Protein AF-A0A0X8X1R9-F1 (afdb_monomer_lite)

Radius of gyration: 25.52 Å; chains: 1; bounding box: 88×66×70 Å

Structure (mmCIF, N/CA/C/O backbone):
data_AF-A0A0X8X1R9-F1
#
_entry.id   AF-A0A0X8X1R9-F1
#
loop_
_atom_site.group_PDB
_atom_site.id
_atom_site.type_symbol
_atom_site.label_atom_id
_atom_site.label_alt_id
_atom_site.label_comp_id
_atom_site.label_asym_id
_atom_site.label_entity_id
_atom_site.label_seq_id
_atom_site.pdbx_PDB_ins_code
_atom_site.Cartn_x
_atom_site.Cartn_y
_atom_site.Cartn_z
_atom_site.occupancy
_atom_site.B_iso_or_equiv
_atom_site.auth_seq_id
_atom_site.auth_comp_id
_atom_site.auth_asym_id
_atom_site.auth_atom_id
_atom_site.pdbx_PDB_model_num
ATOM 1 N N . MET A 1 1 ? 54.554 -10.383 -39.641 1.00 42.88 1 MET A N 1
ATOM 2 C CA . MET A 1 1 ? 55.181 -9.567 -38.576 1.00 42.88 1 MET A CA 1
ATOM 3 C C . MET A 1 1 ? 55.063 -8.086 -38.914 1.00 42.88 1 MET A C 1
ATOM 5 O O . MET A 1 1 ? 55.874 -7.585 -39.676 1.00 42.88 1 MET A O 1
ATOM 9 N N . LYS A 1 2 ? 54.051 -7.399 -38.373 1.00 35.28 2 LYS A N 1
ATOM 10 C CA . LYS A 1 2 ? 54.023 -5.941 -38.163 1.00 35.28 2 LYS A CA 1
ATOM 11 C C . LYS A 1 2 ? 53.169 -5.716 -36.911 1.00 35.28 2 LYS A C 1
ATOM 13 O O . LYS A 1 2 ? 51.984 -6.026 -36.926 1.00 35.28 2 LYS A O 1
ATOM 18 N N . LEU A 1 3 ? 53.823 -5.328 -35.815 1.00 33.59 3 LEU A N 1
ATOM 19 C CA . LEU A 1 3 ? 53.205 -5.033 -34.521 1.00 33.59 3 LEU A CA 1
ATOM 20 C C . LEU A 1 3 ? 52.497 -3.676 -34.604 1.00 33.59 3 LEU A C 1
ATOM 22 O O . LEU A 1 3 ? 53.139 -2.671 -34.906 1.00 33.59 3 LEU A O 1
ATOM 26 N N . THR A 1 4 ? 51.206 -3.647 -34.286 1.00 45.59 4 THR A N 1
ATOM 27 C CA . THR A 1 4 ? 50.458 -2.410 -34.045 1.00 45.59 4 THR A CA 1
ATOM 28 C C . THR A 1 4 ? 50.442 -2.153 -32.542 1.00 45.59 4 THR A C 1
ATOM 30 O O . THR A 1 4 ? 49.945 -2.966 -31.767 1.00 45.59 4 THR A O 1
ATOM 33 N N . VAL A 1 5 ? 51.040 -1.034 -32.140 1.00 44.22 5 VAL A N 1
ATOM 34 C CA . VAL A 1 5 ? 51.178 -0.582 -30.752 1.00 44.22 5 VAL A CA 1
ATOM 35 C C . VAL A 1 5 ? 49.835 -0.054 -30.240 1.00 44.22 5 VAL A C 1
ATOM 37 O O . VAL A 1 5 ? 49.282 0.896 -30.792 1.00 44.22 5 VAL A O 1
ATOM 40 N N . ILE A 1 6 ? 49.329 -0.661 -29.166 1.00 41.91 6 ILE A N 1
ATOM 41 C CA . ILE A 1 6 ? 48.167 -0.202 -28.396 1.00 41.91 6 ILE A CA 1
ATOM 42 C C . ILE A 1 6 ? 48.638 0.891 -27.426 1.00 41.91 6 ILE A C 1
ATOM 44 O O . ILE A 1 6 ? 49.511 0.653 -26.593 1.00 41.91 6 ILE A O 1
ATOM 48 N N . ARG A 1 7 ? 48.062 2.096 -27.524 1.00 38.50 7 ARG A N 1
ATOM 49 C CA . ARG A 1 7 ? 48.226 3.162 -26.522 1.00 38.50 7 ARG A CA 1
ATOM 50 C C . ARG A 1 7 ? 47.279 2.899 -25.352 1.00 38.50 7 ARG A C 1
ATOM 52 O O . ARG A 1 7 ? 46.069 3.030 -25.495 1.00 38.50 7 ARG A O 1
ATOM 59 N N . VAL A 1 8 ? 47.848 2.550 -24.203 1.00 34.72 8 VAL A N 1
ATOM 60 C CA . VAL A 1 8 ? 47.162 2.499 -22.907 1.00 34.72 8 VAL A CA 1
ATOM 61 C C . VAL A 1 8 ? 47.156 3.915 -22.324 1.00 34.72 8 VAL A C 1
ATOM 63 O O . VAL A 1 8 ? 48.219 4.489 -22.098 1.00 34.72 8 VAL A O 1
ATOM 66 N N . LEU A 1 9 ? 45.968 4.492 -22.114 1.00 34.97 9 LEU A N 1
ATOM 67 C CA . LEU A 1 9 ? 45.794 5.704 -21.311 1.00 34.97 9 LEU A CA 1
ATOM 68 C C . LEU A 1 9 ? 45.716 5.302 -19.833 1.00 34.97 9 LEU A C 1
ATOM 70 O O . LEU A 1 9 ? 44.743 4.689 -19.399 1.00 34.97 9 LEU A O 1
ATOM 74 N N . THR A 1 10 ? 46.737 5.655 -19.064 1.00 33.62 10 THR A N 1
ATOM 75 C CA . THR A 1 10 ? 46.758 5.580 -17.602 1.00 33.62 10 THR A CA 1
ATOM 76 C C . THR A 1 10 ? 46.076 6.817 -17.014 1.00 33.62 10 THR A C 1
ATOM 78 O O . THR A 1 10 ? 46.552 7.937 -17.180 1.00 33.62 10 THR A O 1
ATOM 81 N N . PHE A 1 11 ? 44.953 6.619 -16.320 1.00 32.97 11 PHE A N 1
ATOM 82 C CA . PHE A 1 11 ? 44.326 7.632 -15.468 1.00 32.97 11 PHE A CA 1
ATOM 83 C C . PHE A 1 11 ? 44.857 7.475 -14.039 1.00 32.97 11 PHE A C 1
ATOM 85 O O . PHE A 1 11 ? 44.620 6.457 -13.390 1.00 32.97 11 PHE A O 1
ATOM 92 N N . SER A 1 12 ? 45.584 8.479 -13.552 1.00 31.89 12 SER A N 1
ATOM 93 C CA . SER A 1 12 ? 46.054 8.552 -12.167 1.00 31.89 12 SER A CA 1
ATOM 94 C C . SER A 1 12 ? 44.920 9.034 -11.255 1.00 31.89 12 SER A C 1
ATOM 96 O O . SER A 1 12 ? 44.470 10.172 -11.383 1.00 31.89 12 SER A O 1
ATOM 98 N N . LEU A 1 13 ? 44.464 8.182 -10.329 1.00 31.23 13 LEU A N 1
ATOM 99 C CA . LEU A 1 13 ? 43.568 8.571 -9.235 1.00 31.23 13 LEU A CA 1
ATOM 100 C C . LEU A 1 13 ? 44.371 9.238 -8.108 1.00 31.23 13 LEU A C 1
ATOM 102 O O . LEU A 1 13 ? 45.285 8.637 -7.545 1.00 31.23 13 LEU A O 1
ATOM 106 N N . PHE A 1 14 ? 43.986 10.461 -7.749 1.00 29.89 14 PHE A N 1
ATOM 107 C CA . PHE A 1 14 ? 44.401 11.118 -6.511 1.00 29.89 14 PHE A CA 1
ATOM 108 C C . PHE A 1 14 ? 43.576 10.567 -5.340 1.00 29.89 14 PHE A C 1
ATOM 110 O O . PHE A 1 14 ? 42.362 10.756 -5.286 1.00 29.89 14 PHE A O 1
ATOM 117 N N . PHE A 1 15 ? 44.240 9.908 -4.391 1.00 27.44 15 PHE A N 1
ATOM 118 C CA . PHE A 1 15 ? 43.675 9.587 -3.081 1.00 27.44 15 PHE A CA 1
ATOM 119 C C . PHE A 1 15 ? 43.750 10.828 -2.185 1.00 27.44 15 PHE A C 1
ATOM 121 O O . PHE A 1 15 ? 44.841 11.297 -1.865 1.00 27.44 15 PHE A O 1
ATOM 128 N N . ILE A 1 16 ? 42.597 11.346 -1.757 1.00 31.33 16 ILE A N 1
ATOM 129 C CA . ILE A 1 16 ? 42.510 12.290 -0.638 1.00 31.33 16 ILE A CA 1
ATOM 130 C C . ILE A 1 16 ? 42.101 11.487 0.597 1.00 31.33 16 ILE A C 1
ATOM 132 O O . ILE A 1 16 ? 40.961 11.053 0.736 1.00 31.33 16 ILE A O 1
ATOM 136 N N . THR A 1 17 ? 43.063 11.276 1.490 1.00 30.47 17 THR A N 1
ATOM 137 C CA . THR A 1 17 ? 42.860 10.794 2.858 1.00 30.47 17 THR A CA 1
ATOM 138 C C . THR A 1 17 ? 42.216 11.891 3.703 1.00 30.47 17 THR A C 1
ATOM 140 O O . THR A 1 17 ? 42.830 12.935 3.915 1.00 30.47 17 THR A O 1
ATOM 143 N N . ILE A 1 18 ? 41.013 11.647 4.229 1.00 34.78 18 ILE A N 1
ATOM 144 C CA . ILE A 1 18 ? 40.438 12.444 5.320 1.00 34.78 18 ILE A CA 1
ATOM 145 C C . ILE A 1 18 ? 40.498 11.599 6.589 1.00 34.78 18 ILE A C 1
ATOM 147 O O . ILE A 1 18 ? 39.930 10.510 6.662 1.00 34.78 18 ILE A O 1
ATOM 151 N N . GLY A 1 19 ? 41.264 12.104 7.554 1.00 28.14 19 GLY A N 1
ATOM 152 C CA . GLY A 1 19 ? 41.506 11.483 8.845 1.00 28.14 19 GLY A CA 1
ATOM 153 C C . GLY A 1 19 ? 40.259 11.435 9.721 1.00 28.14 19 GLY A C 1
ATOM 154 O O . GLY A 1 19 ? 39.434 12.348 9.734 1.00 28.14 19 GLY A O 1
ATOM 155 N N . GLN A 1 20 ? 40.163 10.345 10.474 1.00 32.06 20 GLN A N 1
ATOM 156 C CA . GLN A 1 20 ? 39.241 10.182 11.585 1.00 32.06 20 GLN A CA 1
ATOM 157 C C . GLN A 1 20 ? 39.615 11.129 12.727 1.00 32.06 20 GLN A C 1
ATOM 159 O O . GLN A 1 20 ? 40.783 11.224 13.103 1.00 32.06 20 GLN A O 1
ATOM 164 N N . GLN A 1 21 ? 38.607 11.734 13.353 1.00 29.55 21 GLN A N 1
ATOM 165 C CA . GLN A 1 21 ? 38.742 12.269 14.700 1.00 29.55 21 GLN A CA 1
ATOM 166 C C . GLN A 1 21 ? 37.521 11.848 15.521 1.00 29.55 21 GLN A C 1
ATOM 168 O O . GLN A 1 21 ? 36.406 12.327 15.332 1.00 29.55 21 GLN A O 1
ATOM 173 N N . LEU A 1 22 ? 37.763 10.878 16.401 1.00 29.81 22 LEU A N 1
ATOM 174 C CA . LEU A 1 22 ? 36.895 10.500 17.507 1.00 29.81 22 LEU A CA 1
ATOM 175 C C .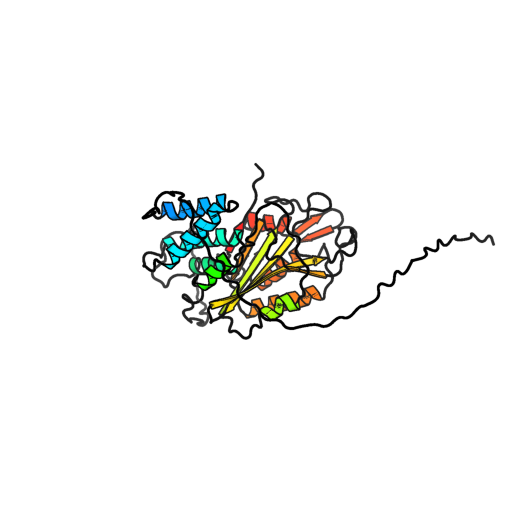 LEU A 1 22 ? 36.846 11.651 18.518 1.00 29.81 22 LEU A C 1
ATOM 177 O O . LEU A 1 22 ? 37.888 12.164 18.923 1.00 29.81 22 LEU A O 1
ATOM 181 N N . SER A 1 23 ? 35.649 11.995 18.984 1.00 31.25 23 SER A N 1
ATOM 182 C CA . SER A 1 23 ? 35.467 12.671 20.266 1.00 31.25 23 SER A CA 1
ATOM 183 C C . SER A 1 23 ? 34.164 12.213 20.910 1.00 31.25 23 SER A C 1
ATOM 185 O O . SER A 1 23 ? 33.087 12.287 20.320 1.00 31.25 23 SER A O 1
ATOM 187 N N . ALA A 1 24 ? 34.310 11.691 22.122 1.00 29.94 24 ALA A N 1
ATOM 188 C CA . ALA A 1 24 ? 33.253 11.329 23.043 1.00 29.94 24 ALA A CA 1
ATOM 189 C C . ALA A 1 24 ? 32.857 12.545 23.890 1.00 29.94 24 ALA A C 1
ATOM 191 O O . ALA A 1 24 ? 33.738 13.290 24.302 1.00 29.94 24 ALA A O 1
ATOM 192 N N . GLN A 1 25 ? 31.561 12.680 24.191 1.00 29.50 25 GLN A N 1
ATOM 193 C CA . GLN A 1 25 ? 30.912 13.375 25.328 1.00 29.50 25 GLN A CA 1
ATOM 194 C C . GLN A 1 25 ? 29.474 13.704 24.881 1.00 29.50 25 GLN A C 1
ATOM 196 O O . GLN A 1 25 ? 29.256 14.047 23.730 1.00 29.50 25 GLN A O 1
ATOM 201 N N . GLY A 1 26 ? 28.409 13.623 25.667 1.00 27.20 26 GLY A N 1
ATOM 202 C CA . GLY A 1 26 ? 28.201 13.358 27.080 1.00 27.20 26 GLY A CA 1
ATOM 203 C C . GLY A 1 26 ? 26.691 13.500 27.334 1.00 27.20 26 GLY A C 1
ATOM 204 O O . GLY A 1 26 ? 25.986 14.193 26.601 1.00 27.20 26 GLY A O 1
ATOM 205 N N . LYS A 1 27 ? 26.175 12.802 28.347 1.00 33.34 27 LYS A N 1
ATOM 206 C CA . LYS A 1 27 ? 24.792 12.941 28.827 1.00 33.34 27 LYS A CA 1
ATOM 207 C C . LYS A 1 27 ? 24.539 14.378 29.299 1.00 33.34 27 LYS A C 1
ATOM 209 O O . LYS A 1 27 ? 25.288 14.850 30.148 1.00 33.34 27 LYS A O 1
ATOM 214 N N . GLN A 1 28 ? 23.435 15.004 28.888 1.00 28.08 28 GLN A N 1
ATOM 215 C CA . GLN A 1 28 ? 22.825 16.088 29.666 1.00 28.08 28 GLN A CA 1
ATOM 216 C C . GLN A 1 28 ? 21.314 16.177 29.425 1.00 28.08 28 GLN A C 1
ATOM 218 O O . GLN A 1 28 ? 20.837 16.111 28.296 1.00 28.08 28 GLN A O 1
ATOM 223 N N . GLY A 1 29 ? 20.579 16.231 30.538 1.00 24.34 29 GLY A N 1
ATOM 224 C CA . GLY A 1 29 ? 19.124 16.189 30.608 1.00 24.34 29 GLY A CA 1
ATOM 225 C C . GLY A 1 29 ? 18.449 17.477 30.144 1.00 24.34 29 GLY A C 1
ATOM 226 O O . GLY A 1 29 ? 19.017 18.565 30.196 1.00 24.34 29 GLY A O 1
ATOM 227 N N . TYR A 1 30 ? 17.203 17.326 29.708 1.00 25.81 30 TYR A N 1
ATOM 228 C CA . TYR A 1 30 ? 16.354 18.420 29.257 1.00 25.81 30 TYR A CA 1
ATOM 229 C C . TYR A 1 30 ? 15.783 19.199 30.447 1.00 25.81 30 TYR A C 1
ATOM 231 O O . TYR A 1 30 ? 15.086 18.638 31.293 1.00 25.81 30 TYR A O 1
ATOM 239 N N . LEU A 1 31 ? 16.047 20.506 30.475 1.00 24.00 31 LEU A N 1
ATOM 240 C CA . LEU A 1 31 ? 15.413 21.482 31.359 1.00 24.00 31 LEU A CA 1
ATOM 241 C C . LEU A 1 31 ? 14.295 22.183 30.570 1.00 24.00 31 LEU A C 1
ATOM 243 O O . LEU A 1 31 ? 14.545 22.834 29.557 1.00 24.00 31 LEU A O 1
ATOM 247 N N . LEU A 1 32 ? 13.049 22.008 31.018 1.00 27.00 32 LEU A N 1
ATOM 248 C CA . LEU A 1 32 ? 11.864 22.682 30.483 1.00 27.00 32 LEU A CA 1
ATOM 249 C C . LEU A 1 32 ? 11.933 24.182 30.801 1.00 27.00 32 LEU A C 1
ATOM 251 O O . LEU A 1 32 ? 11.761 24.585 31.950 1.00 27.00 32 LEU A O 1
ATOM 255 N N . ALA A 1 33 ? 12.146 25.012 29.781 1.00 26.02 33 ALA A N 1
ATOM 256 C CA . ALA A 1 33 ? 11.980 26.456 29.893 1.00 26.02 33 ALA A CA 1
ATOM 257 C C . ALA A 1 33 ? 10.493 26.821 29.744 1.00 26.02 33 ALA A C 1
ATOM 259 O O . ALA A 1 33 ? 9.893 26.681 28.678 1.00 26.02 33 ALA A O 1
ATOM 260 N N . SER A 1 34 ? 9.894 27.290 30.835 1.00 27.34 34 SER A N 1
ATOM 261 C CA . SER A 1 34 ? 8.548 27.860 30.881 1.00 27.34 34 SER A CA 1
ATOM 262 C C . SER A 1 34 ? 8.501 29.202 30.142 1.00 27.34 34 SER A C 1
ATOM 264 O O . SER A 1 34 ? 9.071 30.191 30.609 1.00 27.34 34 SER A O 1
ATOM 266 N N . VAL A 1 35 ? 7.795 29.260 29.011 1.00 26.30 35 VAL A N 1
ATOM 267 C CA . VAL A 1 35 ? 7.507 30.514 28.300 1.00 26.30 35 VAL A CA 1
ATOM 268 C C . VAL A 1 35 ? 6.289 31.185 28.938 1.00 26.30 35 VAL A C 1
ATOM 270 O O . VAL A 1 35 ? 5.176 30.663 28.884 1.00 26.30 35 VAL A O 1
ATOM 273 N N . LYS A 1 36 ? 6.504 32.360 29.542 1.00 23.77 36 LYS A N 1
ATOM 274 C CA . LYS A 1 36 ? 5.442 33.296 29.938 1.00 23.77 36 LYS A CA 1
ATOM 275 C C . LYS A 1 36 ? 4.812 33.896 28.680 1.00 23.77 36 LYS A C 1
ATOM 277 O O . LYS A 1 36 ? 5.507 34.528 27.891 1.00 23.77 36 LYS A O 1
ATOM 282 N N . ILE A 1 37 ? 3.501 33.731 28.522 1.00 28.55 37 ILE A N 1
ATOM 283 C CA . ILE A 1 37 ? 2.709 34.414 27.495 1.00 28.55 37 ILE A CA 1
ATOM 284 C C . ILE A 1 37 ? 2.001 35.595 28.165 1.00 28.55 37 ILE A C 1
ATOM 286 O O . ILE A 1 37 ? 1.162 35.396 29.042 1.00 28.55 37 ILE A O 1
ATOM 290 N N . SER A 1 38 ? 2.347 36.814 27.751 1.00 25.27 38 SER A N 1
ATOM 291 C CA . SER A 1 38 ? 1.579 38.028 28.051 1.00 25.27 38 SER A CA 1
ATOM 292 C C . SER A 1 38 ? 0.426 38.177 27.046 1.00 25.27 38 SER A C 1
ATOM 294 O O . SER A 1 38 ? 0.609 37.845 25.872 1.00 25.27 38 SER A O 1
ATOM 296 N N . PRO A 1 39 ? -0.755 38.671 27.460 1.00 30.64 39 PRO A N 1
ATOM 297 C CA . PRO A 1 39 ? -1.928 38.745 26.600 1.00 30.64 39 PRO A CA 1
ATOM 298 C C . PRO A 1 39 ? -1.914 40.034 25.770 1.00 30.64 39 PRO A C 1
ATOM 300 O O . PRO A 1 39 ? -1.670 41.114 26.303 1.00 30.64 39 PRO A O 1
ATOM 303 N N . SER A 1 40 ? -2.222 39.946 24.475 1.00 26.16 40 SER A N 1
ATOM 304 C CA . SER A 1 40 ? -2.568 41.132 23.689 1.00 26.16 40 SER A CA 1
ATOM 305 C C . SER A 1 40 ? -3.549 40.824 22.556 1.00 26.16 40 SER A C 1
ATOM 307 O O . SER A 1 40 ? -3.303 39.962 21.715 1.00 26.16 40 SER A O 1
ATOM 309 N N . ALA A 1 41 ? -4.631 41.606 22.594 1.00 27.58 41 ALA A N 1
ATOM 310 C CA . ALA A 1 41 ? -5.497 42.089 21.520 1.00 27.58 41 ALA A CA 1
ATOM 311 C C . ALA A 1 41 ? -6.353 41.095 20.707 1.00 27.58 41 ALA A C 1
ATOM 313 O O . ALA A 1 41 ? -5.960 40.567 19.672 1.00 27.58 41 ALA A O 1
ATOM 314 N N . ASN A 1 42 ? -7.602 40.967 21.172 1.00 33.28 42 ASN A N 1
ATOM 315 C CA . ASN A 1 42 ? -8.862 41.029 20.418 1.00 33.28 42 ASN A CA 1
ATOM 316 C C . ASN A 1 42 ? -8.793 40.847 18.891 1.00 33.28 42 ASN A C 1
ATOM 318 O O . ASN A 1 42 ? -8.612 41.804 18.142 1.00 33.28 42 ASN A O 1
ATOM 322 N N . ALA A 1 43 ? -9.145 39.643 18.442 1.00 26.64 43 ALA A N 1
ATOM 323 C CA . ALA A 1 43 ? -9.816 39.441 17.165 1.00 26.64 43 ALA A CA 1
ATOM 324 C C . ALA A 1 43 ? -11.176 38.791 17.457 1.00 26.64 43 ALA A C 1
ATOM 326 O O . ALA A 1 43 ? -11.245 37.650 17.918 1.00 26.64 43 ALA A O 1
ATOM 327 N N . SER A 1 44 ? -12.259 39.541 17.244 1.00 26.47 44 SER A N 1
ATOM 328 C CA . SER A 1 44 ? -13.620 39.014 17.298 1.00 26.47 44 SER A CA 1
ATOM 329 C C . SER A 1 44 ? -13.822 38.049 16.129 1.00 26.47 44 SER A C 1
ATOM 331 O O . SER A 1 44 ? -13.781 38.463 14.970 1.00 26.47 44 SER A O 1
ATOM 333 N N . TYR A 1 45 ? -14.049 36.775 16.429 1.00 32.50 45 TYR A N 1
ATOM 334 C CA . TYR A 1 45 ? -14.470 35.775 15.452 1.00 32.50 45 TYR A CA 1
ATOM 335 C C . TYR A 1 45 ? -15.948 35.441 15.668 1.00 32.50 45 TYR A C 1
ATOM 337 O O . TYR A 1 45 ? -16.417 35.498 16.808 1.00 32.50 45 TYR A O 1
ATOM 345 N N . PRO A 1 46 ? -16.690 35.111 14.596 1.00 31.80 46 PRO A N 1
ATOM 346 C CA . PRO A 1 46 ? -18.105 34.803 14.700 1.00 31.80 46 PRO A CA 1
ATOM 347 C C . PRO A 1 46 ? -18.323 33.579 15.591 1.00 31.80 46 PRO A C 1
ATOM 349 O O . PRO A 1 46 ? -17.501 32.660 15.635 1.00 31.80 46 PRO A O 1
ATOM 352 N N . ALA A 1 47 ? -19.435 33.621 16.321 1.00 32.75 47 ALA A N 1
ATOM 353 C CA . ALA A 1 47 ? -19.864 32.602 17.258 1.00 32.75 47 ALA A CA 1
ATOM 354 C C . ALA A 1 47 ? -19.835 31.194 16.643 1.00 32.75 47 ALA A C 1
ATOM 356 O O . ALA A 1 47 ? -20.158 30.993 15.472 1.00 32.75 47 ALA A O 1
ATOM 357 N N . SER A 1 48 ? -19.459 30.228 17.484 1.00 32.75 48 SER A N 1
ATOM 358 C CA . SER A 1 48 ? -19.542 28.792 17.221 1.00 32.75 48 SER A CA 1
ATOM 359 C C . SER A 1 48 ? -20.922 28.444 16.646 1.00 32.75 48 SER A C 1
ATOM 361 O O . SER A 1 48 ? -21.917 28.763 17.303 1.00 32.75 48 SER A O 1
ATOM 363 N N . PRO A 1 49 ? -21.033 27.812 15.463 1.00 36.66 49 PRO A N 1
ATOM 364 C CA . PRO A 1 49 ? -22.339 27.435 14.955 1.00 36.66 49 PRO A CA 1
ATOM 365 C C . PRO A 1 49 ? -22.869 26.281 15.805 1.00 36.66 49 PRO A C 1
ATOM 367 O O . PRO A 1 49 ? -22.325 25.179 15.818 1.00 36.66 49 PRO A O 1
ATOM 370 N N . ALA A 1 50 ? -23.924 26.572 16.558 1.00 39.75 50 ALA A N 1
ATOM 371 C CA . ALA A 1 50 ? -24.760 25.567 17.177 1.00 39.75 50 ALA A CA 1
ATOM 372 C C . ALA A 1 50 ? -25.577 24.851 16.087 1.00 39.75 50 ALA A C 1
ATOM 374 O O . ALA A 1 50 ? -26.212 25.498 15.259 1.00 39.75 50 ALA A O 1
ATOM 375 N N . ILE A 1 51 ? -25.574 23.517 16.162 1.00 40.47 51 ILE A N 1
ATOM 376 C CA . ILE A 1 51 ? -26.512 22.570 15.537 1.00 40.47 51 ILE A CA 1
ATOM 377 C C . ILE A 1 51 ? -26.537 22.613 13.998 1.00 40.47 51 ILE A C 1
ATOM 379 O O . ILE A 1 51 ? -27.425 23.182 13.368 1.00 40.47 51 ILE A O 1
ATOM 383 N N . ALA A 1 52 ? -25.573 21.914 13.404 1.00 38.59 52 ALA A N 1
ATOM 384 C CA . ALA A 1 52 ? -25.596 21.477 12.013 1.00 38.59 52 ALA A CA 1
ATOM 385 C C . ALA A 1 52 ? -26.564 20.285 11.853 1.00 38.59 52 ALA A C 1
ATOM 387 O O . ALA A 1 52 ? -26.488 19.319 12.612 1.00 38.59 52 ALA A O 1
ATOM 388 N N . LYS A 1 53 ? -27.485 20.342 10.881 1.00 54.47 53 LYS A N 1
ATOM 389 C CA . LYS A 1 53 ? -28.285 19.171 10.461 1.00 54.47 53 LYS A CA 1
ATOM 390 C C . LYS A 1 53 ? -27.373 18.183 9.710 1.00 54.47 53 LYS A C 1
ATOM 392 O O . LYS A 1 53 ? -26.320 18.587 9.236 1.00 54.47 53 LYS A O 1
ATOM 397 N N . ASP A 1 54 ? -27.779 16.924 9.515 1.00 55.31 54 ASP A N 1
ATOM 398 C CA . ASP A 1 54 ? -26.982 15.875 8.828 1.00 55.31 54 ASP A CA 1
ATOM 399 C C . ASP A 1 54 ? -26.298 16.325 7.515 1.00 55.31 54 ASP A C 1
ATOM 401 O O . ASP A 1 54 ? -25.182 15.910 7.201 1.00 55.31 54 ASP A O 1
ATOM 405 N N . ASN A 1 55 ? -26.953 17.197 6.740 1.00 62.12 55 ASN A N 1
ATOM 406 C CA . ASN A 1 55 ? -26.397 17.746 5.499 1.00 62.12 55 ASN A CA 1
ATOM 407 C C . ASN A 1 55 ? -25.246 18.733 5.731 1.00 62.12 55 ASN A C 1
ATOM 409 O O . ASN A 1 55 ? -24.367 18.848 4.882 1.00 62.12 55 ASN A O 1
ATOM 413 N N . ASP A 1 56 ? -25.237 19.432 6.860 1.00 68.75 56 ASP A N 1
ATOM 414 C CA . ASP A 1 56 ? -24.240 20.443 7.189 1.00 68.75 56 ASP A CA 1
ATOM 415 C C . ASP A 1 56 ? -22.919 19.789 7.629 1.00 68.75 56 ASP A C 1
ATOM 417 O O . ASP A 1 56 ? -21.862 20.237 7.197 1.00 68.75 56 ASP A O 1
ATOM 421 N N . GLU A 1 57 ? -22.940 18.685 8.390 1.00 69.62 57 GLU A N 1
ATOM 422 C CA . GLU A 1 57 ? -21.714 17.949 8.767 1.00 69.62 57 GLU A CA 1
ATOM 423 C C . GLU A 1 57 ? -21.023 17.313 7.552 1.00 69.62 57 GLU A C 1
ATOM 425 O O . GLU A 1 57 ? -19.808 17.436 7.373 1.00 69.62 57 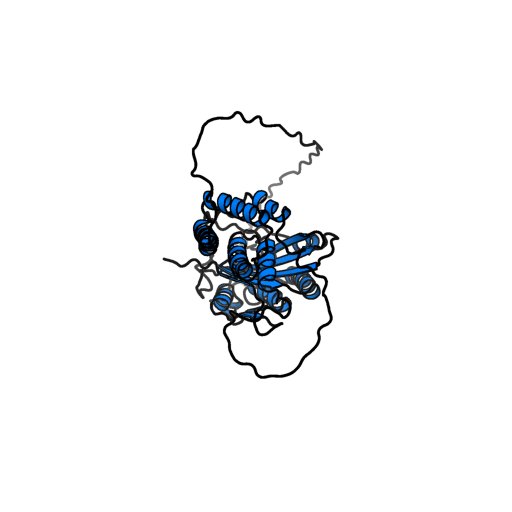GLU A O 1
ATOM 430 N N . LEU A 1 58 ? -21.801 16.666 6.677 1.00 70.31 58 LEU A N 1
ATOM 431 C CA . LEU A 1 58 ? -21.287 16.083 5.435 1.00 70.31 58 LEU A CA 1
ATOM 432 C C . LEU A 1 58 ? -20.757 17.160 4.487 1.00 70.31 58 LEU A C 1
ATOM 434 O O . LEU A 1 58 ? -19.726 16.959 3.845 1.00 70.31 58 LEU A O 1
ATOM 438 N N . LYS A 1 59 ? -21.420 18.321 4.434 1.00 76.81 59 LYS A N 1
ATOM 439 C CA . LYS A 1 59 ? -20.951 19.475 3.668 1.00 76.81 59 LYS A CA 1
ATOM 440 C C . LYS A 1 59 ? -19.647 20.031 4.232 1.00 76.81 59 LYS A C 1
ATOM 442 O O . LYS A 1 59 ? -18.724 20.252 3.461 1.00 76.81 59 LYS A O 1
ATOM 447 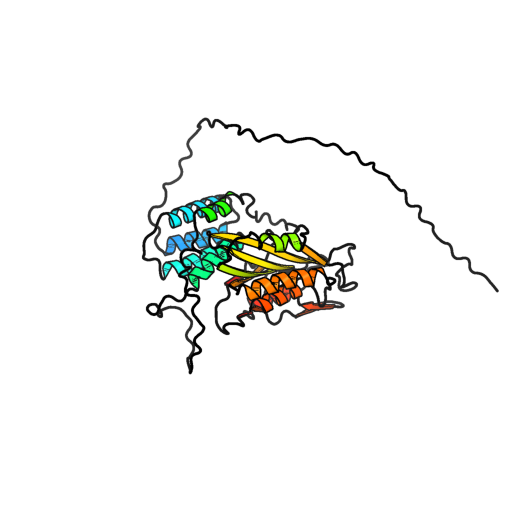N N . VAL A 1 60 ? -19.523 20.169 5.554 1.00 76.25 60 VAL A N 1
ATOM 448 C CA . VAL A 1 60 ? -18.270 20.587 6.205 1.00 76.25 60 VAL A CA 1
ATOM 449 C C . VAL A 1 60 ? -17.134 19.621 5.868 1.00 76.25 60 VAL A C 1
ATOM 451 O O . VAL A 1 60 ? -16.033 20.068 5.564 1.00 76.25 60 VAL A O 1
ATOM 454 N N . LEU A 1 61 ? -17.381 18.308 5.871 1.00 73.62 61 LEU A N 1
ATOM 455 C CA . LEU A 1 61 ? -16.364 17.317 5.506 1.00 73.62 61 LEU A CA 1
ATOM 456 C C . LEU A 1 61 ? -15.990 17.352 4.024 1.00 73.62 61 LEU A C 1
ATOM 458 O O . LEU A 1 61 ? -14.804 17.277 3.713 1.00 73.62 61 LEU A O 1
ATOM 462 N N . ALA A 1 62 ? -16.961 17.513 3.126 1.00 73.00 62 ALA A N 1
ATOM 463 C CA . ALA A 1 62 ? -16.695 17.687 1.700 1.00 73.00 62 ALA A CA 1
ATOM 464 C C . ALA A 1 62 ? -15.914 18.987 1.427 1.00 73.00 62 ALA A C 1
ATOM 466 O O . ALA A 1 62 ? -14.941 18.998 0.674 1.00 73.00 62 ALA A O 1
ATOM 467 N N . ASP A 1 63 ? -16.284 20.083 2.092 1.00 75.12 63 ASP A N 1
ATOM 468 C CA . ASP A 1 63 ? -15.580 21.363 2.009 1.00 75.12 63 ASP A CA 1
ATOM 469 C C . ASP A 1 63 ? -14.158 21.244 2.575 1.00 75.12 63 ASP A C 1
ATOM 471 O O . ASP A 1 63 ? -13.213 21.804 2.013 1.00 75.12 63 ASP A O 1
ATOM 475 N N . LEU A 1 64 ? -13.967 20.483 3.657 1.00 75.25 64 LEU A N 1
ATOM 476 C CA . LEU A 1 64 ? -12.651 20.162 4.210 1.00 75.25 64 LEU A CA 1
ATOM 477 C C . LEU A 1 64 ? -11.811 19.337 3.236 1.00 75.25 64 LEU A C 1
ATOM 479 O O . LEU A 1 64 ? -10.662 19.697 3.006 1.00 75.25 64 LEU A O 1
ATOM 483 N N . GLU A 1 65 ? -12.367 18.286 2.637 1.00 70.69 65 GLU A N 1
ATOM 484 C CA . GLU A 1 65 ? -11.701 17.427 1.646 1.00 70.69 65 GLU A CA 1
ATOM 485 C C . GLU A 1 65 ? -11.206 18.240 0.434 1.00 70.69 65 GLU A C 1
ATOM 487 O O . GLU A 1 65 ? -10.063 18.077 -0.013 1.00 70.69 65 GLU A O 1
ATOM 492 N N . ASN A 1 66 ? -12.021 19.199 -0.019 1.00 72.12 66 ASN A N 1
ATOM 493 C CA . ASN A 1 66 ? -11.717 20.099 -1.134 1.00 72.12 66 ASN A CA 1
ATOM 494 C C . ASN A 1 66 ? -10.771 21.258 -0.768 1.00 72.12 66 ASN A C 1
ATOM 496 O O . ASN A 1 66 ? -10.076 21.793 -1.631 1.00 72.12 66 ASN A O 1
ATOM 500 N N . SER A 1 67 ? -10.732 21.678 0.501 1.00 67.44 67 SER A N 1
ATOM 501 C CA . SER A 1 67 ? -9.968 22.854 0.953 1.00 67.44 67 SER A CA 1
ATOM 502 C C . SER A 1 67 ? -8.765 22.528 1.839 1.00 67.44 67 SER A C 1
ATOM 504 O O . SER A 1 67 ? -8.089 23.456 2.294 1.00 67.44 67 SER A O 1
ATOM 506 N N . PHE A 1 68 ? -8.466 21.244 2.076 1.00 65.56 68 PHE A N 1
ATOM 507 C CA . PHE A 1 68 ? -7.540 20.810 3.129 1.00 65.56 68 PHE A CA 1
ATOM 508 C C . PHE A 1 68 ? -6.125 21.394 3.017 1.00 65.56 68 PHE A C 1
ATOM 510 O O . PHE A 1 68 ? -5.437 21.593 4.020 1.00 65.56 68 PHE A O 1
ATOM 517 N N . ASN A 1 69 ? -5.704 21.755 1.806 1.00 59.47 69 ASN A N 1
ATOM 518 C CA . ASN A 1 69 ? -4.406 22.378 1.552 1.00 59.47 69 ASN A CA 1
ATOM 519 C C . ASN A 1 69 ? -4.240 23.741 2.267 1.00 59.47 69 ASN A C 1
ATOM 521 O O . ASN A 1 69 ? -3.137 24.283 2.322 1.00 59.47 69 ASN A O 1
ATOM 525 N N . LYS A 1 70 ? -5.308 24.301 2.854 1.00 61.25 70 LYS A N 1
ATOM 526 C CA . LYS A 1 70 ? -5.301 25.564 3.601 1.00 61.25 70 LYS A CA 1
ATOM 527 C C . LYS A 1 70 ? -5.198 25.320 5.118 1.00 61.25 70 LYS A C 1
ATOM 529 O O . LYS A 1 70 ? -5.964 24.557 5.700 1.00 61.25 70 LYS A O 1
ATOM 534 N N . LYS A 1 71 ? -4.308 26.052 5.810 1.00 59.12 71 LYS A N 1
ATOM 535 C CA . LYS A 1 71 ? -4.153 26.009 7.288 1.00 59.12 71 LYS A CA 1
ATOM 536 C C . LYS A 1 71 ? -5.474 26.124 8.092 1.00 59.12 71 LYS A C 1
ATOM 538 O O . LYS A 1 71 ? -5.597 25.402 9.081 1.00 59.12 71 LYS A O 1
ATOM 543 N N . PRO A 1 72 ? -6.460 26.970 7.717 1.00 56.44 72 PRO A N 1
ATOM 544 C CA . PRO A 1 72 ? -7.745 27.068 8.421 1.00 56.44 72 PRO A CA 1
ATOM 545 C C . PRO A 1 72 ? -8.537 25.752 8.453 1.00 56.44 72 PRO A C 1
ATOM 547 O O . PRO A 1 72 ? -9.110 25.412 9.488 1.00 56.44 72 PRO A O 1
ATOM 550 N N . SER A 1 73 ? -8.490 24.970 7.371 1.00 65.19 73 SER A N 1
ATOM 551 C CA . SER A 1 73 ? -9.180 23.680 7.246 1.00 65.19 73 SER A CA 1
ATOM 552 C C . SER A 1 73 ? -8.645 22.645 8.248 1.00 65.19 73 SER A C 1
ATOM 554 O O . SER A 1 73 ? -9.393 21.826 8.774 1.00 65.19 73 SER A O 1
ATOM 556 N N . ARG A 1 74 ? -7.365 22.744 8.635 1.00 64.75 74 ARG A N 1
ATOM 557 C CA . ARG A 1 74 ? -6.740 21.854 9.632 1.00 64.75 74 ARG A CA 1
ATOM 558 C C . ARG A 1 74 ? -7.289 22.069 11.043 1.00 64.75 74 ARG A C 1
ATOM 560 O O . ARG A 1 74 ? -7.591 21.112 11.753 1.00 64.75 74 ARG A O 1
ATOM 567 N N . LYS A 1 75 ? -7.437 23.333 11.457 1.00 67.69 75 LYS A N 1
ATOM 568 C CA . LYS A 1 75 ? -8.009 23.681 12.768 1.00 67.69 75 LYS A CA 1
ATOM 569 C C . LYS A 1 75 ? -9.479 23.262 12.844 1.00 67.69 75 LYS A C 1
ATOM 571 O O . LYS A 1 75 ? -9.897 22.767 13.886 1.00 67.69 75 LYS A O 1
ATOM 576 N N . LEU A 1 76 ? -10.206 23.413 11.735 1.00 72.06 76 LEU A N 1
ATOM 577 C CA . LEU A 1 76 ? -11.608 23.022 11.610 1.00 72.06 76 LEU A CA 1
ATOM 578 C C . LEU A 1 76 ? -11.802 21.498 11.718 1.00 72.06 76 LEU A C 1
ATOM 580 O O . LEU A 1 76 ? -12.689 21.053 12.443 1.00 72.06 76 LEU A O 1
ATOM 584 N N . LEU A 1 77 ? -10.930 20.690 11.098 1.00 73.31 77 LEU A N 1
ATOM 585 C CA . LEU A 1 77 ? -10.951 19.232 11.276 1.00 73.31 77 LEU A CA 1
ATOM 586 C C . LEU A 1 77 ? -10.710 18.836 12.739 1.00 73.31 77 LEU A C 1
ATOM 588 O O . LEU A 1 77 ? -11.428 18.008 13.294 1.00 73.31 77 LEU A O 1
ATOM 592 N N . LEU A 1 78 ? -9.715 19.443 13.390 1.00 69.38 78 LEU A N 1
ATOM 593 C CA . LEU A 1 78 ? -9.422 19.168 14.797 1.00 69.38 78 LEU A CA 1
ATOM 594 C C . LEU A 1 78 ? -10.580 19.546 15.726 1.00 69.38 78 LEU A C 1
ATOM 596 O O . LEU A 1 78 ? -10.833 18.822 16.688 1.00 69.38 78 LEU A O 1
ATOM 600 N N . SER A 1 79 ? -11.265 20.667 15.480 1.00 69.94 79 SER A N 1
ATOM 601 C CA . SER A 1 79 ? -12.460 21.026 16.251 1.00 69.94 79 SER A CA 1
ATOM 602 C C . SER A 1 79 ? -13.605 20.055 15.992 1.00 69.94 79 SER A C 1
ATOM 604 O O . SER A 1 79 ? -14.218 19.603 16.953 1.00 69.94 79 SER A O 1
ATOM 606 N N . PHE A 1 80 ? -13.824 19.668 14.733 1.00 74.12 80 PHE A N 1
ATOM 607 C CA . PHE A 1 80 ? -14.867 18.718 14.352 1.00 74.12 80 PHE A CA 1
ATOM 608 C C . PHE A 1 80 ? -14.666 17.351 15.023 1.00 74.12 80 PHE A C 1
ATOM 610 O O . PHE A 1 80 ? -15.573 16.820 15.653 1.00 74.12 80 PHE A O 1
ATOM 617 N N . LEU A 1 81 ? -13.444 16.812 14.996 1.00 71.00 81 LEU A N 1
ATOM 618 C CA . LEU A 1 81 ? -13.132 15.536 15.648 1.00 71.00 81 LEU A CA 1
ATOM 619 C C . LEU A 1 81 ? -13.257 15.598 17.177 1.00 71.00 81 LEU A C 1
ATOM 621 O O . LEU A 1 81 ? -13.656 14.615 17.797 1.00 71.00 81 LEU A O 1
ATOM 625 N N . ARG A 1 82 ? -12.937 16.742 17.800 1.00 68.94 82 ARG A N 1
ATOM 626 C CA . ARG A 1 82 ? -13.174 16.944 19.241 1.00 68.94 82 ARG A CA 1
ATOM 627 C C . ARG A 1 82 ? -14.661 16.965 19.565 1.00 68.94 82 ARG A C 1
ATOM 629 O O . ARG A 1 82 ? -15.055 16.385 20.568 1.00 68.94 82 ARG A O 1
ATOM 636 N N . GLU A 1 83 ? -15.464 17.622 18.735 1.00 68.38 83 GLU A N 1
ATOM 637 C CA . GLU A 1 83 ? -16.912 17.675 18.914 1.00 68.38 83 GLU A CA 1
ATOM 638 C C . GLU A 1 83 ? -17.543 16.285 18.779 1.00 68.38 83 GLU A C 1
ATOM 640 O O . GLU A 1 83 ? -18.314 15.886 19.652 1.00 68.38 83 GLU A O 1
ATOM 645 N N . LEU A 1 84 ? -17.138 15.512 17.765 1.00 65.69 84 LEU A N 1
ATOM 646 C CA . LEU A 1 84 ? -17.573 14.123 17.593 1.00 65.69 84 LEU A CA 1
ATOM 647 C C . LEU A 1 84 ? -17.227 13.249 18.803 1.00 65.69 84 LEU A C 1
ATOM 649 O O . LEU A 1 84 ? -18.037 12.431 19.224 1.00 65.69 84 LEU A O 1
ATOM 653 N N . ASN A 1 85 ? -16.046 13.431 19.397 1.00 62.12 85 ASN A N 1
ATOM 654 C CA . ASN A 1 85 ? -15.626 12.647 20.560 1.00 62.12 85 ASN A CA 1
ATOM 655 C C . ASN A 1 85 ? -16.376 13.022 21.856 1.00 62.12 85 ASN A C 1
ATOM 657 O O . ASN A 1 85 ? -16.350 12.257 22.816 1.00 62.12 85 ASN A O 1
ATOM 661 N N . ASN A 1 86 ? -17.035 14.185 21.894 1.00 60.78 86 ASN A N 1
ATOM 662 C CA . ASN A 1 86 ? -17.758 14.695 23.063 1.00 60.78 86 ASN A CA 1
ATOM 663 C C . ASN A 1 86 ? -19.275 14.424 23.015 1.00 60.78 86 ASN A C 1
ATOM 665 O O . ASN A 1 86 ? -19.969 14.743 23.979 1.00 60.78 86 ASN A O 1
ATOM 669 N N . LYS A 1 87 ? -19.802 13.849 21.923 1.00 57.41 87 LYS A N 1
ATOM 670 C CA . LYS A 1 87 ? -21.224 13.503 21.755 1.00 57.41 87 LYS A CA 1
ATOM 671 C C . LYS A 1 87 ? -21.403 11.974 21.737 1.00 57.41 87 LYS A C 1
ATOM 673 O O . LYS A 1 87 ? -21.276 11.368 20.677 1.00 57.41 87 LYS A O 1
ATOM 678 N N . PRO A 1 88 ? -21.690 11.332 22.885 1.00 50.88 88 PRO A N 1
ATOM 679 C CA . PRO A 1 88 ? -21.795 9.874 22.970 1.00 50.88 88 PRO A CA 1
ATOM 680 C C . PRO A 1 88 ? -23.132 9.271 22.478 1.00 50.88 88 PRO A C 1
ATOM 682 O O . PRO A 1 88 ? -23.285 8.054 22.563 1.00 50.88 88 PRO A O 1
ATOM 685 N N . ASP A 1 89 ? -24.095 10.051 21.959 1.00 50.16 89 ASP A N 1
ATOM 686 C CA . ASP A 1 89 ? -25.500 9.600 21.890 1.00 50.16 89 ASP A CA 1
ATOM 687 C C . ASP A 1 89 ? -26.028 9.106 20.509 1.00 50.16 89 ASP A C 1
ATOM 689 O O . ASP A 1 89 ? -26.342 9.863 19.587 1.00 50.16 89 ASP A O 1
ATOM 693 N N . ILE A 1 90 ? -26.051 7.772 20.394 1.00 45.75 90 ILE A N 1
ATOM 694 C CA . ILE A 1 90 ? -27.137 6.809 20.061 1.00 45.75 90 ILE A CA 1
ATOM 695 C C . ILE A 1 90 ? -27.950 6.836 18.749 1.00 45.75 90 ILE A C 1
ATOM 697 O O . ILE A 1 90 ? -28.403 5.762 18.362 1.00 45.75 90 ILE A O 1
ATOM 701 N N . ASP A 1 91 ? -28.032 7.881 17.931 1.00 44.22 91 ASP A N 1
ATOM 702 C CA . ASP A 1 91 ? -28.799 7.767 16.654 1.00 44.22 91 ASP A CA 1
ATOM 703 C C . ASP A 1 91 ? -27.900 7.478 15.420 1.00 44.22 91 ASP A C 1
ATOM 705 O O . ASP A 1 91 ? -28.199 7.762 14.259 1.00 44.22 91 ASP A O 1
ATOM 709 N N . ALA A 1 92 ? -26.741 6.873 15.686 1.00 50.00 92 ALA A N 1
ATOM 710 C CA . ALA A 1 92 ? -25.547 6.840 14.840 1.00 50.00 92 ALA A CA 1
ATOM 711 C C . ALA A 1 92 ? -25.503 5.755 13.738 1.00 50.00 92 ALA A C 1
ATOM 713 O O . ALA A 1 92 ? -24.443 5.526 13.154 1.00 50.00 92 ALA A O 1
ATOM 714 N N . ARG A 1 93 ? -26.606 5.056 13.433 1.00 48.16 93 ARG A N 1
ATOM 715 C CA . ARG A 1 93 ? -26.529 3.791 12.662 1.00 48.16 93 ARG A CA 1
ATOM 716 C C . ARG A 1 93 ? -26.441 3.973 11.140 1.00 48.16 93 ARG A C 1
ATOM 718 O O . ARG A 1 93 ? -25.549 3.408 10.520 1.00 48.16 93 ARG A O 1
ATOM 725 N N . GLN A 1 94 ? -27.279 4.815 10.526 1.00 45.56 94 GLN A N 1
ATOM 726 C CA . GLN A 1 94 ? -27.126 5.178 9.100 1.00 45.56 94 GLN A CA 1
ATOM 727 C C . GLN A 1 94 ? -26.189 6.379 8.902 1.00 45.56 94 GLN A C 1
ATOM 729 O O . GLN A 1 94 ? -25.420 6.405 7.939 1.00 45.56 94 GLN A O 1
ATOM 734 N N . ARG A 1 95 ? -26.192 7.324 9.853 1.00 54.47 95 ARG A N 1
ATOM 735 C CA . ARG A 1 95 ? -25.325 8.515 9.870 1.00 54.47 95 ARG A CA 1
ATOM 736 C C . ARG A 1 95 ? -23.841 8.164 9.996 1.00 54.47 95 ARG A C 1
ATOM 738 O O . ARG A 1 95 ? -23.008 8.777 9.335 1.00 54.47 95 ARG A O 1
ATOM 745 N N . GLY A 1 96 ? -23.518 7.117 10.762 1.00 62.34 96 GLY A N 1
ATOM 746 C CA . GLY A 1 96 ? -22.148 6.655 10.971 1.00 62.34 96 GLY A CA 1
ATOM 747 C C . GLY A 1 96 ? -21.478 6.113 9.709 1.00 62.34 96 GLY A C 1
ATOM 748 O O . GLY A 1 96 ? -20.298 6.368 9.511 1.00 62.34 96 GLY A O 1
ATOM 749 N N . SER A 1 97 ? -22.200 5.415 8.827 1.00 68.88 97 SER A N 1
ATOM 750 C CA . SER A 1 97 ? -21.614 4.794 7.622 1.00 68.88 97 SER A CA 1
ATOM 751 C C . SER A 1 97 ? -21.020 5.830 6.651 1.00 68.88 97 SER A C 1
ATOM 753 O O . SER A 1 97 ? -19.823 5.812 6.358 1.00 68.88 97 SER A O 1
ATOM 755 N N . LYS A 1 98 ? -21.831 6.816 6.236 1.00 74.31 98 LYS A N 1
ATOM 756 C CA . LYS A 1 98 ? -21.409 7.918 5.356 1.00 74.31 98 LYS A CA 1
ATOM 757 C C . LYS A 1 98 ? -20.338 8.784 6.011 1.00 74.31 98 LYS A C 1
ATOM 759 O O . LYS A 1 98 ? -19.331 9.079 5.375 1.00 74.31 98 LYS A O 1
ATOM 764 N N . LEU A 1 99 ? -20.524 9.146 7.282 1.00 76.75 99 LEU A N 1
ATOM 765 C CA . LEU A 1 99 ? -19.540 9.916 8.040 1.00 76.75 99 LEU A CA 1
ATOM 766 C C . LEU A 1 99 ? -18.185 9.196 8.094 1.00 76.75 99 LEU A C 1
ATOM 768 O O . LEU A 1 99 ? -17.160 9.791 7.772 1.00 76.75 99 LEU A O 1
ATOM 772 N N . ASN A 1 100 ? -18.176 7.906 8.440 1.00 79.06 100 ASN A N 1
ATOM 773 C CA . ASN A 1 100 ? -16.959 7.099 8.469 1.00 79.06 100 ASN A CA 1
ATOM 774 C C . ASN A 1 100 ? -16.318 7.001 7.082 1.00 79.06 100 ASN A C 1
ATOM 776 O O . ASN A 1 100 ? -15.098 7.064 6.987 1.00 79.06 100 ASN A O 1
ATOM 780 N N . LEU A 1 101 ? -17.099 6.904 6.003 1.00 81.50 101 LEU A N 1
ATOM 781 C CA . LEU A 1 101 ? -16.553 6.913 4.647 1.00 81.50 101 LEU A CA 1
ATOM 782 C C . LEU A 1 101 ? -15.865 8.247 4.315 1.00 81.50 101 LEU A C 1
ATOM 784 O O . LEU A 1 101 ? -14.729 8.235 3.850 1.00 81.50 101 LEU A O 1
ATOM 788 N N . HIS A 1 102 ? -16.502 9.389 4.592 1.00 81.12 102 HIS A N 1
ATOM 789 C CA . HIS A 1 102 ? -15.888 10.707 4.378 1.00 81.12 102 HIS A CA 1
ATOM 790 C C . HIS A 1 102 ? -14.638 10.907 5.241 1.00 81.12 102 HIS A C 1
ATOM 792 O O . HIS A 1 102 ? -13.615 11.381 4.752 1.00 81.12 102 HIS A O 1
ATOM 798 N N . LEU A 1 103 ? -14.680 10.481 6.505 1.00 83.56 103 LEU A N 1
ATOM 799 C CA . LEU A 1 103 ? -13.509 10.496 7.378 1.00 83.56 103 LEU A CA 1
ATOM 800 C C . LEU A 1 103 ? -12.399 9.580 6.854 1.00 83.56 103 LEU A C 1
ATOM 802 O O . LEU A 1 103 ? -11.238 9.965 6.905 1.00 83.56 103 LEU A O 1
ATOM 806 N N . ALA A 1 104 ? -12.726 8.399 6.324 1.00 86.56 104 ALA A N 1
ATOM 807 C CA . ALA A 1 104 ? -11.742 7.500 5.729 1.00 86.56 104 ALA A CA 1
ATOM 808 C C . ALA A 1 104 ? -11.058 8.138 4.512 1.00 86.56 104 ALA A C 1
ATOM 810 O O . ALA A 1 104 ? -9.837 8.071 4.410 1.00 86.56 104 ALA A O 1
ATOM 811 N N . ARG A 1 105 ? -11.815 8.805 3.632 1.00 85.75 105 ARG A N 1
ATOM 812 C CA . ARG A 1 105 ? -11.265 9.544 2.480 1.00 85.75 105 ARG A CA 1
ATOM 813 C C . ARG A 1 105 ? -10.350 10.676 2.923 1.00 85.75 105 ARG A C 1
ATOM 815 O O . ARG A 1 105 ? -9.202 10.753 2.493 1.00 85.75 105 ARG A O 1
ATOM 822 N N . LEU A 1 106 ? -10.821 11.489 3.867 1.00 83.62 106 LEU A N 1
ATOM 823 C CA . LEU A 1 106 ? -10.031 12.574 4.427 1.00 83.62 106 LEU A CA 1
ATOM 824 C C . LEU A 1 106 ? -8.743 12.041 5.060 1.00 83.62 106 LEU A C 1
ATOM 826 O O . LEU A 1 106 ? -7.661 12.508 4.729 1.00 83.62 106 LEU A O 1
ATOM 830 N N . PHE A 1 107 ? -8.822 11.021 5.913 1.00 86.56 107 PHE A N 1
ATOM 831 C CA . PHE A 1 107 ? -7.641 10.418 6.527 1.00 86.56 107 PHE A CA 1
ATOM 832 C C . PHE A 1 107 ? -6.700 9.768 5.509 1.00 86.56 107 PHE A C 1
ATOM 834 O O . PHE A 1 107 ? -5.494 9.799 5.740 1.00 86.56 107 PHE A O 1
ATOM 841 N N . ALA A 1 108 ? -7.198 9.243 4.386 1.00 87.75 108 ALA A N 1
ATOM 842 C CA . ALA A 1 108 ? -6.355 8.710 3.317 1.00 87.75 108 ALA A CA 1
ATOM 843 C C . ALA A 1 108 ? -5.558 9.833 2.646 1.00 87.75 108 ALA A C 1
ATOM 845 O O . ALA A 1 108 ? -4.340 9.723 2.528 1.00 87.75 108 ALA A O 1
ATOM 846 N N . LYS A 1 109 ? -6.207 10.963 2.345 1.00 83.75 109 LYS A N 1
ATOM 847 C CA . LYS A 1 109 ? -5.545 12.182 1.852 1.00 83.75 109 LYS A CA 1
ATOM 848 C C . LYS A 1 109 ? -4.488 12.718 2.827 1.00 83.75 109 LYS A C 1
ATOM 850 O O . LYS A 1 109 ? -3.446 13.230 2.422 1.00 83.75 109 LYS A O 1
ATOM 855 N N . LEU A 1 110 ? -4.729 12.552 4.129 1.00 81.69 110 LEU A N 1
ATOM 856 C CA . LEU A 1 110 ? -3.777 12.891 5.197 1.00 81.69 110 LEU A CA 1
ATOM 857 C C . LEU A 1 110 ? -2.732 11.816 5.479 1.00 81.69 110 LEU A C 1
ATOM 859 O O . LEU A 1 110 ? -1.891 12.031 6.346 1.00 81.69 110 LEU A O 1
ATOM 863 N N . ARG A 1 111 ? -2.787 10.672 4.788 1.00 86.12 111 ARG A N 1
ATOM 864 C CA . ARG A 1 111 ? -1.913 9.510 5.011 1.00 86.12 111 ARG A CA 1
ATOM 865 C C . ARG A 1 111 ? -1.994 8.946 6.437 1.00 86.12 111 ARG A C 1
ATOM 867 O O . ARG A 1 111 ? -1.113 8.233 6.904 1.00 86.12 111 ARG A O 1
ATOM 874 N N . LEU A 1 112 ? -3.111 9.191 7.124 1.00 87.94 112 LEU A N 1
ATOM 875 C CA . LEU A 1 112 ? -3.430 8.667 8.454 1.00 87.94 112 LEU A CA 1
ATOM 876 C C . LEU A 1 112 ? -4.075 7.279 8.347 1.00 87.94 112 LEU A C 1
ATOM 878 O O . LEU A 1 112 ? -5.186 7.043 8.827 1.00 87.94 112 LEU A O 1
ATOM 882 N N . TYR A 1 113 ? -3.379 6.342 7.703 1.00 92.00 113 TYR A N 1
ATOM 883 C CA . TYR A 1 113 ? -3.916 5.026 7.336 1.00 92.00 113 TYR A CA 1
ATOM 884 C C . TYR A 1 113 ? -4.483 4.195 8.503 1.00 92.00 113 TYR A C 1
ATOM 886 O O . TYR A 1 113 ? -5.505 3.530 8.311 1.00 92.00 113 TYR A O 1
ATOM 894 N N . PRO A 1 114 ? -3.935 4.255 9.735 1.00 91.88 114 PRO A N 1
ATOM 895 C CA . PRO A 1 114 ? -4.572 3.611 10.881 1.00 91.88 114 PRO A CA 1
ATOM 896 C C . PRO A 1 114 ? -5.993 4.113 11.150 1.00 91.88 114 PRO A C 1
ATOM 898 O O . PRO A 1 114 ? -6.853 3.325 11.545 1.00 91.88 114 PRO A O 1
ATOM 901 N N . LEU A 1 115 ? -6.263 5.399 10.916 1.00 88.88 115 LEU A N 1
ATOM 902 C CA . LEU A 1 115 ? -7.598 5.977 11.065 1.00 88.88 115 LEU A CA 1
ATOM 903 C C . LEU A 1 115 ? -8.491 5.641 9.872 1.00 88.88 115 LEU A C 1
ATOM 905 O O . LEU A 1 115 ? -9.662 5.331 10.078 1.00 88.88 115 LEU A O 1
ATOM 909 N N . VAL A 1 116 ? -7.932 5.608 8.655 1.00 91.00 116 VAL A N 1
ATOM 910 C CA . VAL A 1 116 ? -8.635 5.134 7.448 1.00 91.00 116 VAL A CA 1
ATOM 911 C C . VAL A 1 116 ? -9.251 3.766 7.701 1.00 91.00 116 VAL A C 1
ATOM 913 O O . VAL A 1 116 ? -10.458 3.588 7.550 1.00 91.00 116 VAL A O 1
ATOM 916 N N . MET A 1 117 ? -8.440 2.811 8.157 1.00 91.00 117 MET A N 1
ATOM 917 C CA . MET A 1 117 ? -8.898 1.439 8.343 1.00 91.00 117 MET A CA 1
ATOM 918 C C . MET A 1 117 ? -9.821 1.283 9.561 1.00 91.00 117 MET A C 1
ATOM 920 O O . MET A 1 117 ? -10.735 0.464 9.512 1.00 91.00 117 MET A O 1
ATOM 924 N N . LYS A 1 118 ? -9.683 2.104 10.616 1.00 87.88 118 LYS A N 1
ATOM 925 C CA . LYS A 1 118 ? -10.675 2.172 11.712 1.00 87.88 118 LYS A CA 1
ATOM 926 C C . LYS A 1 118 ? -12.045 2.642 11.207 1.00 87.88 118 LYS A C 1
ATOM 928 O O . LYS A 1 118 ? -13.058 2.012 11.506 1.00 87.88 118 LYS A O 1
ATOM 933 N N . CYS A 1 119 ? -12.082 3.715 10.417 1.00 85.56 119 CYS A N 1
ATOM 934 C CA . CYS A 1 119 ? -13.310 4.212 9.793 1.00 85.56 119 CYS A CA 1
ATOM 935 C C . CYS A 1 119 ? -13.912 3.178 8.833 1.00 85.56 119 CYS A C 1
ATOM 937 O O . CYS A 1 119 ? -15.109 2.897 8.882 1.00 85.56 119 CYS A O 1
ATOM 939 N N . TYR A 1 120 ? -13.070 2.559 8.004 1.00 84.81 120 TYR A N 1
ATOM 940 C CA . TYR A 1 120 ? -13.474 1.506 7.083 1.00 84.81 120 TYR A CA 1
ATOM 941 C C . TYR A 1 120 ? -14.069 0.295 7.810 1.00 84.81 120 TYR A C 1
ATOM 943 O O . TYR A 1 120 ? -15.111 -0.210 7.398 1.00 84.81 120 TYR A O 1
ATOM 951 N N . PHE A 1 121 ? -13.4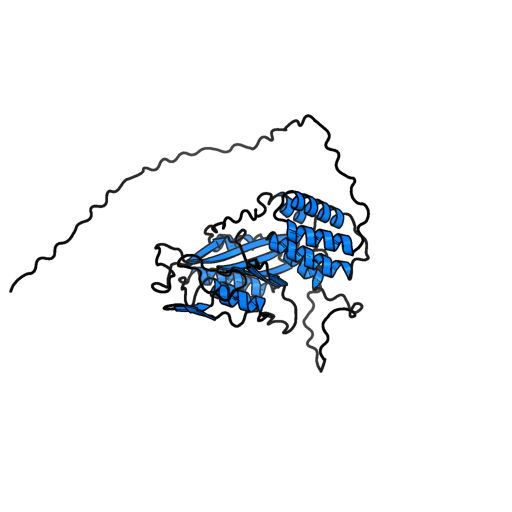53 -0.144 8.914 1.00 81.62 121 PHE A N 1
ATOM 952 C CA . PHE A 1 121 ? -13.973 -1.235 9.736 1.00 81.62 121 PHE A CA 1
ATOM 953 C C . PHE A 1 121 ? -15.397 -0.932 10.189 1.00 81.62 121 PHE A C 1
ATOM 955 O O . PHE A 1 121 ? -16.300 -1.714 9.920 1.00 81.62 121 PHE A O 1
ATOM 962 N N . LYS A 1 122 ? -15.613 0.247 10.786 1.00 75.38 122 LYS A N 1
ATOM 963 C CA . LYS A 1 122 ? -16.928 0.679 11.278 1.00 75.38 122 LYS A CA 1
ATOM 964 C C . LYS A 1 122 ? -17.998 0.751 10.186 1.00 75.38 122 LYS A C 1
ATOM 966 O O . LYS A 1 122 ? -19.171 0.589 10.495 1.00 75.38 122 LYS A O 1
ATOM 971 N N . ASN A 1 123 ? -17.609 0.993 8.935 1.00 67.62 123 ASN A N 1
ATOM 972 C CA . ASN A 1 123 ? -18.536 1.005 7.806 1.00 67.62 123 ASN A CA 1
ATOM 973 C C . ASN A 1 123 ? -18.919 -0.403 7.307 1.00 67.62 123 ASN A C 1
ATOM 975 O O . ASN A 1 123 ? -19.981 -0.557 6.716 1.00 67.62 123 ASN A O 1
ATOM 979 N N . ASN A 1 124 ? -18.068 -1.414 7.519 1.00 60.16 124 ASN A N 1
ATOM 980 C CA . ASN A 1 124 ? -18.256 -2.767 6.976 1.00 60.16 124 ASN A CA 1
ATOM 981 C C . ASN A 1 124 ? -18.605 -3.827 8.027 1.00 60.16 124 ASN A C 1
ATOM 983 O O . ASN A 1 124 ? -18.712 -4.995 7.665 1.00 60.16 124 ASN A O 1
ATOM 987 N N . VAL A 1 125 ? -18.779 -3.470 9.306 1.00 51.78 125 VAL A N 1
ATOM 988 C CA . VAL A 1 125 ? -19.345 -4.407 10.290 1.00 51.78 125 VAL A CA 1
ATOM 989 C C . VAL A 1 125 ? -20.798 -4.690 9.883 1.00 51.78 125 VAL A C 1
ATOM 991 O O . VAL A 1 125 ? -21.610 -3.760 9.911 1.00 51.78 125 VAL A O 1
ATOM 994 N N . PRO A 1 126 ? -21.155 -5.933 9.502 1.00 42.97 126 PRO A N 1
ATOM 995 C CA . PRO A 1 126 ? -22.550 -6.315 9.365 1.00 42.97 126 PRO A CA 1
ATOM 996 C C . PRO A 1 126 ? -23.163 -6.180 10.755 1.00 42.97 126 PRO A C 1
ATOM 998 O O . PRO A 1 126 ? -22.703 -6.824 11.696 1.00 42.97 126 PRO A O 1
ATOM 1001 N N . GLY A 1 127 ? -24.140 -5.290 10.907 1.00 39.81 127 GLY A N 1
ATOM 1002 C CA . GLY A 1 127 ? -24.920 -5.254 12.134 1.00 39.81 127 GLY A CA 1
ATOM 1003 C C . GLY A 1 127 ? -25.562 -6.620 12.347 1.00 39.81 127 GLY A C 1
ATOM 1004 O O . GLY A 1 127 ? -26.064 -7.203 11.382 1.00 39.81 127 GLY A O 1
ATOM 1005 N N . ASP A 1 128 ? -25.549 -7.098 13.591 1.00 36.47 128 ASP A N 1
ATOM 1006 C CA . ASP A 1 128 ? -26.417 -8.180 14.056 1.00 36.47 128 ASP A CA 1
ATOM 1007 C C . ASP A 1 128 ? -27.807 -8.070 13.405 1.00 36.47 128 ASP A C 1
ATOM 1009 O O . ASP A 1 128 ? -28.305 -6.955 13.211 1.00 36.47 128 ASP A O 1
ATOM 1013 N N . ASP A 1 129 ? -28.385 -9.230 13.076 1.00 37.47 129 ASP A N 1
ATOM 1014 C CA . ASP A 1 129 ? -29.512 -9.596 12.185 1.00 37.47 129 ASP A CA 1
ATOM 1015 C C . ASP A 1 129 ? -30.794 -8.715 12.097 1.00 37.47 129 ASP A C 1
ATOM 1017 O O . ASP A 1 129 ? -31.794 -9.110 11.502 1.00 37.47 129 ASP A O 1
ATOM 1021 N N . ILE A 1 130 ? -30.809 -7.486 12.605 1.00 36.22 130 ILE A N 1
ATOM 1022 C CA . ILE A 1 130 ? -31.949 -6.557 12.603 1.00 36.22 130 ILE A CA 1
ATOM 1023 C C . ILE A 1 130 ? -31.820 -5.460 11.513 1.00 36.22 130 ILE A C 1
ATOM 1025 O O . ILE A 1 130 ? -32.787 -4.759 11.222 1.00 36.22 130 ILE A O 1
ATOM 1029 N N . TYR A 1 131 ? -30.672 -5.313 10.834 1.00 42.75 131 TYR A N 1
ATOM 1030 C CA . TYR A 1 131 ? -30.357 -4.105 10.037 1.00 42.75 131 TYR A CA 1
ATOM 1031 C C . TYR A 1 131 ? -30.145 -4.298 8.527 1.00 42.75 131 TYR A C 1
ATOM 1033 O O . TYR A 1 131 ? -29.461 -3.507 7.877 1.00 42.75 131 TYR A O 1
ATOM 1041 N N . ARG A 1 132 ? -30.797 -5.289 7.910 1.00 37.16 132 ARG A N 1
ATOM 1042 C CA . ARG A 1 132 ? -30.807 -5.444 6.445 1.00 37.16 132 ARG A CA 1
ATOM 1043 C C . ARG A 1 132 ? -32.013 -4.744 5.812 1.00 37.16 132 ARG A C 1
ATOM 1045 O O . ARG A 1 132 ? -32.966 -5.398 5.404 1.00 37.16 132 ARG A O 1
ATOM 1052 N N . LYS A 1 133 ? -31.976 -3.413 5.680 1.00 31.69 133 LYS A N 1
ATOM 1053 C CA . LYS A 1 133 ? -32.784 -2.693 4.671 1.00 31.69 133 LYS A CA 1
ATOM 1054 C C . LYS A 1 133 ? -32.229 -1.293 4.397 1.00 31.69 133 LYS A C 1
ATOM 1056 O O . LYS A 1 133 ? -32.418 -0.370 5.180 1.00 31.69 133 LYS A O 1
ATOM 1061 N N . GLY A 1 134 ? -31.601 -1.142 3.233 1.00 30.59 134 GLY A N 1
ATOM 1062 C CA . GLY A 1 134 ? -31.333 0.156 2.613 1.00 30.59 134 GLY A CA 1
ATOM 1063 C C . GLY A 1 134 ? -29.889 0.331 2.158 1.00 30.59 134 GLY A C 1
ATOM 1064 O O . GLY A 1 134 ? -29.022 0.589 2.980 1.00 30.59 134 GLY A O 1
ATOM 1065 N N . TYR A 1 135 ? -29.703 0.283 0.835 1.00 33.03 135 TYR A N 1
ATOM 1066 C CA . TYR A 1 135 ? -28.500 0.625 0.062 1.00 33.03 135 TYR A CA 1
ATOM 1067 C C . TYR A 1 135 ? -27.381 -0.418 -0.037 1.00 33.03 135 TYR A C 1
ATOM 1069 O O . TYR A 1 135 ? -26.241 -0.183 0.338 1.00 33.03 135 TYR A O 1
ATOM 1077 N N . PHE A 1 136 ? -27.712 -1.514 -0.719 1.00 29.81 136 PHE A N 1
ATOM 1078 C CA . PHE A 1 136 ? -26.825 -2.108 -1.720 1.00 29.81 136 PHE A CA 1
ATOM 1079 C C . PHE A 1 136 ? -27.611 -2.212 -3.031 1.00 29.81 136 PHE A C 1
ATOM 1081 O O . PHE A 1 136 ? -28.828 -2.433 -3.001 1.00 29.81 136 PHE A O 1
ATOM 1088 N N . ILE A 1 137 ? -26.944 -2.006 -4.168 1.00 28.08 137 ILE A N 1
ATOM 1089 C CA . ILE A 1 137 ? -27.513 -2.291 -5.489 1.00 28.08 137 ILE A CA 1
ATOM 1090 C C . ILE A 1 137 ? -27.952 -3.759 -5.468 1.00 28.08 137 ILE A C 1
ATOM 1092 O O . ILE A 1 137 ? -27.138 -4.654 -5.256 1.00 28.08 137 ILE A O 1
ATOM 1096 N N . LYS A 1 138 ? -29.259 -4.002 -5.613 1.00 29.03 138 LYS A N 1
ATOM 1097 C CA . LYS A 1 138 ? -29.796 -5.348 -5.826 1.00 29.03 138 LYS A CA 1
ATOM 1098 C C . LYS A 1 138 ? -29.244 -5.874 -7.146 1.00 29.03 138 LYS A C 1
ATOM 1100 O O . LYS A 1 138 ? -29.467 -5.223 -8.161 1.00 29.03 138 LYS A O 1
ATOM 1105 N N . GLN A 1 139 ? -28.707 -7.088 -7.147 1.00 27.69 139 GLN A N 1
ATOM 1106 C CA . GLN A 1 139 ? -29.044 -8.076 -8.171 1.00 27.69 139 GLN A CA 1
ATOM 1107 C C . GLN A 1 139 ? -28.935 -9.502 -7.609 1.00 27.69 139 GLN A C 1
ATOM 1109 O O . GLN A 1 139 ? -28.503 -9.705 -6.481 1.00 27.69 139 GLN A O 1
ATOM 1114 N N . HIS A 1 140 ? -29.568 -10.426 -8.324 1.00 27.17 140 HIS A N 1
ATOM 1115 C CA . HIS A 1 140 ? -30.418 -11.499 -7.807 1.00 27.17 140 HIS A CA 1
ATOM 1116 C C . HIS A 1 140 ? -29.717 -12.681 -7.118 1.00 27.17 140 HIS A C 1
ATOM 1118 O O . HIS A 1 140 ? -28.648 -13.122 -7.515 1.00 27.17 140 HIS A O 1
ATOM 1124 N N . VAL A 1 141 ? -30.423 -13.240 -6.129 1.00 34.09 141 VAL A N 1
ATOM 1125 C CA . VAL A 1 141 ? -30.114 -14.493 -5.427 1.00 34.09 141 VAL A CA 1
ATOM 1126 C C . VAL A 1 141 ? -30.620 -15.699 -6.221 1.00 34.09 141 VAL A C 1
ATOM 1128 O O . VAL A 1 141 ? -31.799 -15.751 -6.567 1.00 34.09 141 VAL A O 1
ATOM 1131 N N . ALA A 1 142 ? -29.754 -16.697 -6.369 1.00 28.58 142 ALA A N 1
ATOM 1132 C CA . ALA A 1 142 ? -30.030 -18.133 -6.257 1.00 28.58 142 ALA A CA 1
ATOM 1133 C C . ALA A 1 142 ? -28.661 -18.784 -5.986 1.00 28.58 142 ALA A C 1
ATOM 1135 O O . ALA A 1 142 ? -27.718 -18.463 -6.690 1.00 28.58 142 ALA A O 1
ATOM 1136 N N . GLY A 1 143 ? -28.378 -19.635 -5.010 1.00 29.64 143 GLY A N 1
ATOM 1137 C CA . GLY A 1 143 ? -29.064 -20.304 -3.916 1.00 29.64 143 GLY A CA 1
ATOM 1138 C C . GLY A 1 143 ? -28.014 -21.253 -3.289 1.00 29.64 143 GLY A C 1
ATOM 1139 O O . GLY A 1 143 ? -26.993 -21.526 -3.912 1.00 29.64 143 GLY A O 1
ATOM 1140 N N . SER A 1 144 ? -28.301 -21.740 -2.081 1.00 30.09 144 SER A N 1
ATOM 1141 C CA . SER A 1 144 ? -27.663 -22.851 -1.342 1.00 30.09 144 SER A CA 1
ATOM 1142 C C . SER A 1 144 ? -26.282 -22.678 -0.665 1.00 30.09 144 SER A C 1
ATOM 1144 O O . SER A 1 144 ? -25.243 -22.552 -1.303 1.00 30.09 144 SER A O 1
ATOM 1146 N N . ASP A 1 145 ? -26.363 -22.814 0.665 1.00 30.88 145 ASP A N 1
ATOM 1147 C CA . ASP A 1 145 ? -25.600 -23.725 1.536 1.00 30.88 145 ASP A CA 1
ATOM 1148 C C . ASP A 1 145 ? -24.254 -23.304 2.156 1.00 30.88 145 ASP A C 1
ATOM 1150 O O . ASP A 1 145 ? -23.154 -23.633 1.729 1.00 30.88 145 ASP A O 1
ATOM 1154 N N . SER A 1 146 ? -24.424 -22.631 3.299 1.00 38.50 146 SER A N 1
ATOM 1155 C CA . SER A 1 146 ? -23.753 -22.817 4.596 1.00 38.50 146 SER A CA 1
ATOM 1156 C C . SER A 1 146 ? -22.439 -23.612 4.670 1.00 38.50 146 SER A C 1
ATOM 1158 O O . SER A 1 146 ? -22.439 -24.843 4.684 1.00 38.50 146 SER A O 1
ATOM 1160 N N . VAL A 1 147 ? -21.363 -22.899 5.020 1.00 32.50 147 VAL A N 1
ATOM 1161 C CA . VAL A 1 147 ? -20.249 -23.432 5.821 1.00 32.50 147 VAL A CA 1
ATOM 1162 C C . VAL A 1 147 ? -20.015 -22.502 7.014 1.00 32.50 147 VAL A C 1
ATOM 1164 O O . VAL A 1 147 ? -19.635 -21.343 6.864 1.00 32.50 147 VAL A O 1
ATOM 1167 N N . LYS A 1 148 ? -20.269 -23.021 8.222 1.00 33.81 148 LYS A N 1
ATOM 1168 C CA . LYS A 1 148 ? -19.958 -22.375 9.505 1.00 33.81 148 LYS A CA 1
ATOM 1169 C C . LYS A 1 148 ? -18.438 -22.228 9.647 1.00 33.81 148 LYS A C 1
ATOM 1171 O O . LYS A 1 148 ? -17.755 -23.224 9.878 1.00 33.81 148 LYS A O 1
ATOM 1176 N N . MET A 1 149 ? -17.912 -21.005 9.573 1.00 30.89 149 MET A N 1
ATOM 1177 C CA . MET A 1 149 ? -16.576 -20.701 10.095 1.00 30.89 149 MET A CA 1
ATOM 1178 C C . MET A 1 149 ? -16.661 -20.388 11.591 1.00 30.89 149 MET A C 1
ATOM 1180 O O . MET A 1 149 ? -17.513 -19.623 12.038 1.00 30.89 149 MET A O 1
ATOM 1184 N N . MET A 1 150 ? -15.785 -21.041 12.353 1.00 31.08 150 MET A N 1
ATOM 1185 C CA . MET A 1 150 ? -15.647 -20.950 13.804 1.00 31.08 150 MET A CA 1
ATOM 1186 C C . MET A 1 150 ? -15.472 -19.512 14.310 1.00 31.08 150 MET A C 1
ATOM 1188 O O . MET A 1 150 ? -14.704 -18.726 13.759 1.00 31.08 150 MET A O 1
ATOM 1192 N N . ASN A 1 151 ? -16.170 -19.248 15.416 1.00 35.62 151 ASN A N 1
ATOM 1193 C CA . ASN A 1 151 ? -16.157 -18.054 16.253 1.00 35.62 151 ASN A CA 1
ATOM 1194 C C . ASN A 1 151 ? -14.753 -17.504 16.554 1.00 35.62 151 ASN A C 1
ATOM 1196 O O . ASN A 1 151 ? -13.978 -18.140 17.262 1.00 35.62 151 ASN A O 1
ATOM 1200 N N . ASP A 1 152 ? -14.525 -16.253 16.152 1.00 31.52 152 ASP A N 1
ATOM 1201 C CA . ASP A 1 152 ? -13.550 -15.329 16.755 1.00 31.52 152 ASP A CA 1
ATOM 1202 C C . ASP A 1 152 ? -14.298 -14.079 17.278 1.00 31.52 152 ASP A C 1
ATOM 1204 O O . ASP A 1 152 ? -13.933 -12.924 17.049 1.00 31.52 152 ASP A O 1
ATOM 1208 N N . SER A 1 153 ? -15.442 -14.338 17.925 1.00 34.81 153 SER A N 1
ATOM 1209 C CA . SER A 1 153 ? -16.343 -13.347 18.520 1.00 34.81 153 SER A CA 1
ATOM 1210 C C . SER A 1 153 ? -15.821 -12.904 19.889 1.00 34.81 153 SER A C 1
ATOM 1212 O O . SER A 1 153 ? -16.435 -13.170 20.921 1.00 34.81 153 SER A O 1
ATOM 1214 N N . LEU A 1 154 ? -14.678 -12.218 19.901 1.00 35.41 154 LEU A N 1
ATOM 1215 C CA . LEU A 1 154 ? -14.430 -11.218 20.933 1.00 35.41 154 LEU A CA 1
ATOM 1216 C C . LEU A 1 154 ? -14.943 -9.887 20.378 1.00 35.41 154 LEU A C 1
ATOM 1218 O O . LEU A 1 154 ? -14.480 -9.432 19.327 1.00 35.41 154 LEU A O 1
ATOM 1222 N N . ASP A 1 155 ? -15.923 -9.305 21.062 1.00 41.22 155 ASP A N 1
ATOM 1223 C CA . ASP A 1 155 ? -16.553 -8.026 20.739 1.00 41.22 155 ASP A CA 1
ATOM 1224 C C . ASP A 1 155 ? -15.503 -6.893 20.749 1.00 41.22 155 ASP A C 1
ATOM 1226 O O . ASP A 1 155 ? -15.199 -6.264 21.759 1.00 41.22 155 ASP A O 1
ATOM 1230 N N . ASN A 1 156 ? -14.854 -6.705 19.596 1.00 44.25 156 ASN A N 1
ATOM 1231 C CA . ASN A 1 156 ? -13.728 -5.793 19.367 1.00 44.25 156 ASN A CA 1
ATOM 1232 C C . ASN A 1 156 ? -14.187 -4.401 18.894 1.00 44.25 156 ASN A C 1
ATOM 1234 O O . ASN A 1 156 ? -13.374 -3.597 18.425 1.00 44.25 156 ASN A O 1
ATOM 1238 N N . THR A 1 157 ? -15.485 -4.101 18.980 1.00 47.91 157 THR A N 1
ATOM 1239 C CA . THR A 1 157 ? -16.083 -2.855 18.476 1.00 47.91 157 THR A CA 1
ATOM 1240 C C . THR A 1 157 ? -15.500 -1.608 19.155 1.00 47.91 157 THR A C 1
ATOM 1242 O O . THR A 1 157 ? -15.263 -0.597 18.487 1.00 47.91 157 THR A O 1
ATOM 1245 N N . GLY A 1 158 ? -15.153 -1.696 20.444 1.00 53.59 158 GLY A N 1
ATOM 1246 C CA . GLY A 1 158 ? -14.466 -0.626 21.179 1.00 53.59 158 GLY A CA 1
ATOM 1247 C C . GLY A 1 158 ? -12.977 -0.472 20.837 1.00 53.59 158 GLY A C 1
ATOM 1248 O O . GLY A 1 158 ? -12.431 0.627 20.913 1.00 53.59 158 GLY A O 1
ATOM 1249 N N . LEU A 1 159 ? -12.309 -1.544 20.405 1.00 61.50 159 LEU A N 1
ATOM 1250 C CA . LEU A 1 159 ? -10.853 -1.570 20.233 1.00 61.50 159 LEU A CA 1
ATOM 1251 C C . LEU A 1 159 ? -10.373 -0.819 18.981 1.00 61.50 159 LEU A C 1
ATOM 1253 O O . LEU A 1 159 ? -9.292 -0.228 18.972 1.00 61.50 159 LEU A O 1
ATOM 1257 N N . LEU A 1 160 ? -11.202 -0.802 17.934 1.00 68.56 160 LEU A N 1
ATOM 1258 C CA . LEU A 1 160 ? -10.987 -0.007 16.721 1.00 68.56 160 LEU A CA 1
ATOM 1259 C C . LEU A 1 160 ? -11.732 1.337 16.752 1.00 68.56 160 LEU A C 1
ATOM 1261 O O . LEU A 1 160 ? -11.823 2.025 15.731 1.00 68.56 160 LEU A O 1
ATOM 1265 N N . ALA A 1 161 ? -12.253 1.751 17.909 1.00 67.38 161 ALA A N 1
ATOM 1266 C CA . ALA A 1 161 ? -12.794 3.091 18.053 1.00 67.38 161 ALA A CA 1
ATOM 1267 C C . ALA A 1 161 ? -11.683 4.144 17.906 1.00 67.38 161 ALA A C 1
ATOM 1269 O O . ALA A 1 161 ? -10.553 3.969 18.376 1.00 67.38 161 ALA A O 1
ATOM 1270 N N . ILE A 1 162 ? -12.021 5.254 17.244 1.00 67.50 162 ILE A N 1
ATOM 1271 C CA . ILE A 1 162 ? -11.198 6.462 17.297 1.00 67.50 162 ILE A CA 1
ATOM 1272 C C . ILE A 1 162 ? -11.221 6.940 18.748 1.00 67.50 162 ILE A C 1
ATOM 1274 O O . ILE A 1 162 ? -12.299 7.094 19.318 1.00 67.50 162 ILE A O 1
ATOM 1278 N N . ASN A 1 163 ? -10.052 7.127 19.348 1.00 65.06 163 ASN A N 1
ATOM 1279 C CA . ASN A 1 163 ? -9.917 7.486 20.755 1.00 65.06 163 ASN A CA 1
ATOM 1280 C C . ASN A 1 163 ? -8.998 8.700 20.950 1.00 65.06 163 ASN A C 1
ATOM 1282 O O . ASN A 1 163 ? -8.412 9.243 20.012 1.00 65.06 163 ASN A O 1
ATOM 1286 N N . SER A 1 164 ? -8.849 9.143 22.198 1.00 63.91 164 SER A N 1
ATOM 1287 C CA . SER A 1 164 ? -8.054 10.326 22.541 1.00 63.91 164 SER A CA 1
ATOM 1288 C C . SER A 1 164 ? -6.582 10.233 22.110 1.00 63.91 164 SER A C 1
ATOM 1290 O O . SER A 1 164 ? -5.975 11.272 21.848 1.00 63.91 164 SER A O 1
ATOM 1292 N N . ARG A 1 165 ? -6.007 9.032 21.952 1.00 67.06 165 ARG A N 1
ATOM 1293 C CA . ARG A 1 165 ? -4.640 8.847 21.429 1.00 67.06 165 ARG A CA 1
ATOM 1294 C C . ARG A 1 165 ? -4.552 9.099 19.928 1.00 67.06 165 ARG A C 1
ATOM 1296 O O . ARG A 1 165 ? -3.539 9.605 19.463 1.00 67.06 165 ARG A O 1
ATOM 1303 N N . ASP A 1 166 ? -5.616 8.851 19.173 1.00 70.44 166 ASP A N 1
ATOM 1304 C CA . ASP A 1 166 ? -5.665 9.189 17.745 1.00 70.44 166 ASP A CA 1
ATOM 1305 C C . ASP A 1 166 ? -5.644 10.712 17.526 1.00 70.44 166 ASP A C 1
ATOM 1307 O O . ASP A 1 166 ? -5.107 11.204 16.535 1.00 70.44 166 ASP A O 1
ATOM 1311 N N . SER A 1 167 ? -6.124 11.488 18.508 1.00 62.81 167 SER A N 1
ATOM 1312 C CA . SER A 1 167 ? -5.982 12.951 18.503 1.00 62.81 167 SER A CA 1
ATOM 1313 C C . SER A 1 167 ? -4.528 13.423 18.617 1.00 62.81 167 SER A C 1
ATOM 1315 O O . SER A 1 167 ? -4.232 14.564 18.264 1.00 62.81 167 SER A O 1
ATOM 1317 N N . ILE A 1 168 ? -3.622 12.561 19.099 1.00 63.31 168 ILE A N 1
ATOM 1318 C CA . ILE A 1 168 ? -2.186 12.837 19.179 1.00 63.31 168 ILE A CA 1
ATOM 1319 C C . ILE A 1 168 ? -1.550 12.709 17.796 1.00 63.31 168 ILE A C 1
ATOM 1321 O O . ILE A 1 168 ? -0.756 13.577 17.463 1.00 63.31 168 ILE A O 1
ATOM 1325 N N . LEU A 1 169 ? -1.943 11.747 16.946 1.00 64.00 169 LEU A N 1
ATOM 1326 C CA . LEU A 1 169 ? -1.499 11.738 15.538 1.00 64.00 169 LEU A CA 1
ATOM 1327 C C . LEU A 1 169 ? -1.798 13.077 14.868 1.00 64.00 169 LEU A C 1
ATOM 1329 O O . LEU A 1 169 ? -0.926 13.701 14.280 1.00 64.00 169 LEU A O 1
ATOM 1333 N N . LEU A 1 170 ? -3.023 13.560 15.067 1.00 61.94 170 LEU A N 1
ATOM 1334 C CA . LEU A 1 170 ? -3.516 14.822 14.523 1.00 61.94 170 LEU A CA 1
ATOM 1335 C C . LEU A 1 170 ? -2.814 16.071 15.091 1.00 61.94 170 LEU A C 1
ATOM 1337 O O . LEU A 1 170 ? -3.009 17.167 14.567 1.00 61.94 170 LEU A O 1
ATOM 1341 N N . LYS A 1 171 ? -2.011 15.934 16.155 1.00 54.47 171 LYS A N 1
ATOM 1342 C CA . LYS A 1 171 ? -1.266 17.027 16.804 1.00 54.47 171 LYS A CA 1
ATOM 1343 C C . LYS A 1 171 ? 0.247 16.928 16.599 1.00 54.47 171 LYS A C 1
ATOM 1345 O O . LYS A 1 171 ? 0.876 17.945 16.331 1.00 54.47 171 LYS A O 1
ATOM 1350 N N . THR A 1 172 ? 0.817 15.738 16.771 1.00 49.94 172 THR A N 1
ATOM 1351 C CA . THR A 1 172 ? 2.263 15.468 16.763 1.00 49.94 172 THR A CA 1
ATOM 1352 C C . THR A 1 172 ? 2.813 15.405 15.351 1.00 49.94 172 THR A C 1
ATOM 1354 O O . THR A 1 172 ? 3.935 15.843 15.116 1.00 49.94 172 THR A O 1
ATOM 1357 N N . ASP A 1 173 ? 2.006 14.971 14.385 1.00 49.81 173 ASP A N 1
ATOM 1358 C CA . ASP A 1 173 ? 2.383 15.020 12.980 1.00 49.81 173 ASP A CA 1
ATOM 1359 C C . ASP A 1 173 ? 2.193 16.435 12.415 1.00 49.81 173 ASP A C 1
ATOM 1361 O O . ASP A 1 173 ? 1.796 16.617 11.284 1.00 49.81 173 ASP A O 1
ATOM 1365 N N . SER A 1 174 ? 2.471 17.497 13.186 1.00 39.72 174 SER A N 1
ATOM 1366 C CA . SER A 1 174 ? 2.374 18.903 12.752 1.00 39.72 174 SER A CA 1
ATOM 1367 C C . SER A 1 174 ? 3.255 19.258 11.537 1.00 39.72 174 SER A C 1
ATOM 1369 O O . SER A 1 174 ? 3.166 20.373 11.023 1.00 39.72 174 SER A O 1
ATOM 1371 N N . GLY A 1 175 ? 4.052 18.300 11.048 1.00 42.09 175 GLY A N 1
ATOM 1372 C CA . GLY A 1 175 ? 4.590 18.250 9.688 1.00 42.09 175 GLY A CA 1
ATOM 1373 C C . GLY A 1 175 ? 3.616 17.679 8.643 1.00 42.09 175 GLY A C 1
ATOM 1374 O O . GLY A 1 175 ? 4.079 17.239 7.594 1.00 42.09 175 GLY A O 1
ATOM 1375 N N . PHE A 1 176 ? 2.305 17.677 8.928 1.00 48.94 176 PHE A N 1
ATOM 1376 C CA . PHE A 1 176 ? 1.218 17.168 8.093 1.00 48.94 176 PHE A CA 1
ATOM 1377 C C . PHE A 1 176 ? 1.431 17.637 6.669 1.00 48.94 176 PHE A C 1
ATOM 1379 O O . PHE A 1 176 ? 1.460 18.852 6.439 1.00 48.94 176 PHE A O 1
ATOM 1386 N N . TYR A 1 177 ? 1.585 16.659 5.771 1.00 47.81 177 TYR A N 1
ATOM 1387 C CA . TYR A 1 177 ? 1.823 16.803 4.340 1.00 47.81 177 TYR A CA 1
ATOM 1388 C C . TYR A 1 177 ? 1.319 18.159 3.822 1.00 47.81 177 TYR A C 1
ATOM 1390 O O . TYR A 1 177 ? 0.117 18.416 3.695 1.00 47.81 177 TYR A O 1
ATOM 1398 N N . ASN A 1 178 ? 2.259 19.082 3.607 1.00 44.78 178 ASN A N 1
ATOM 1399 C CA . ASN A 1 178 ? 1.971 20.261 2.819 1.00 44.78 178 ASN A CA 1
ATOM 1400 C C . ASN A 1 178 ? 1.883 19.765 1.385 1.00 44.78 178 ASN A C 1
ATOM 1402 O O . ASN A 1 178 ? 2.858 19.274 0.836 1.00 44.78 178 ASN A O 1
ATOM 1406 N N . HIS A 1 179 ? 0.721 19.941 0.772 1.00 47.59 179 HIS A N 1
ATOM 1407 C CA . HIS A 1 179 ? 0.549 19.819 -0.668 1.00 47.59 179 HIS A CA 1
ATOM 1408 C C . HIS A 1 179 ? 1.222 21.014 -1.373 1.00 47.59 179 HIS A C 1
ATOM 1410 O O . HIS A 1 179 ? 0.633 21.647 -2.244 1.00 47.59 179 HIS A O 1
ATOM 1416 N N . ASP A 1 180 ? 2.442 21.389 -0.972 1.00 47.69 180 ASP A N 1
ATOM 1417 C CA . ASP A 1 180 ? 3.229 22.439 -1.625 1.00 47.69 180 ASP A CA 1
ATOM 1418 C C . ASP A 1 180 ? 3.762 21.980 -2.995 1.00 47.69 180 ASP A C 1
ATOM 1420 O O . ASP A 1 180 ? 4.480 22.718 -3.667 1.00 47.69 180 ASP A O 1
ATOM 1424 N N . GLY A 1 181 ? 3.358 20.780 -3.435 1.00 51.19 181 GLY A N 1
ATOM 1425 C CA . GLY A 1 181 ? 3.616 20.235 -4.763 1.00 51.19 181 GLY A CA 1
ATOM 1426 C C . GLY A 1 181 ? 5.059 19.780 -4.950 1.00 51.19 181 GLY A C 1
ATOM 1427 O O . GLY A 1 181 ? 5.451 19.432 -6.064 1.00 51.19 181 GLY A O 1
ATOM 1428 N N . LYS A 1 182 ? 5.867 19.788 -3.882 1.00 52.88 182 LYS A N 1
ATOM 1429 C CA . LYS A 1 182 ? 7.233 19.279 -3.910 1.00 52.88 182 LYS A CA 1
ATOM 1430 C C . LYS A 1 182 ? 7.201 17.785 -3.623 1.00 52.88 182 LYS A C 1
ATOM 1432 O O . LYS A 1 182 ? 6.902 17.373 -2.510 1.00 52.88 182 LYS A O 1
ATOM 1437 N N . ASN A 1 183 ? 7.531 16.987 -4.637 1.00 60.84 183 ASN A N 1
ATOM 1438 C CA . ASN A 1 183 ? 7.696 15.544 -4.493 1.00 60.84 183 ASN A CA 1
ATOM 1439 C C . ASN A 1 183 ? 8.752 15.265 -3.406 1.00 60.84 183 ASN A C 1
ATOM 1441 O O . ASN A 1 183 ? 9.909 15.677 -3.539 1.00 60.84 183 ASN A O 1
ATOM 1445 N N . ILE A 1 184 ? 8.333 14.630 -2.311 1.00 69.81 184 ILE A N 1
ATOM 1446 C CA . ILE A 1 184 ? 9.221 14.259 -1.211 1.00 69.81 184 ILE A CA 1
ATOM 1447 C C . ILE A 1 184 ? 9.905 12.956 -1.606 1.00 69.81 184 ILE A C 1
ATOM 1449 O O . ILE A 1 184 ? 9.278 11.900 -1.673 1.00 69.81 184 ILE A O 1
ATOM 1453 N N . GLN A 1 185 ? 11.211 13.030 -1.850 1.00 77.06 185 GLN A N 1
ATOM 1454 C CA . GLN A 1 185 ? 12.001 11.843 -2.135 1.00 77.06 185 GLN A CA 1
ATOM 1455 C C . GLN A 1 185 ? 12.049 10.938 -0.898 1.00 77.06 185 GLN A C 1
ATOM 1457 O O . GLN A 1 185 ? 12.543 11.335 0.158 1.00 77.06 185 GLN A O 1
ATOM 1462 N N . SER A 1 186 ? 11.553 9.714 -1.052 1.00 87.75 186 SER A N 1
ATOM 1463 C CA . SER A 1 186 ? 11.551 8.693 -0.008 1.00 87.75 186 SER A CA 1
ATOM 1464 C C . SER A 1 186 ? 12.980 8.283 0.361 1.00 87.75 186 SER A C 1
ATOM 1466 O O . SER A 1 186 ? 13.812 8.023 -0.517 1.00 87.75 186 SER A O 1
ATOM 1468 N N . ALA A 1 187 ? 13.270 8.236 1.660 1.00 91.19 187 ALA A N 1
ATOM 1469 C CA . ALA A 1 187 ? 14.576 7.839 2.180 1.00 91.19 187 ALA A CA 1
ATOM 1470 C C . ALA A 1 187 ? 14.708 6.305 2.200 1.00 91.19 187 ALA A C 1
ATOM 1472 O O . ALA A 1 187 ? 13.705 5.639 2.469 1.00 91.19 187 ALA A O 1
ATOM 1473 N N . PRO A 1 188 ? 15.903 5.736 1.948 1.00 94.94 188 PRO A N 1
ATOM 1474 C CA . PRO A 1 188 ? 16.148 4.310 2.143 1.00 94.94 188 PRO A CA 1
ATOM 1475 C C . PRO A 1 188 ? 15.791 3.850 3.562 1.00 94.94 188 PRO A C 1
ATOM 1477 O O . PRO A 1 188 ? 15.931 4.608 4.523 1.00 94.94 188 PRO A O 1
ATOM 1480 N N . VAL A 1 189 ? 15.316 2.615 3.684 1.00 95.25 189 VAL A N 1
ATOM 1481 C CA . VAL A 1 189 ? 14.995 1.967 4.957 1.00 95.25 189 VAL A CA 1
ATOM 1482 C C . VAL A 1 189 ? 15.355 0.491 4.871 1.00 95.25 189 VAL A C 1
ATOM 1484 O O . VAL A 1 189 ? 15.080 -0.163 3.867 1.00 95.25 189 VAL A O 1
ATOM 1487 N N . GLU A 1 190 ? 15.951 -0.046 5.928 1.00 95.94 190 GLU A N 1
ATOM 1488 C CA . GLU A 1 190 ? 16.315 -1.456 5.966 1.00 95.94 190 GLU A CA 1
ATOM 1489 C C . GLU A 1 190 ? 15.094 -2.346 6.222 1.00 95.94 190 GLU A C 1
ATOM 1491 O O . GLU A 1 190 ? 14.150 -1.978 6.930 1.00 95.94 190 GLU A O 1
ATOM 1496 N N . SER A 1 191 ? 15.131 -3.578 5.705 1.00 94.94 191 SER A N 1
ATOM 1497 C CA . SER A 1 191 ? 14.057 -4.560 5.934 1.00 94.94 191 SER A CA 1
ATOM 1498 C C . SER A 1 191 ? 13.806 -4.824 7.428 1.00 94.94 191 SER A C 1
ATOM 1500 O O . SER A 1 191 ? 12.665 -5.017 7.849 1.00 94.94 191 SER A O 1
ATOM 1502 N N . VAL A 1 192 ? 14.854 -4.766 8.253 1.00 95.50 192 VAL A N 1
ATOM 1503 C CA . VAL A 1 192 ? 14.769 -4.902 9.713 1.00 95.50 192 VAL A CA 1
ATOM 1504 C C . VAL A 1 192 ? 13.996 -3.747 10.366 1.00 95.50 192 VAL A C 1
ATOM 1506 O O . VAL A 1 192 ? 13.177 -3.994 11.250 1.00 95.50 192 VAL A O 1
ATOM 1509 N N . ASP A 1 193 ? 14.153 -2.515 9.879 1.00 95.94 193 ASP A N 1
ATOM 1510 C CA . ASP A 1 193 ? 13.451 -1.328 10.394 1.00 95.94 193 ASP A CA 1
ATOM 1511 C C . ASP A 1 193 ? 11.980 -1.273 9.954 1.00 95.94 193 ASP A C 1
ATOM 1513 O O . ASP A 1 193 ? 11.143 -0.613 10.584 1.00 95.94 193 ASP A O 1
ATOM 1517 N N . ILE A 1 194 ? 11.640 -2.009 8.894 1.00 96.31 194 ILE A N 1
ATOM 1518 C CA . ILE A 1 194 ? 10.257 -2.279 8.500 1.00 96.31 194 ILE A CA 1
ATOM 1519 C C . ILE A 1 194 ? 9.631 -3.334 9.423 1.00 96.31 194 ILE A C 1
ATOM 1521 O O . ILE A 1 194 ? 8.493 -3.166 9.863 1.00 96.31 194 ILE A O 1
ATOM 1525 N N . ILE A 1 195 ? 10.347 -4.426 9.707 1.00 97.25 195 ILE A N 1
ATOM 1526 C CA . ILE A 1 195 ? 9.785 -5.628 10.343 1.00 97.25 195 ILE A CA 1
ATOM 1527 C C . ILE A 1 195 ? 9.758 -5.525 11.872 1.00 97.25 195 ILE A C 1
ATOM 1529 O O . ILE A 1 195 ? 8.700 -5.734 12.470 1.00 97.25 195 ILE A O 1
ATOM 1533 N N . ASN A 1 196 ? 10.882 -5.178 12.505 1.00 97.12 196 ASN A N 1
ATOM 1534 C CA . ASN A 1 196 ? 11.038 -5.181 13.965 1.00 97.12 196 ASN A CA 1
ATOM 1535 C C . ASN A 1 196 ? 9.978 -4.366 14.715 1.00 97.12 196 ASN A C 1
ATOM 1537 O O . ASN A 1 196 ? 9.535 -4.807 15.774 1.00 97.12 196 ASN A O 1
ATOM 1541 N N . PRO A 1 197 ? 9.502 -3.213 14.209 1.00 96.88 197 PRO A N 1
ATOM 1542 C CA . PRO A 1 197 ? 8.451 -2.465 14.889 1.00 96.88 197 PRO A CA 1
ATOM 1543 C C . PRO A 1 197 ? 7.158 -3.255 15.107 1.00 96.88 197 PRO A C 1
ATOM 1545 O O . PRO A 1 197 ? 6.421 -2.954 16.039 1.00 96.88 197 PRO A O 1
ATOM 1548 N N . PHE A 1 198 ? 6.864 -4.268 14.287 1.00 96.94 198 PHE A N 1
ATOM 1549 C CA . PHE A 1 198 ? 5.696 -5.134 14.483 1.00 96.94 198 PHE A CA 1
ATOM 1550 C C . PHE A 1 198 ? 5.900 -6.195 15.582 1.00 96.94 198 PHE A C 1
ATOM 1552 O O . PHE A 1 198 ? 4.921 -6.800 16.040 1.00 96.94 198 PHE A O 1
ATOM 1559 N N . GLU A 1 199 ? 7.139 -6.377 16.041 1.00 94.88 199 GLU A N 1
ATOM 1560 C CA . GLU A 1 199 ? 7.568 -7.250 17.141 1.00 94.88 199 GLU A CA 1
ATOM 1561 C C . GLU A 1 199 ? 7.655 -6.484 18.479 1.00 94.88 199 GLU A C 1
ATOM 1563 O O . GLU A 1 199 ? 8.461 -6.789 19.350 1.00 94.88 199 GLU A O 1
ATOM 1568 N N . ASP A 1 200 ? 6.773 -5.503 18.677 1.00 92.31 200 ASP A N 1
ATOM 1569 C CA . ASP A 1 200 ? 6.671 -4.629 19.860 1.00 92.31 200 ASP A CA 1
ATOM 1570 C C . ASP A 1 200 ? 6.290 -5.323 21.191 1.00 92.31 200 ASP A C 1
ATOM 1572 O O . ASP A 1 200 ? 5.985 -4.649 22.175 1.00 92.31 200 ASP A O 1
ATOM 1576 N N . GLY A 1 201 ? 6.247 -6.657 21.235 1.00 94.25 201 GLY A N 1
ATOM 1577 C CA . GLY A 1 201 ? 5.822 -7.438 22.403 1.00 94.25 201 GLY A CA 1
ATOM 1578 C C . GLY A 1 201 ? 4.324 -7.354 22.730 1.00 94.25 201 GLY A C 1
ATOM 1579 O O . GLY A 1 201 ? 3.878 -7.973 23.695 1.00 94.25 201 GLY A O 1
ATOM 1580 N N . LYS A 1 202 ? 3.524 -6.625 21.940 1.00 93.25 202 LYS A N 1
ATOM 1581 C CA . LYS A 1 202 ? 2.087 -6.444 22.183 1.00 93.25 202 LYS A CA 1
ATOM 1582 C C . LYS A 1 202 ? 1.242 -7.430 21.385 1.00 93.25 202 LYS A C 1
ATOM 1584 O O . LYS A 1 202 ? 1.560 -7.793 20.243 1.00 93.25 202 LYS A O 1
ATOM 1589 N N . THR A 1 203 ? 0.109 -7.824 21.966 1.00 92.69 203 THR A N 1
ATOM 1590 C CA . THR A 1 203 ? -0.872 -8.700 21.317 1.00 92.69 203 THR A CA 1
ATOM 1591 C C . THR A 1 203 ? -1.593 -7.952 20.201 1.00 92.69 203 THR A C 1
ATOM 1593 O O . THR A 1 203 ? -2.392 -7.052 20.455 1.00 92.69 203 THR A O 1
ATOM 1596 N N . GLY A 1 204 ? -1.318 -8.340 18.954 1.00 91.56 204 GLY A N 1
ATOM 1597 C CA . GLY A 1 204 ? -2.029 -7.832 17.783 1.00 91.56 204 GLY A CA 1
ATOM 1598 C C . GLY A 1 204 ? -3.412 -8.472 17.645 1.00 91.56 204 GLY A C 1
ATOM 1599 O O . GLY A 1 204 ? -3.533 -9.694 17.697 1.00 91.56 204 GLY A O 1
ATOM 1600 N N . VAL A 1 205 ? -4.437 -7.649 17.446 1.00 90.62 205 VAL A N 1
ATOM 1601 C CA . VAL A 1 205 ? -5.852 -8.057 17.360 1.00 90.62 205 VAL A CA 1
ATOM 1602 C C . VAL A 1 205 ? -6.424 -7.976 15.947 1.00 90.62 205 VAL A C 1
ATOM 1604 O O . VAL A 1 205 ? -7.335 -8.720 15.594 1.00 90.62 205 VAL A O 1
ATOM 1607 N N . LYS A 1 206 ? -5.899 -7.069 15.119 1.00 93.25 206 LYS A N 1
ATOM 1608 C CA . LYS A 1 206 ? -6.316 -6.837 13.734 1.00 93.25 206 LYS A CA 1
ATOM 1609 C C . LYS A 1 206 ? -5.113 -6.374 12.928 1.00 93.25 206 LYS A C 1
ATOM 1611 O O . LYS A 1 206 ? -4.229 -5.696 13.451 1.00 93.25 206 LYS A O 1
ATOM 1616 N N . TYR A 1 207 ? -5.112 -6.724 11.650 1.00 96.19 207 TYR A N 1
ATOM 1617 C CA . TYR A 1 207 ? -4.030 -6.425 10.724 1.00 96.19 207 TYR A CA 1
ATOM 1618 C C . TYR A 1 207 ? -4.621 -5.887 9.429 1.00 96.19 207 TYR A C 1
ATOM 1620 O O . TYR A 1 207 ? -5.664 -6.374 8.998 1.00 96.19 207 TYR A O 1
ATOM 1628 N N . ALA A 1 208 ? -3.982 -4.903 8.812 1.00 97.31 208 ALA A N 1
ATOM 1629 C CA . ALA A 1 208 ? -4.430 -4.347 7.542 1.00 97.31 208 ALA A CA 1
ATOM 1630 C C . ALA A 1 208 ? -3.275 -4.214 6.550 1.00 97.31 208 ALA A C 1
ATOM 1632 O O . ALA A 1 208 ? -2.125 -4.000 6.942 1.00 97.31 208 ALA A O 1
ATOM 1633 N N . LEU A 1 209 ? -3.630 -4.336 5.274 1.00 98.50 209 LEU A N 1
ATOM 1634 C CA . LEU A 1 209 ? -2.784 -4.051 4.124 1.00 98.50 209 LEU A CA 1
ATOM 1635 C C . LEU A 1 209 ? -3.468 -2.971 3.290 1.00 98.50 209 LEU A C 1
ATOM 1637 O O . LEU A 1 209 ? -4.662 -3.077 3.007 1.00 98.50 209 LEU A O 1
ATOM 1641 N N . LEU A 1 210 ? -2.695 -1.974 2.876 1.00 98.50 210 LEU A N 1
ATOM 1642 C CA . LEU A 1 210 ? -3.059 -1.032 1.828 1.00 98.50 210 LEU A CA 1
ATOM 1643 C C . LEU A 1 210 ? -1.981 -1.070 0.745 1.00 98.50 210 LEU A C 1
ATOM 1645 O O . LEU A 1 210 ? -0.798 -1.149 1.064 1.00 98.50 210 LEU A O 1
ATOM 1649 N N . VAL A 1 211 ? -2.391 -1.010 -0.512 1.00 98.56 211 VAL A N 1
ATOM 1650 C CA . VAL A 1 211 ? -1.544 -0.921 -1.699 1.00 98.56 211 VAL A CA 1
ATOM 1651 C C . VAL A 1 211 ? -1.795 0.442 -2.315 1.00 98.56 211 VAL A C 1
ATOM 1653 O O . VAL A 1 211 ? -2.937 0.772 -2.630 1.00 98.56 211 VAL A O 1
ATOM 1656 N N . HIS A 1 212 ? -0.732 1.220 -2.463 1.00 98.06 212 HIS A N 1
ATOM 1657 C CA . HIS A 1 212 ? -0.749 2.572 -3.004 1.00 98.06 212 HIS A CA 1
ATOM 1658 C C . HIS A 1 212 ? -0.116 2.571 -4.381 1.00 98.06 212 HIS A C 1
ATOM 1660 O O . HIS A 1 212 ? 0.912 1.923 -4.605 1.00 98.06 212 HIS A O 1
ATOM 1666 N N . ILE A 1 213 ? -0.721 3.306 -5.300 1.00 97.31 213 ILE A N 1
ATOM 1667 C CA . ILE A 1 213 ? -0.270 3.424 -6.676 1.00 97.31 213 ILE A CA 1
ATOM 1668 C C . ILE A 1 213 ? -0.196 4.904 -7.016 1.00 97.31 213 ILE A C 1
ATOM 1670 O O . ILE A 1 213 ? -1.148 5.648 -6.823 1.00 97.31 213 ILE A O 1
ATOM 1674 N N . GLN A 1 214 ? 0.955 5.325 -7.522 1.00 94.38 214 GLN A N 1
ATOM 1675 C CA . GLN A 1 214 ? 1.156 6.617 -8.152 1.00 94.38 214 GLN A CA 1
ATOM 1676 C C . GLN A 1 214 ? 1.398 6.377 -9.636 1.00 94.38 214 GLN A C 1
ATOM 1678 O O . GLN A 1 214 ? 2.392 5.755 -10.028 1.00 94.38 214 GLN A O 1
ATOM 1683 N N . GLN A 1 215 ? 0.513 6.877 -10.483 1.00 93.25 215 GLN A N 1
ATOM 1684 C CA . GLN A 1 215 ? 0.689 6.821 -11.918 1.00 93.25 215 GLN A CA 1
ATOM 1685 C C . GLN A 1 215 ? 1.718 7.878 -12.364 1.00 93.25 215 GLN A C 1
ATOM 1687 O O . GLN A 1 215 ? 1.789 8.983 -11.827 1.00 93.25 215 GLN A O 1
ATOM 1692 N N . PRO A 1 216 ? 2.504 7.611 -13.423 1.00 91.50 216 PRO A N 1
ATOM 1693 C CA . PRO A 1 216 ? 3.388 8.623 -14.009 1.00 91.50 216 PRO A CA 1
ATOM 1694 C C . PRO A 1 216 ? 2.621 9.887 -14.435 1.00 91.50 216 PRO A C 1
ATOM 1696 O O . PRO A 1 216 ? 3.114 11.014 -14.305 1.00 91.50 216 PRO A O 1
ATOM 1699 N N . LYS A 1 217 ? 1.405 9.684 -14.961 1.00 90.00 217 LYS A N 1
ATOM 1700 C CA . LYS A 1 217 ? 0.384 10.708 -15.172 1.00 90.00 217 LYS A CA 1
ATOM 1701 C C . LYS A 1 217 ? -0.908 10.250 -14.492 1.00 90.00 217 LYS A C 1
ATOM 1703 O O . LYS A 1 217 ? -1.493 9.282 -14.969 1.00 90.00 217 LYS A O 1
ATOM 1708 N N . SER A 1 218 ? -1.335 10.978 -13.463 1.00 89.69 218 SER A N 1
ATOM 1709 C CA . SER A 1 218 ? -2.601 10.760 -12.753 1.00 89.69 218 SER A CA 1
ATOM 1710 C C . SER A 1 218 ? -3.777 10.602 -13.727 1.00 89.69 218 SER A C 1
ATOM 1712 O O . SER A 1 218 ? -3.883 11.341 -14.716 1.00 89.69 218 SER 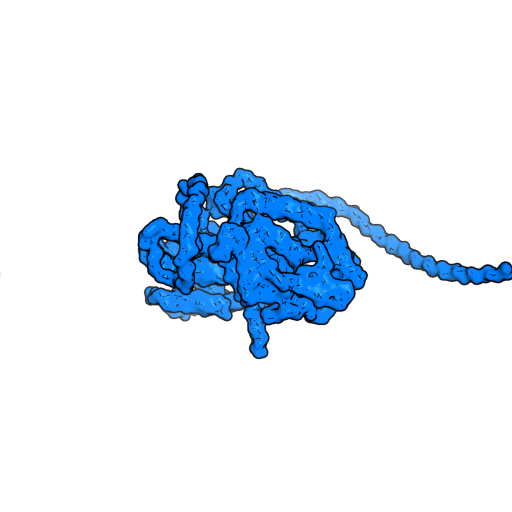A O 1
ATOM 1714 N N . GLY A 1 219 ? -4.611 9.592 -13.495 1.00 88.94 219 GLY A N 1
ATOM 1715 C CA . GLY A 1 219 ? -5.785 9.247 -14.294 1.00 88.94 219 GLY A CA 1
ATOM 1716 C C . GLY A 1 219 ? -5.506 8.752 -15.718 1.00 88.94 219 GLY A C 1
ATOM 1717 O O . GLY A 1 219 ? -6.403 8.809 -16.563 1.00 88.94 219 GLY A O 1
ATOM 1718 N N . ARG A 1 220 ? -4.275 8.344 -16.069 1.00 88.75 220 ARG A N 1
ATOM 1719 C CA . ARG A 1 220 ? -3.925 7.977 -17.458 1.00 88.75 220 ARG A CA 1
ATOM 1720 C C . ARG A 1 220 ? -3.088 6.692 -17.546 1.00 88.75 220 ARG A C 1
ATOM 1722 O O . ARG A 1 220 ? -2.115 6.540 -16.812 1.00 88.75 220 ARG A O 1
ATOM 1729 N N . PRO A 1 221 ? -3.296 5.845 -18.580 1.00 86.81 221 PRO A N 1
ATOM 1730 C CA . PRO A 1 221 ? -2.516 4.617 -18.819 1.00 86.81 221 PRO A CA 1
ATOM 1731 C C . PRO A 1 221 ? -1.075 4.869 -19.315 1.00 86.81 221 PRO A C 1
ATOM 1733 O O . PRO A 1 221 ? -0.474 4.011 -19.965 1.00 86.81 221 PRO A O 1
ATOM 1736 N N . LYS A 1 222 ? -0.510 6.061 -19.093 1.00 89.00 222 LYS A N 1
ATOM 1737 C CA . LYS A 1 222 ? 0.789 6.454 -19.646 1.00 89.00 222 LYS A CA 1
ATOM 1738 C C . LYS A 1 222 ? 1.918 5.940 -18.754 1.00 89.00 222 LYS A C 1
ATOM 1740 O O . LYS A 1 222 ? 2.134 6.491 -17.686 1.00 89.00 222 LYS A O 1
ATOM 1745 N N . ILE A 1 223 ? 2.658 4.938 -19.237 1.00 85.44 223 ILE A N 1
ATOM 1746 C CA . ILE A 1 223 ? 3.695 4.194 -18.487 1.00 85.44 223 ILE A CA 1
ATOM 1747 C C . ILE A 1 223 ? 4.891 5.064 -18.058 1.00 85.44 223 ILE A C 1
ATOM 1749 O O . ILE A 1 223 ? 5.518 4.787 -17.040 1.00 85.44 223 ILE A O 1
ATOM 1753 N N . PHE A 1 224 ? 5.196 6.140 -18.784 1.00 79.75 224 PHE A N 1
ATOM 1754 C CA . PHE A 1 224 ? 6.232 7.104 -18.399 1.00 79.75 224 PHE A CA 1
ATOM 1755 C C . PHE A 1 224 ? 5.975 8.478 -19.029 1.00 79.75 224 PHE A C 1
ATOM 1757 O O . PHE A 1 224 ? 5.432 8.585 -20.136 1.00 79.75 224 PHE A O 1
ATOM 1764 N N . ILE A 1 225 ? 6.385 9.555 -18.351 1.00 76.44 225 ILE A N 1
ATOM 1765 C CA . ILE A 1 225 ? 6.455 10.901 -18.936 1.00 76.44 225 ILE A CA 1
ATOM 1766 C C . ILE A 1 225 ? 7.922 11.336 -19.003 1.00 76.44 225 ILE A C 1
ATOM 1768 O O . ILE A 1 225 ? 8.522 11.683 -17.990 1.00 76.44 225 ILE A O 1
ATOM 1772 N N . ARG A 1 226 ? 8.492 11.387 -20.216 1.00 70.25 226 ARG A N 1
ATOM 1773 C CA . ARG A 1 226 ? 9.932 11.660 -20.430 1.00 70.25 226 ARG A CA 1
ATOM 1774 C C . ARG A 1 226 ? 10.809 10.616 -19.704 1.00 70.25 226 ARG A C 1
ATOM 1776 O O . ARG A 1 226 ? 10.301 9.603 -19.240 1.00 70.25 226 ARG A O 1
ATOM 1783 N N . LEU A 1 227 ? 12.125 10.830 -19.650 1.00 64.00 227 LEU A N 1
ATOM 1784 C CA . LEU A 1 227 ? 13.082 9.844 -19.123 1.00 64.00 227 LEU A CA 1
ATOM 1785 C C . LEU A 1 227 ? 12.999 9.628 -17.597 1.00 64.00 227 LEU A C 1
ATOM 1787 O O . LEU A 1 227 ? 13.399 8.571 -17.128 1.00 64.00 227 LEU A O 1
ATOM 1791 N N . ASN A 1 228 ? 12.460 10.588 -16.827 1.00 60.72 228 ASN A N 1
ATOM 1792 C CA . ASN A 1 228 ? 12.606 10.597 -15.360 1.00 60.72 228 ASN A CA 1
ATOM 1793 C C . ASN A 1 228 ? 11.293 10.602 -14.562 1.00 60.72 228 ASN A C 1
ATOM 1795 O O . ASN A 1 228 ? 11.351 10.531 -13.337 1.00 60.72 228 ASN A O 1
ATOM 1799 N N . LYS A 1 229 ? 10.117 10.701 -15.200 1.00 79.44 229 LYS A N 1
ATOM 1800 C CA . LYS A 1 229 ? 8.834 10.642 -14.481 1.00 79.44 229 LYS A CA 1
ATOM 1801 C C . LYS A 1 229 ? 8.190 9.279 -14.703 1.00 79.44 229 LYS A C 1
ATOM 1803 O O . LYS A 1 229 ? 7.484 9.060 -15.692 1.00 79.44 229 LYS A O 1
ATOM 1808 N N . VAL A 1 230 ? 8.492 8.379 -13.778 1.00 85.62 230 VAL A N 1
ATOM 1809 C CA . VAL A 1 230 ? 7.871 7.061 -13.636 1.00 85.62 230 VAL A CA 1
ATOM 1810 C C . VAL A 1 230 ? 6.859 7.104 -12.496 1.00 85.62 230 VAL A C 1
ATOM 1812 O O . VAL A 1 230 ? 6.822 8.068 -11.736 1.00 85.62 230 VAL A O 1
ATOM 1815 N N . GLY A 1 231 ? 6.009 6.091 -12.429 1.00 91.50 231 GLY A N 1
ATOM 1816 C CA . GLY A 1 231 ? 5.094 5.908 -11.315 1.00 91.50 231 GLY A CA 1
ATOM 1817 C C . GLY A 1 231 ? 5.731 5.053 -10.230 1.00 91.50 231 GLY A C 1
ATOM 1818 O O . GLY A 1 231 ? 6.807 4.481 -10.435 1.00 91.50 231 GLY A O 1
ATOM 1819 N N . HIS A 1 232 ? 5.016 4.891 -9.125 1.00 94.81 232 HIS A N 1
ATOM 1820 C CA . HIS A 1 232 ? 5.444 4.087 -7.989 1.00 94.81 232 HIS A CA 1
ATOM 1821 C C . HIS A 1 232 ? 4.301 3.211 -7.477 1.00 94.81 232 HIS A C 1
ATOM 1823 O O . HIS A 1 232 ? 3.127 3.553 -7.590 1.00 94.81 232 HIS A O 1
ATOM 1829 N N . THR A 1 233 ? 4.647 2.048 -6.938 1.00 98.06 233 THR A N 1
ATOM 1830 C CA . THR A 1 233 ? 3.714 1.185 -6.213 1.00 98.06 233 THR A CA 1
ATOM 1831 C C . THR A 1 233 ? 4.379 0.803 -4.902 1.00 98.06 233 THR A C 1
ATOM 1833 O O . THR A 1 233 ? 5.531 0.374 -4.894 1.00 98.06 233 THR A O 1
ATOM 1836 N N . PHE A 1 234 ? 3.674 0.997 -3.798 1.00 98.31 234 PHE A N 1
ATOM 1837 C CA . PHE A 1 234 ? 4.180 0.754 -2.451 1.00 98.31 234 PHE A CA 1
ATOM 1838 C C . PHE A 1 234 ? 3.035 0.298 -1.548 1.00 98.31 234 PHE A C 1
ATOM 1840 O O . PHE A 1 234 ? 1.874 0.308 -1.958 1.00 98.31 234 PHE A O 1
ATOM 1847 N N . ILE A 1 235 ? 3.334 -0.148 -0.329 1.00 98.69 235 ILE A N 1
ATOM 1848 C CA . ILE A 1 235 ? 2.317 -0.689 0.579 1.00 98.69 235 ILE A CA 1
ATOM 1849 C C . ILE A 1 235 ? 2.357 -0.020 1.946 1.00 98.69 235 ILE A C 1
ATOM 1851 O O . ILE A 1 235 ? 3.390 0.490 2.373 1.00 98.69 235 ILE A O 1
ATOM 1855 N N . THR A 1 236 ? 1.239 -0.089 2.664 1.00 98.69 236 THR A N 1
ATOM 1856 C CA . THR A 1 236 ? 1.176 0.141 4.107 1.00 98.69 236 THR A CA 1
ATOM 1857 C C . THR A 1 236 ? 0.746 -1.132 4.817 1.00 98.69 236 THR A C 1
ATOM 1859 O O . THR A 1 236 ? -0.290 -1.716 4.498 1.00 98.69 236 THR A O 1
ATOM 1862 N N . LEU A 1 237 ? 1.504 -1.517 5.840 1.00 98.62 237 LEU A N 1
ATOM 1863 C CA . LEU A 1 237 ? 1.147 -2.569 6.786 1.00 98.62 237 LEU A CA 1
ATOM 1864 C C . LEU A 1 237 ? 0.766 -1.959 8.127 1.00 98.62 237 LEU A C 1
ATOM 1866 O O . LEU A 1 237 ? 1.471 -1.084 8.630 1.00 98.62 237 LEU A O 1
ATOM 1870 N N . ILE A 1 238 ? -0.330 -2.439 8.718 1.00 98.12 238 ILE A N 1
ATOM 1871 C CA . ILE A 1 238 ? -0.825 -1.964 10.014 1.00 98.12 238 ILE A CA 1
ATOM 1872 C C . ILE A 1 238 ? -1.102 -3.151 10.935 1.00 98.12 238 ILE A C 1
ATOM 1874 O O . ILE A 1 238 ? -1.799 -4.087 10.547 1.00 98.12 238 ILE A O 1
ATOM 1878 N N . LYS A 1 239 ? -0.606 -3.079 12.171 1.00 96.44 239 LYS A N 1
ATOM 1879 C CA . LYS A 1 239 ? -0.946 -3.970 13.289 1.00 96.44 239 LYS A CA 1
ATOM 1880 C C . LYS A 1 239 ? -1.650 -3.145 14.359 1.00 96.44 239 LYS A C 1
ATOM 1882 O O . LYS A 1 239 ? -1.049 -2.221 14.896 1.00 96.44 239 LYS A O 1
ATOM 1887 N N . TYR A 1 240 ? -2.888 -3.491 14.693 1.00 92.81 240 TYR A N 1
ATOM 1888 C CA . TYR A 1 240 ? -3.602 -2.933 15.842 1.00 92.81 240 TYR A CA 1
ATOM 1889 C C . TYR A 1 240 ? -3.396 -3.828 17.055 1.00 92.81 240 TYR A C 1
ATOM 1891 O O . TYR A 1 240 ? -3.554 -5.044 16.950 1.00 92.81 240 TYR A O 1
ATOM 1899 N N . ASN A 1 241 ? -3.072 -3.233 18.196 1.00 91.62 241 ASN A N 1
ATOM 1900 C CA . ASN A 1 241 ? -2.798 -3.929 19.445 1.00 91.62 241 ASN A CA 1
ATOM 1901 C C . ASN A 1 241 ? -4.010 -3.896 20.384 1.00 91.62 241 ASN A C 1
ATOM 1903 O O . ASN A 1 241 ? -4.852 -3.000 20.307 1.00 91.62 241 ASN A O 1
ATOM 1907 N N . SER A 1 242 ? -4.077 -4.854 21.309 1.00 87.81 242 SER A N 1
ATOM 1908 C CA . SER A 1 242 ? -5.145 -4.961 22.314 1.00 87.81 242 SER A CA 1
ATOM 1909 C C . SER A 1 242 ? -5.205 -3.787 23.301 1.00 87.81 242 SER A C 1
ATOM 1911 O O . SER A 1 242 ? -6.232 -3.574 23.931 1.00 87.81 242 SER A O 1
ATOM 1913 N N . ASP A 1 243 ? -4.134 -2.998 23.420 1.00 83.19 243 ASP A N 1
ATOM 1914 C CA . ASP A 1 243 ? -4.057 -1.784 24.250 1.00 83.19 243 ASP A CA 1
ATOM 1915 C C . ASP A 1 243 ? -4.488 -0.503 23.499 1.00 83.19 243 ASP A C 1
ATOM 1917 O O . ASP A 1 243 ? -4.223 0.620 23.943 1.00 83.19 243 ASP A O 1
ATOM 1921 N N . SER A 1 244 ? -5.130 -0.671 22.335 1.00 80.81 244 SER A N 1
ATOM 1922 C CA . SER A 1 244 ? -5.547 0.395 21.415 1.00 80.81 244 SER A CA 1
ATOM 1923 C C . SER A 1 244 ? -4.402 1.178 20.758 1.00 80.81 244 SER A C 1
ATOM 1925 O O . SER A 1 244 ? -4.665 2.180 20.083 1.00 80.81 244 SER A O 1
ATOM 1927 N N . THR A 1 245 ? -3.144 0.754 20.925 1.00 87.62 245 THR A N 1
ATOM 1928 C CA . THR A 1 245 ? -2.025 1.252 20.112 1.00 87.62 245 THR A CA 1
ATOM 1929 C C . THR A 1 245 ? -1.982 0.537 18.762 1.00 87.62 245 THR A C 1
ATOM 1931 O O . THR A 1 245 ? -2.678 -0.453 18.537 1.00 87.62 245 THR A O 1
ATOM 1934 N N . TYR A 1 246 ? -1.183 1.043 17.831 1.00 92.44 246 TYR A N 1
ATOM 1935 C CA . TYR A 1 246 ? -0.920 0.368 16.567 1.00 92.44 246 TYR A CA 1
ATOM 1936 C C . TYR A 1 246 ? 0.490 0.684 16.089 1.00 92.44 246 TYR A C 1
ATOM 1938 O O . TYR A 1 246 ? 1.099 1.678 16.488 1.00 92.44 246 TYR A O 1
ATOM 1946 N N . VAL A 1 247 ? 0.967 -0.158 15.186 1.00 95.19 247 VAL A N 1
ATOM 1947 C CA . VAL A 1 247 ? 2.188 0.048 14.415 1.00 95.19 247 VAL A CA 1
ATOM 1948 C C . VAL A 1 247 ? 1.780 0.128 12.954 1.00 95.19 247 VAL A C 1
ATOM 1950 O O . VAL A 1 247 ? 1.010 -0.713 12.490 1.00 95.19 247 VAL A O 1
ATOM 1953 N N . ALA A 1 248 ? 2.276 1.135 12.240 1.00 96.19 248 ALA A N 1
ATOM 1954 C CA . ALA A 1 248 ? 2.081 1.284 10.805 1.00 96.19 248 ALA A CA 1
ATOM 1955 C C . ALA A 1 248 ? 3.423 1.541 10.117 1.00 96.19 248 ALA A C 1
ATOM 1957 O O . ALA A 1 248 ? 4.267 2.267 10.649 1.00 96.19 248 ALA A O 1
ATOM 1958 N N . ARG A 1 249 ? 3.632 0.927 8.953 1.00 97.31 249 ARG A N 1
ATOM 1959 C CA . ARG A 1 249 ? 4.809 1.148 8.106 1.00 97.31 249 ARG A CA 1
ATOM 1960 C C . ARG A 1 249 ? 4.366 1.264 6.662 1.00 97.31 249 ARG A C 1
ATOM 1962 O O . ARG A 1 249 ? 3.664 0.374 6.188 1.00 97.31 249 ARG A O 1
ATOM 1969 N N . THR A 1 250 ? 4.791 2.333 5.997 1.00 97.38 250 THR A N 1
ATOM 1970 C CA . THR A 1 250 ? 4.522 2.595 4.580 1.00 97.38 250 THR A CA 1
ATOM 1971 C C . THR A 1 250 ? 5.841 2.598 3.828 1.00 97.38 250 THR A C 1
ATOM 1973 O O . THR A 1 250 ? 6.736 3.368 4.168 1.00 97.38 250 THR A O 1
ATOM 1976 N N . PHE A 1 251 ? 5.992 1.705 2.859 1.00 97.94 25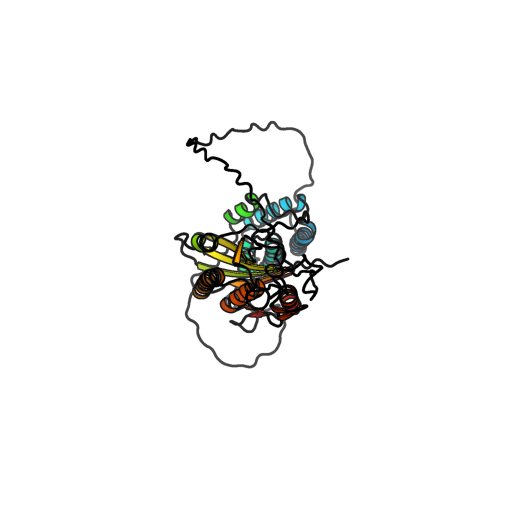1 PHE A N 1
ATOM 1977 C CA . PHE A 1 251 ? 7.269 1.476 2.195 1.00 97.94 251 PHE A CA 1
ATOM 1978 C C . PHE A 1 251 ? 7.091 0.779 0.847 1.00 97.94 251 PHE A C 1
ATOM 1980 O O . PHE A 1 251 ? 6.105 0.070 0.617 1.00 97.94 251 PHE A O 1
ATOM 1987 N N . GLY A 1 252 ? 8.075 0.958 -0.026 1.00 97.44 252 GLY A N 1
ATOM 1988 C CA . GLY A 1 252 ? 8.091 0.421 -1.382 1.00 97.44 252 GLY A CA 1
ATOM 1989 C C . GLY A 1 252 ? 9.452 -0.148 -1.757 1.00 97.44 252 GLY A C 1
ATOM 1990 O O . GLY A 1 252 ? 10.459 0.123 -1.100 1.00 97.44 252 GLY A O 1
ATOM 1991 N N . PHE A 1 253 ? 9.458 -0.953 -2.815 1.00 97.69 253 PHE A N 1
ATOM 1992 C CA . PHE A 1 253 ? 10.629 -1.652 -3.335 1.00 97.69 253 PHE A CA 1
ATOM 1993 C C . PHE A 1 253 ? 11.173 -0.933 -4.570 1.00 97.69 253 PHE A C 1
ATOM 1995 O O . PHE A 1 253 ? 10.454 -0.750 -5.554 1.00 97.69 253 PHE A O 1
ATOM 2002 N N . TYR A 1 254 ? 12.435 -0.517 -4.528 1.00 95.38 254 TYR A N 1
ATOM 2003 C CA . TYR A 1 254 ? 13.032 0.365 -5.526 1.00 95.38 254 TYR A CA 1
ATOM 2004 C C . TYR A 1 254 ? 14.415 -0.129 -5.949 1.00 95.38 254 TYR A C 1
ATOM 2006 O O . TYR A 1 254 ? 15.063 -0.854 -5.197 1.00 95.38 254 TYR A O 1
ATOM 2014 N N . PRO A 1 255 ? 14.894 0.286 -7.132 1.00 93.88 255 PRO A N 1
ATOM 2015 C CA . PRO A 1 255 ? 16.279 0.057 -7.495 1.00 93.88 255 PRO A CA 1
ATOM 2016 C C . PRO A 1 255 ? 17.180 1.009 -6.708 1.00 93.88 255 PRO A C 1
ATOM 2018 O O . PRO A 1 255 ? 16.894 2.214 -6.624 1.00 93.88 255 PRO A O 1
ATOM 2021 N N . ASP A 1 256 ? 18.289 0.488 -6.201 1.00 91.25 256 ASP A N 1
ATOM 2022 C CA . ASP A 1 256 ? 19.435 1.298 -5.834 1.00 91.25 256 ASP A CA 1
ATOM 2023 C C . ASP A 1 256 ? 20.121 1.787 -7.111 1.00 91.25 256 ASP A C 1
ATOM 2025 O O . ASP A 1 256 ? 20.565 1.015 -7.966 1.00 91.25 256 ASP A O 1
ATOM 2029 N N . LYS A 1 257 ? 20.117 3.104 -7.310 1.00 81.88 257 LYS A N 1
ATOM 2030 C CA . LYS A 1 257 ? 20.602 3.709 -8.550 1.00 81.88 257 LYS A CA 1
ATOM 2031 C C . LYS A 1 257 ? 22.062 4.092 -8.389 1.00 81.88 257 LYS A C 1
ATOM 2033 O O . LYS A 1 257 ? 22.373 5.262 -8.194 1.00 81.88 257 LYS A O 1
ATOM 2038 N N . GLU A 1 258 ? 22.943 3.116 -8.571 1.00 70.31 258 GLU A N 1
ATOM 2039 C CA . GLU A 1 258 ? 24.385 3.371 -8.671 1.00 70.31 258 GLU A CA 1
ATOM 2040 C C . GLU A 1 258 ? 24.754 4.155 -9.945 1.00 70.31 258 GLU A C 1
ATOM 2042 O O . GLU A 1 258 ? 25.736 4.895 -9.977 1.00 70.31 258 GLU A O 1
ATOM 2047 N N . SER A 1 259 ? 23.949 4.031 -11.009 1.00 68.69 259 SER A N 1
ATOM 2048 C CA . SER A 1 259 ? 24.135 4.751 -12.272 1.00 68.69 259 SER A CA 1
ATOM 2049 C C . SER A 1 259 ? 22.817 5.299 -12.829 1.00 68.69 259 SER A C 1
ATOM 2051 O O . SER A 1 259 ? 21.733 4.795 -12.530 1.00 68.69 259 SER A O 1
ATOM 2053 N N . PHE A 1 260 ? 22.898 6.305 -13.709 1.00 69.44 260 PHE A N 1
ATOM 2054 C CA . PHE A 1 260 ? 21.724 6.871 -14.393 1.00 69.44 260 PHE A CA 1
ATOM 2055 C C . PHE A 1 260 ? 20.967 5.842 -15.255 1.00 69.44 260 PHE A C 1
ATOM 2057 O O . PHE A 1 260 ? 19.769 5.997 -15.487 1.00 69.44 260 PHE A O 1
ATOM 2064 N N . LEU A 1 261 ? 21.656 4.799 -15.728 1.00 74.31 261 LEU A N 1
ATOM 2065 C CA . LEU A 1 261 ? 21.078 3.772 -16.594 1.00 74.31 261 LEU A CA 1
ATOM 2066 C C . LEU A 1 261 ? 20.566 2.544 -15.827 1.00 74.31 261 LEU A C 1
ATOM 2068 O O . LEU A 1 261 ? 19.894 1.712 -16.434 1.00 74.31 261 LEU A O 1
ATOM 2072 N N . SER A 1 262 ? 20.835 2.431 -14.525 1.00 74.19 262 SER A N 1
ATOM 2073 C CA . SER A 1 262 ? 20.357 1.318 -13.699 1.00 74.19 262 SER A CA 1
ATOM 2074 C C . SER A 1 262 ? 18.826 1.313 -13.618 1.00 74.19 262 SER A C 1
ATOM 2076 O O . SER A 1 262 ? 18.195 2.364 -13.457 1.00 74.19 262 SER A O 1
ATOM 2078 N N . ALA A 1 263 ? 18.229 0.124 -13.731 1.00 77.81 263 ALA A N 1
ATOM 2079 C CA . ALA A 1 263 ? 16.780 -0.078 -13.803 1.00 77.81 263 ALA A CA 1
ATOM 2080 C C . ALA A 1 263 ? 16.087 0.724 -14.926 1.00 77.81 263 ALA A C 1
ATOM 2082 O O . ALA A 1 263 ? 14.994 1.270 -14.754 1.00 77.81 263 ALA A O 1
ATOM 2083 N N . THR A 1 264 ? 16.724 0.789 -16.096 1.00 80.94 264 THR A N 1
ATOM 2084 C CA . THR A 1 264 ? 16.136 1.318 -17.338 1.00 80.94 264 THR A CA 1
ATOM 2085 C C . THR A 1 264 ? 15.819 0.180 -18.306 1.00 80.94 264 THR A C 1
ATOM 2087 O O . THR A 1 264 ? 16.293 -0.935 -18.117 1.00 80.94 264 THR A O 1
ATOM 2090 N N . PRO A 1 265 ? 15.064 0.408 -19.393 1.00 81.31 265 PRO A N 1
ATOM 2091 C CA . PRO A 1 265 ? 14.795 -0.664 -20.350 1.00 81.31 265 PRO A CA 1
ATOM 2092 C C . PRO A 1 265 ? 16.047 -1.271 -21.004 1.00 81.31 265 PRO A C 1
ATOM 2094 O O . PRO A 1 265 ? 15.987 -2.391 -21.494 1.00 81.31 265 PRO A O 1
ATOM 2097 N N . ILE A 1 266 ? 17.174 -0.547 -21.008 1.00 82.94 266 ILE A N 1
ATOM 2098 C CA . ILE A 1 266 ? 18.457 -1.034 -21.535 1.00 82.94 266 ILE A CA 1
ATOM 2099 C C . ILE A 1 266 ? 19.178 -1.889 -20.483 1.00 82.94 266 ILE A C 1
ATOM 2101 O O . ILE A 1 266 ? 19.677 -2.964 -20.805 1.00 82.94 266 ILE A O 1
ATOM 2105 N N . PHE A 1 267 ? 19.191 -1.437 -19.225 1.00 87.19 267 PHE A N 1
ATOM 2106 C CA . PHE A 1 267 ? 19.762 -2.164 -18.089 1.00 87.19 267 PHE A CA 1
ATOM 2107 C C . PHE A 1 267 ? 18.685 -2.335 -17.013 1.00 87.19 267 PHE A C 1
ATOM 2109 O O . PHE A 1 267 ? 18.590 -1.515 -16.097 1.00 87.19 267 PHE A O 1
ATOM 2116 N N . PRO A 1 268 ? 17.818 -3.356 -17.142 1.00 90.50 268 PRO A N 1
ATOM 2117 C CA . PRO A 1 268 ? 16.620 -3.462 -16.315 1.00 90.50 268 PRO A CA 1
ATOM 2118 C C . PRO A 1 268 ? 16.922 -3.862 -14.876 1.00 90.50 268 PRO A C 1
ATOM 2120 O O . PRO A 1 268 ? 16.078 -3.623 -14.017 1.00 90.50 268 PRO A O 1
ATOM 2123 N N . SER A 1 269 ? 18.091 -4.449 -14.616 1.00 93.44 269 SER A N 1
ATOM 2124 C CA . SER A 1 269 ? 18.487 -4.913 -13.290 1.00 93.44 269 SER A CA 1
ATOM 2125 C C . SER A 1 269 ? 19.246 -3.848 -12.497 1.00 93.44 269 SER A C 1
ATOM 2127 O O . SER A 1 269 ? 19.989 -3.051 -13.074 1.00 93.44 269 SER A O 1
ATOM 2129 N N . ALA A 1 270 ? 19.072 -3.861 -11.180 1.00 93.56 270 ALA A N 1
ATOM 2130 C CA . ALA A 1 270 ? 19.832 -3.079 -10.210 1.00 93.56 270 ALA A CA 1
ATOM 2131 C C . ALA A 1 270 ? 19.802 -3.781 -8.845 1.00 93.56 270 ALA A C 1
ATOM 2133 O O . ALA A 1 270 ? 18.966 -4.667 -8.624 1.00 93.56 270 ALA A O 1
ATOM 2134 N N . ASP A 1 271 ? 20.665 -3.359 -7.925 1.00 94.38 271 ASP A N 1
ATOM 2135 C CA . ASP A 1 271 ? 20.537 -3.784 -6.536 1.00 94.38 271 ASP A CA 1
ATOM 2136 C C . ASP A 1 271 ? 19.210 -3.281 -5.950 1.00 94.38 271 ASP A C 1
ATOM 2138 O O . ASP A 1 271 ? 18.701 -2.231 -6.356 1.00 94.38 271 ASP A O 1
ATOM 2142 N N . PRO A 1 272 ? 18.574 -4.059 -5.067 1.00 95.31 272 PRO A N 1
ATOM 2143 C CA . PRO A 1 272 ? 17.315 -3.672 -4.464 1.00 95.31 272 PRO A CA 1
ATOM 2144 C C . PRO A 1 272 ? 17.542 -2.789 -3.237 1.00 95.31 272 PRO A C 1
ATOM 2146 O O . PRO A 1 272 ? 18.482 -2.994 -2.475 1.00 95.31 272 PRO A O 1
ATOM 2149 N N . LEU A 1 273 ? 16.605 -1.887 -2.965 1.00 95.88 273 LEU A N 1
ATOM 2150 C CA . LEU A 1 273 ? 16.452 -1.300 -1.637 1.00 95.88 273 LEU A CA 1
ATOM 2151 C C . LEU A 1 273 ? 14.984 -0.993 -1.339 1.00 95.88 273 LEU A C 1
ATOM 2153 O O . LEU A 1 273 ? 14.170 -0.787 -2.246 1.00 95.88 273 LEU A O 1
ATOM 2157 N N . PHE A 1 274 ? 14.640 -0.921 -0.055 1.00 97.50 274 PHE A N 1
ATOM 2158 C CA . PHE A 1 274 ? 13.353 -0.384 0.374 1.00 97.50 274 PHE A CA 1
ATOM 2159 C C . PHE A 1 274 ? 13.467 1.105 0.683 1.00 97.50 274 PHE A C 1
ATOM 2161 O O . PHE A 1 274 ? 14.505 1.583 1.140 1.00 97.50 274 PHE A O 1
ATOM 2168 N N . LYS A 1 275 ? 12.385 1.855 0.460 1.00 96.06 275 LYS A N 1
ATOM 2169 C CA . LYS A 1 275 ? 12.280 3.256 0.895 1.00 96.06 275 LYS A CA 1
ATOM 2170 C C . LYS A 1 275 ? 11.067 3.463 1.783 1.00 96.06 275 LYS A C 1
ATOM 2172 O O . LYS A 1 275 ? 10.047 2.806 1.601 1.00 96.06 275 LYS A O 1
ATOM 2177 N N . ASN A 1 276 ? 11.182 4.392 2.728 1.00 94.94 276 ASN A N 1
ATOM 2178 C CA . ASN A 1 276 ? 10.072 4.846 3.553 1.00 94.94 276 ASN A CA 1
ATOM 2179 C C . ASN A 1 276 ? 9.184 5.808 2.752 1.00 94.94 276 ASN A C 1
ATOM 2181 O O . ASN A 1 276 ? 9.572 6.947 2.486 1.00 94.94 276 ASN A O 1
ATOM 2185 N N . ASP A 1 277 ? 7.981 5.344 2.422 1.00 93.81 277 ASP A N 1
ATOM 2186 C CA . ASP A 1 277 ? 6.993 6.047 1.603 1.00 93.81 277 ASP A CA 1
ATOM 2187 C C . ASP A 1 277 ? 5.862 6.674 2.435 1.00 93.81 277 ASP A C 1
ATOM 2189 O O . ASP A 1 277 ? 4.817 7.039 1.903 1.00 93.81 277 ASP A O 1
ATOM 2193 N N . GLU A 1 278 ? 6.040 6.842 3.750 1.00 89.69 278 GLU A N 1
ATOM 2194 C CA . GLU A 1 278 ? 5.027 7.429 4.647 1.00 89.69 278 GLU A CA 1
ATOM 2195 C C . GLU A 1 278 ? 4.514 8.801 4.185 1.00 89.69 278 GLU A C 1
ATOM 2197 O O . GLU A 1 278 ? 3.360 9.148 4.430 1.00 89.69 278 GLU A O 1
ATOM 2202 N N . ARG A 1 279 ? 5.347 9.563 3.470 1.00 84.88 279 ARG A N 1
ATOM 2203 C CA . ARG A 1 279 ? 5.003 10.882 2.918 1.00 84.88 279 ARG A CA 1
ATOM 2204 C C . ARG A 1 279 ? 4.890 10.898 1.394 1.00 84.88 279 ARG A C 1
ATOM 2206 O O . ARG A 1 279 ? 4.758 11.979 0.827 1.00 84.88 279 ARG A O 1
ATOM 2213 N N . HIS A 1 280 ? 4.970 9.739 0.745 1.00 86.81 280 HIS A N 1
ATOM 2214 C CA . HIS A 1 280 ? 4.964 9.651 -0.710 1.00 86.81 280 HIS A CA 1
ATOM 2215 C C . HIS A 1 280 ? 3.568 9.917 -1.281 1.00 86.81 280 HIS A C 1
ATOM 2217 O O . HIS A 1 280 ? 2.552 9.672 -0.623 1.00 86.81 280 HIS A O 1
ATOM 2223 N N . ASP A 1 281 ? 3.512 10.456 -2.493 1.00 88.19 281 ASP A N 1
ATOM 2224 C CA . ASP A 1 281 ? 2.257 10.730 -3.196 1.00 88.19 281 ASP A CA 1
ATOM 2225 C C . ASP A 1 281 ? 1.681 9.460 -3.810 1.00 88.19 281 ASP A C 1
ATOM 2227 O O . ASP A 1 281 ? 2.417 8.556 -4.198 1.00 88.19 281 ASP A O 1
ATOM 2231 N N . PHE A 1 282 ? 0.358 9.402 -3.911 1.00 91.38 282 PHE A N 1
ATOM 2232 C CA . PHE A 1 282 ? -0.360 8.332 -4.588 1.00 91.38 282 PHE A CA 1
ATOM 2233 C C . PHE A 1 282 ? -1.567 8.921 -5.321 1.00 91.38 282 PHE A C 1
ATOM 2235 O O . PHE A 1 282 ? -2.086 9.962 -4.927 1.00 91.38 282 PHE A O 1
ATOM 2242 N N . ASP A 1 283 ? -1.995 8.244 -6.378 1.00 91.81 283 ASP A N 1
ATOM 2243 C CA . ASP A 1 283 ? -3.224 8.529 -7.112 1.00 91.81 283 ASP A CA 1
ATOM 2244 C C . ASP A 1 283 ? -4.338 7.569 -6.678 1.00 91.81 283 ASP A C 1
ATOM 2246 O O . ASP A 1 283 ? -5.483 7.980 -6.518 1.00 91.81 283 ASP A O 1
ATOM 2250 N N . GLU A 1 284 ? -4.012 6.301 -6.416 1.00 94.12 284 GLU A N 1
ATOM 2251 C CA . GLU A 1 284 ? -4.972 5.284 -5.990 1.00 94.12 284 GLU A CA 1
ATOM 2252 C C . GLU A 1 284 ? -4.483 4.506 -4.764 1.00 94.12 284 GLU A C 1
ATOM 2254 O O . GLU A 1 284 ? -3.299 4.194 -4.626 1.00 94.12 284 GLU A O 1
ATOM 2259 N N . VAL A 1 285 ? -5.413 4.135 -3.884 1.00 95.94 285 VAL A N 1
ATOM 2260 C CA . VAL A 1 285 ? -5.169 3.211 -2.775 1.00 95.94 285 VAL A CA 1
ATOM 2261 C C . VAL A 1 285 ? -6.266 2.157 -2.700 1.00 95.94 285 VAL A C 1
ATOM 2263 O O . VAL A 1 285 ? -7.459 2.462 -2.746 1.00 95.94 285 VAL A O 1
ATOM 2266 N N . VAL A 1 286 ? -5.849 0.904 -2.531 1.00 96.38 286 VAL A N 1
ATOM 2267 C CA . VAL A 1 286 ? -6.726 -0.245 -2.285 1.00 96.38 286 VAL A CA 1
ATOM 2268 C C . VAL A 1 286 ? -6.282 -0.932 -1.004 1.00 96.38 286 VAL A C 1
ATOM 2270 O O . VAL A 1 286 ? -5.104 -1.230 -0.845 1.00 96.38 286 VAL A O 1
ATOM 2273 N N . GLY A 1 287 ? -7.189 -1.234 -0.082 1.00 95.69 287 GLY A N 1
ATOM 2274 C CA . GLY A 1 287 ? -6.812 -1.907 1.158 1.00 95.69 287 GLY A CA 1
ATOM 2275 C C . GLY A 1 287 ? -7.915 -2.723 1.803 1.00 95.69 287 GLY A C 1
ATOM 2276 O O . GLY A 1 287 ? -9.089 -2.590 1.473 1.00 95.69 287 GLY A O 1
ATOM 2277 N N . LYS A 1 288 ? -7.535 -3.581 2.748 1.00 94.06 288 LYS A N 1
ATOM 2278 C CA . LYS A 1 288 ? -8.471 -4.346 3.581 1.00 94.06 288 LYS A CA 1
ATOM 2279 C C . LYS A 1 288 ? -7.820 -4.816 4.877 1.00 94.06 288 LYS A C 1
ATOM 2281 O O . LYS A 1 288 ? -6.600 -4.761 5.046 1.00 94.06 288 LYS A O 1
ATOM 2286 N N . PHE A 1 289 ? -8.646 -5.329 5.785 1.00 94.25 289 PHE A N 1
ATOM 2287 C CA . PHE A 1 289 ? -8.150 -6.139 6.893 1.00 94.25 289 PHE A CA 1
ATOM 2288 C C . PHE A 1 289 ? -7.748 -7.530 6.401 1.00 94.25 289 PHE A C 1
ATOM 2290 O O . PHE A 1 289 ? -8.429 -8.127 5.569 1.00 94.25 289 PHE A O 1
ATOM 2297 N N . ILE A 1 290 ? -6.655 -8.048 6.949 1.00 94.94 290 ILE A N 1
ATOM 2298 C CA . ILE A 1 290 ? -6.092 -9.357 6.623 1.00 94.94 290 ILE A CA 1
ATOM 2299 C C . ILE A 1 290 ? -5.866 -10.172 7.898 1.00 94.94 290 ILE A C 1
ATOM 2301 O O . ILE A 1 290 ? -5.812 -9.640 9.008 1.00 94.94 290 ILE A O 1
ATOM 2305 N N . SER A 1 291 ? -5.720 -11.488 7.752 1.00 95.12 291 SER A N 1
ATOM 2306 C CA . SER A 1 291 ? -5.386 -12.357 8.883 1.00 95.12 291 SER A CA 1
ATOM 2307 C C . SER A 1 291 ? -3.935 -12.165 9.334 1.00 95.12 291 SER A C 1
ATOM 2309 O O . SER A 1 291 ? -3.058 -11.826 8.534 1.00 95.12 291 SER A O 1
ATOM 2311 N N . LYS A 1 292 ? -3.645 -12.484 10.604 1.00 96.00 292 LYS A N 1
ATOM 2312 C CA . LYS A 1 292 ? -2.272 -12.519 11.143 1.00 96.00 292 LYS A CA 1
ATOM 2313 C C . LYS A 1 292 ? -1.336 -13.367 10.276 1.00 96.00 292 LYS A C 1
ATOM 2315 O O . LYS A 1 292 ? -0.203 -12.973 10.022 1.00 96.00 292 LYS A O 1
ATOM 2320 N N . ARG A 1 293 ? -1.827 -14.508 9.776 1.00 97.50 293 ARG A N 1
ATOM 2321 C CA . ARG A 1 293 ? -1.064 -15.408 8.899 1.00 97.50 293 ARG A CA 1
ATOM 2322 C C . ARG A 1 293 ? -0.653 -14.718 7.598 1.00 97.50 293 ARG A C 1
ATOM 2324 O O . ARG A 1 293 ? 0.489 -14.859 7.177 1.00 97.50 293 ARG A O 1
ATOM 2331 N N . ARG A 1 294 ? -1.566 -13.985 6.953 1.00 98.12 294 ARG A N 1
ATOM 2332 C CA . ARG A 1 294 ? -1.254 -13.221 5.734 1.00 98.12 294 ARG A CA 1
ATOM 2333 C C . ARG A 1 294 ? -0.290 -12.089 6.021 1.00 98.12 294 ARG A C 1
ATOM 2335 O O . ARG A 1 294 ? 0.692 -11.949 5.310 1.00 98.12 294 ARG A O 1
ATOM 2342 N N . PHE A 1 295 ? -0.516 -11.365 7.112 1.00 98.44 295 PHE A N 1
ATOM 2343 C CA . PHE A 1 295 ? 0.388 -10.315 7.559 1.00 98.44 295 PHE A CA 1
ATOM 2344 C C . PHE A 1 295 ? 1.825 -10.837 7.727 1.00 98.44 295 PHE A C 1
ATOM 2346 O O . PHE A 1 295 ? 2.759 -10.278 7.163 1.00 98.44 295 PHE A O 1
ATOM 2353 N N . GLN A 1 296 ? 2.000 -11.974 8.406 1.00 98.38 296 GLN A N 1
ATOM 2354 C CA . GLN A 1 296 ? 3.305 -12.627 8.564 1.00 98.38 296 GLN A CA 1
ATOM 2355 C C . GLN A 1 296 ? 3.919 -13.076 7.232 1.00 98.38 296 GLN A C 1
ATOM 2357 O O . GLN A 1 296 ? 5.123 -12.929 7.044 1.00 98.38 296 GLN A O 1
ATOM 2362 N N . LYS A 1 297 ? 3.112 -13.585 6.291 1.00 98.69 297 LYS A N 1
ATOM 2363 C CA . LYS A 1 297 ? 3.587 -13.909 4.936 1.00 98.69 297 LYS A CA 1
ATOM 2364 C C . LYS A 1 297 ? 4.078 -12.669 4.186 1.00 98.69 297 LYS A C 1
ATOM 2366 O O . LYS A 1 297 ? 5.084 -12.762 3.498 1.00 98.69 297 LYS A O 1
ATOM 2371 N N . ILE A 1 298 ? 3.431 -11.514 4.348 1.00 98.75 298 ILE A N 1
ATOM 2372 C CA . ILE A 1 298 ? 3.912 -10.265 3.738 1.00 98.75 298 ILE A CA 1
ATOM 2373 C C . ILE A 1 298 ? 5.231 -9.827 4.390 1.00 98.75 298 ILE A C 1
ATOM 2375 O O . ILE A 1 298 ? 6.151 -9.437 3.685 1.00 98.75 298 ILE A O 1
ATOM 2379 N N . LEU A 1 299 ? 5.403 -9.971 5.710 1.00 98.31 299 LEU A N 1
ATOM 2380 C CA . LEU A 1 299 ? 6.710 -9.711 6.340 1.00 98.31 299 LEU A CA 1
ATOM 2381 C C . LEU A 1 299 ? 7.815 -10.646 5.811 1.00 98.31 299 LEU A C 1
ATOM 2383 O O . LEU A 1 299 ? 8.966 -10.235 5.687 1.00 98.31 299 LEU A O 1
ATOM 2387 N N . GLN A 1 300 ? 7.482 -11.896 5.477 1.00 98.19 300 GLN A N 1
ATOM 2388 C CA . GLN A 1 300 ? 8.413 -12.812 4.807 1.00 98.19 300 GLN A CA 1
ATOM 2389 C C . GLN A 1 300 ? 8.702 -12.375 3.364 1.00 98.19 300 GLN A C 1
ATOM 2391 O O . GLN A 1 300 ? 9.861 -12.422 2.957 1.00 98.19 300 GLN A O 1
ATOM 2396 N N . LEU A 1 301 ? 7.692 -11.891 2.631 1.00 98.38 301 LEU A N 1
ATOM 2397 C CA . LEU A 1 301 ? 7.849 -11.316 1.291 1.00 98.38 301 LEU A CA 1
ATOM 2398 C C . LEU A 1 301 ? 8.865 -10.165 1.294 1.00 98.38 301 LEU A C 1
ATOM 2400 O O . LEU A 1 301 ? 9.736 -10.125 0.432 1.00 98.38 301 LEU A O 1
ATOM 2404 N N . VAL A 1 302 ? 8.823 -9.280 2.301 1.00 97.81 302 VAL A N 1
ATOM 2405 C CA . VAL A 1 302 ? 9.808 -8.190 2.457 1.00 97.81 302 VAL A CA 1
ATOM 2406 C C . VAL A 1 302 ? 11.238 -8.736 2.519 1.00 97.81 302 VAL A C 1
ATOM 2408 O O . VAL A 1 302 ? 12.115 -8.246 1.812 1.00 97.81 302 VAL A O 1
ATOM 2411 N N . LYS A 1 303 ? 11.481 -9.795 3.306 1.00 95.94 303 LYS A N 1
ATOM 2412 C CA . LYS A 1 303 ? 12.808 -10.436 3.391 1.00 95.94 303 LYS A CA 1
ATOM 2413 C C . LYS A 1 303 ? 13.229 -11.069 2.060 1.00 95.94 303 LYS A C 1
ATOM 2415 O O . LYS A 1 303 ? 14.397 -10.989 1.684 1.00 95.94 303 LYS A O 1
ATOM 2420 N N . GLN A 1 304 ? 12.285 -11.688 1.349 1.00 96.31 304 GLN A N 1
ATOM 2421 C CA . GLN A 1 304 ? 12.540 -12.317 0.050 1.00 96.31 304 GLN A CA 1
ATOM 2422 C C . GLN A 1 304 ? 12.938 -11.282 -1.001 1.00 96.31 304 GLN A C 1
ATOM 2424 O O . GLN A 1 304 ? 13.970 -11.453 -1.645 1.00 96.31 304 GLN A O 1
ATOM 2429 N N . TYR A 1 305 ? 12.183 -10.192 -1.128 1.00 96.38 305 TYR A N 1
ATOM 2430 C CA . TYR A 1 305 ? 12.486 -9.111 -2.068 1.00 96.38 305 TYR A CA 1
ATOM 2431 C C . TYR A 1 305 ? 13.824 -8.431 -1.757 1.00 96.38 305 TYR A C 1
ATOM 2433 O O . TYR A 1 305 ? 14.580 -8.143 -2.676 1.00 96.38 305 TYR A O 1
ATOM 2441 N N . ASN A 1 306 ? 14.186 -8.281 -0.476 1.00 90.94 306 ASN A N 1
ATOM 2442 C CA . ASN A 1 306 ? 15.507 -7.771 -0.083 1.00 90.94 306 ASN A CA 1
ATOM 2443 C C . ASN A 1 306 ? 16.680 -8.649 -0.562 1.00 90.94 306 ASN A C 1
ATOM 2445 O O . ASN A 1 306 ? 17.819 -8.201 -0.566 1.00 90.94 306 ASN A O 1
ATOM 2449 N N . SER A 1 307 ? 16.415 -9.913 -0.905 1.00 91.88 307 SER A N 1
ATOM 2450 C CA . SER A 1 307 ? 17.434 -10.892 -1.307 1.00 91.88 307 SER A CA 1
ATOM 2451 C C . SER A 1 307 ? 17.508 -11.100 -2.825 1.00 91.88 307 SER A C 1
ATOM 2453 O O . SER A 1 307 ? 18.328 -11.893 -3.282 1.00 91.88 307 SER A O 1
ATOM 2455 N N . HIS A 1 308 ? 16.645 -10.441 -3.606 1.00 93.31 308 HIS A N 1
ATOM 2456 C CA . HIS A 1 308 ? 16.575 -10.597 -5.060 1.00 93.31 308 HIS A CA 1
ATOM 2457 C C . HIS A 1 308 ? 16.777 -9.250 -5.758 1.00 93.31 308 HIS A C 1
ATOM 2459 O O . HIS A 1 308 ? 16.219 -8.247 -5.314 1.00 93.31 308 HIS A O 1
ATOM 2465 N N . PRO A 1 309 ? 17.526 -9.209 -6.873 1.00 94.81 309 PRO A N 1
ATOM 2466 C CA . PRO A 1 309 ? 17.803 -7.963 -7.574 1.00 94.81 309 PRO A CA 1
ATOM 2467 C C . PRO A 1 309 ? 16.512 -7.322 -8.075 1.00 94.81 309 PRO A C 1
ATOM 2469 O O . PRO A 1 309 ? 15.616 -8.013 -8.571 1.00 94.81 309 PRO A O 1
ATOM 2472 N N . TYR A 1 310 ? 16.441 -5.996 -8.004 1.00 96.62 310 TYR A N 1
ATOM 2473 C CA . TYR A 1 310 ? 15.382 -5.260 -8.677 1.00 96.62 310 TYR A CA 1
ATOM 2474 C C . TYR A 1 310 ? 15.502 -5.497 -10.182 1.00 96.62 310 TYR A C 1
ATOM 2476 O O . TYR A 1 310 ? 16.595 -5.412 -10.741 1.00 96.62 310 TYR A O 1
ATOM 2484 N N . ASN A 1 311 ? 14.386 -5.751 -10.858 1.00 96.25 311 ASN A N 1
ATOM 2485 C CA . ASN A 1 311 ? 14.331 -5.831 -12.307 1.00 96.25 311 ASN A CA 1
ATOM 2486 C C . ASN A 1 311 ? 13.079 -5.147 -12.850 1.00 96.25 311 ASN A C 1
ATOM 2488 O O . ASN A 1 311 ? 11.955 -5.552 -12.562 1.00 96.25 311 ASN A O 1
ATOM 2492 N N . LEU A 1 312 ? 13.278 -4.156 -13.719 1.00 94.06 312 LEU A N 1
ATOM 2493 C CA . LEU A 1 312 ? 12.203 -3.351 -14.298 1.00 94.06 312 LEU A CA 1
ATOM 2494 C C . LEU A 1 312 ? 11.098 -4.185 -14.979 1.00 94.06 312 LEU A C 1
ATOM 2496 O O . LEU A 1 312 ? 9.949 -3.754 -15.005 1.00 94.06 312 LEU A O 1
ATOM 2500 N N . ASN A 1 313 ? 11.420 -5.357 -15.534 1.00 95.25 313 ASN A N 1
ATOM 2501 C CA . ASN A 1 313 ? 10.489 -6.160 -16.328 1.00 95.25 313 ASN A CA 1
ATOM 2502 C C . ASN A 1 313 ? 9.724 -7.230 -15.526 1.00 95.25 313 ASN A C 1
ATOM 2504 O O . ASN A 1 313 ? 8.653 -7.650 -15.966 1.00 95.25 313 ASN A O 1
ATOM 2508 N N . ASN A 1 314 ? 10.278 -7.730 -14.417 1.00 95.62 314 ASN A N 1
ATOM 2509 C CA . ASN A 1 314 ? 9.715 -8.895 -13.716 1.00 95.62 314 ASN A CA 1
ATOM 2510 C C . ASN A 1 314 ? 9.947 -8.952 -12.195 1.00 95.62 314 ASN A C 1
ATOM 2512 O O . ASN A 1 314 ? 9.553 -9.941 -11.583 1.00 95.62 314 ASN A O 1
ATOM 2516 N N . ASN A 1 315 ? 10.616 -7.963 -11.602 1.00 97.12 315 ASN A N 1
ATOM 2517 C CA . ASN A 1 315 ? 10.775 -7.852 -10.156 1.00 97.12 315 ASN A CA 1
ATOM 2518 C C . ASN A 1 315 ? 10.903 -6.374 -9.766 1.00 97.12 315 ASN A C 1
ATOM 2520 O O . ASN A 1 315 ? 11.985 -5.898 -9.421 1.00 97.12 315 ASN A O 1
ATOM 2524 N N . ASN A 1 316 ? 9.824 -5.613 -9.924 1.00 97.12 316 ASN A N 1
ATOM 2525 C CA . ASN A 1 316 ? 9.805 -4.169 -9.712 1.00 97.12 316 ASN A CA 1
ATOM 2526 C C . ASN A 1 316 ? 8.870 -3.744 -8.561 1.00 97.12 316 ASN A C 1
ATOM 2528 O O . ASN A 1 316 ? 8.313 -4.567 -7.836 1.00 97.12 316 ASN A O 1
ATOM 2532 N N . CYS A 1 317 ? 8.694 -2.431 -8.372 1.00 97.50 317 CYS A N 1
ATOM 2533 C CA . CYS A 1 317 ? 7.829 -1.880 -7.322 1.00 97.50 317 CYS A CA 1
ATOM 2534 C C . CYS A 1 317 ? 6.374 -2.366 -7.424 1.00 97.50 317 CYS A C 1
ATOM 2536 O O . CYS A 1 317 ? 5.706 -2.578 -6.413 1.00 97.50 317 CYS A O 1
ATOM 2538 N N . THR A 1 318 ? 5.873 -2.532 -8.648 1.00 98.38 318 THR A N 1
ATOM 2539 C CA . THR A 1 318 ? 4.511 -2.994 -8.904 1.00 98.38 318 THR A CA 1
ATOM 2540 C C . THR A 1 318 ? 4.393 -4.492 -8.688 1.00 98.38 318 THR A C 1
ATOM 2542 O O . THR A 1 318 ? 3.413 -4.900 -8.081 1.00 98.38 318 THR A O 1
ATOM 2545 N N . ASP A 1 319 ? 5.383 -5.294 -9.084 1.00 98.69 319 ASP A N 1
ATOM 2546 C CA . ASP A 1 319 ? 5.407 -6.728 -8.754 1.00 98.69 319 ASP A CA 1
ATOM 2547 C C . ASP A 1 319 ? 5.360 -6.936 -7.234 1.00 98.69 319 ASP A C 1
ATOM 2549 O O . ASP A 1 319 ? 4.475 -7.628 -6.736 1.00 98.69 319 ASP A O 1
ATOM 2553 N N . PHE A 1 320 ? 6.197 -6.209 -6.484 1.00 98.75 320 PHE A N 1
ATOM 2554 C CA . PHE A 1 320 ? 6.180 -6.225 -5.019 1.00 98.75 320 PHE A CA 1
ATOM 2555 C C . PHE A 1 320 ? 4.796 -5.890 -4.440 1.00 98.75 320 PHE A C 1
ATOM 2557 O O . PHE A 1 320 ? 4.274 -6.606 -3.579 1.00 98.75 320 PHE A O 1
ATOM 2564 N N . GLY A 1 321 ? 4.185 -4.800 -4.916 1.00 98.69 321 GLY A N 1
ATOM 2565 C CA . GLY A 1 321 ? 2.855 -4.385 -4.475 1.00 98.69 321 GLY A CA 1
ATOM 2566 C C . GLY A 1 321 ? 1.771 -5.415 -4.798 1.00 98.69 321 GLY A C 1
ATOM 2567 O O . GLY A 1 321 ? 0.907 -5.666 -3.958 1.00 98.69 321 GLY A O 1
ATOM 2568 N N . LEU A 1 322 ? 1.826 -6.038 -5.979 1.00 98.75 322 LEU A N 1
ATOM 2569 C CA . LEU A 1 322 ? 0.871 -7.055 -6.429 1.00 98.75 322 LEU A CA 1
ATOM 2570 C C . LEU A 1 322 ? 1.040 -8.390 -5.701 1.00 98.75 322 LEU A C 1
ATOM 2572 O O . LEU A 1 322 ? 0.038 -9.024 -5.367 1.00 98.75 322 LEU A O 1
ATOM 2576 N N . ASP A 1 323 ? 2.267 -8.798 -5.390 1.00 98.75 323 ASP A N 1
ATOM 2577 C CA . ASP A 1 323 ? 2.532 -9.986 -4.580 1.00 98.75 323 ASP A CA 1
ATOM 2578 C C . ASP A 1 323 ? 1.995 -9.797 -3.158 1.00 98.75 323 ASP A C 1
ATOM 2580 O O . ASP A 1 323 ? 1.294 -10.663 -2.624 1.00 98.75 323 ASP A O 1
ATOM 2584 N N . ALA A 1 324 ? 2.244 -8.629 -2.555 1.00 98.75 324 ALA A N 1
ATOM 2585 C CA . ALA A 1 324 ? 1.678 -8.280 -1.257 1.00 98.75 324 ALA A CA 1
ATOM 2586 C C . ALA A 1 324 ? 0.140 -8.256 -1.301 1.00 98.75 324 ALA A C 1
ATOM 2588 O O . ALA A 1 324 ? -0.504 -8.833 -0.419 1.00 98.75 324 ALA A O 1
ATOM 2589 N N . ALA A 1 325 ? -0.445 -7.645 -2.340 1.00 98.50 325 ALA A N 1
ATOM 2590 C CA . ALA A 1 325 ? -1.888 -7.615 -2.584 1.00 98.50 325 ALA A CA 1
ATOM 2591 C C . ALA A 1 325 ? -2.469 -9.034 -2.642 1.00 98.50 325 ALA A C 1
ATOM 2593 O O . ALA A 1 325 ? -3.389 -9.360 -1.888 1.00 98.50 325 ALA A O 1
ATOM 2594 N N . THR A 1 326 ? -1.864 -9.904 -3.452 1.00 98.38 326 THR A N 1
ATOM 2595 C CA . THR A 1 326 ? -2.284 -11.296 -3.654 1.00 98.38 326 THR A CA 1
ATOM 2596 C C . THR A 1 326 ? -2.220 -12.084 -2.348 1.00 98.38 326 THR A C 1
ATOM 2598 O O . THR A 1 326 ? -3.190 -12.746 -1.973 1.00 98.38 326 THR A O 1
ATOM 2601 N N . ILE A 1 327 ? -1.123 -11.964 -1.584 1.00 98.56 327 ILE A N 1
ATOM 2602 C CA . ILE A 1 327 ? -1.018 -12.568 -0.245 1.00 98.56 327 ILE A CA 1
ATOM 2603 C C . ILE A 1 327 ? -2.125 -12.041 0.674 1.00 98.56 327 ILE A C 1
ATOM 2605 O O . ILE A 1 327 ? -2.665 -12.807 1.475 1.00 98.56 327 ILE A O 1
ATOM 2609 N N . GLY A 1 328 ? -2.461 -10.753 0.569 1.00 97.25 328 GLY A N 1
ATOM 2610 C CA . GLY A 1 328 ? -3.529 -10.089 1.312 1.00 97.25 328 GLY A CA 1
ATOM 2611 C C . GLY A 1 328 ? -4.949 -10.491 0.901 1.00 97.25 328 GLY A C 1
ATOM 2612 O O . GLY A 1 328 ? -5.873 -10.278 1.687 1.00 97.25 328 GLY A O 1
ATOM 2613 N N . GLY A 1 329 ? -5.130 -11.131 -0.254 1.00 96.56 329 GLY A N 1
ATOM 2614 C CA . GLY A 1 329 ? -6.442 -11.450 -0.822 1.00 96.56 329 GLY A CA 1
ATOM 2615 C C . GLY A 1 329 ? -7.039 -10.316 -1.668 1.00 96.56 329 GLY A C 1
ATOM 2616 O O . GLY A 1 329 ? -8.255 -10.144 -1.703 1.00 96.56 329 GLY A O 1
ATOM 2617 N N . ILE A 1 330 ? -6.188 -9.498 -2.289 1.00 96.94 330 ILE A N 1
ATOM 2618 C CA . ILE A 1 330 ? -6.554 -8.421 -3.210 1.00 96.94 330 ILE A CA 1
ATOM 2619 C C . ILE A 1 330 ? -5.943 -8.752 -4.573 1.00 96.94 330 ILE A C 1
ATOM 2621 O O . ILE A 1 330 ? -4.723 -8.791 -4.710 1.00 96.94 330 ILE A O 1
ATOM 2625 N N . ASN A 1 331 ? -6.781 -8.943 -5.586 1.00 96.75 331 ASN A N 1
ATOM 2626 C CA . ASN A 1 331 ? -6.340 -9.146 -6.960 1.00 96.75 331 ASN A CA 1
ATOM 2627 C C . ASN A 1 331 ? -6.564 -7.853 -7.748 1.00 96.75 331 ASN A C 1
ATOM 2629 O O . ASN A 1 331 ? -7.708 -7.453 -7.947 1.00 96.75 331 ASN A O 1
ATOM 2633 N N . ILE A 1 332 ? -5.488 -7.212 -8.209 1.00 96.69 332 ILE A N 1
ATOM 2634 C CA . ILE A 1 332 ? -5.551 -6.103 -9.173 1.00 96.69 332 ILE A CA 1
ATOM 2635 C C . ILE A 1 332 ? -5.219 -6.701 -10.540 1.00 96.69 332 ILE A C 1
ATOM 2637 O O . ILE A 1 332 ? -4.118 -7.214 -10.739 1.00 96.69 332 ILE A O 1
ATOM 2641 N N . LEU A 1 333 ? -6.188 -6.700 -11.451 1.00 96.62 333 LEU A N 1
ATOM 2642 C CA . LEU A 1 333 ? -6.067 -7.334 -12.768 1.00 96.62 333 LEU A CA 1
ATOM 2643 C C . LEU A 1 333 ? -5.470 -6.353 -13.789 1.00 96.62 333 LEU A C 1
ATOM 2645 O O . LEU A 1 333 ? -5.309 -5.182 -13.483 1.00 96.62 333 LEU A O 1
ATOM 2649 N N . ASP A 1 334 ? -5.126 -6.816 -14.994 1.00 97.06 334 ASP A N 1
ATOM 2650 C CA . ASP A 1 334 ? -4.718 -5.975 -16.140 1.00 97.06 334 ASP A CA 1
ATOM 2651 C C . ASP A 1 334 ? -3.563 -4.973 -15.901 1.00 97.06 334 ASP A C 1
ATOM 2653 O O . ASP A 1 334 ? -3.453 -3.930 -16.556 1.00 97.06 334 ASP A O 1
ATOM 2657 N N . THR A 1 335 ? -2.626 -5.311 -15.017 1.00 97.62 335 THR A N 1
ATOM 2658 C CA . THR A 1 335 ? -1.519 -4.426 -14.607 1.00 97.62 335 THR A CA 1
ATOM 2659 C C . THR A 1 335 ? -0.296 -4.456 -15.532 1.00 97.62 335 THR A C 1
ATOM 2661 O O . THR A 1 335 ? 0.645 -3.674 -15.362 1.00 97.62 335 THR A O 1
ATOM 2664 N N . TYR A 1 336 ? -0.312 -5.315 -16.551 1.00 97.19 336 TYR A N 1
ATOM 2665 C CA . TYR A 1 336 ? 0.800 -5.525 -17.472 1.00 97.19 336 TYR A CA 1
ATOM 2666 C C . TYR A 1 336 ? 0.859 -4.481 -18.599 1.00 97.19 336 TYR A C 1
ATOM 2668 O O . TYR A 1 336 ? -0.147 -4.132 -19.224 1.00 97.19 336 TYR A O 1
ATOM 2676 N N . GLY A 1 337 ? 2.062 -4.005 -18.925 1.00 94.62 337 GLY A N 1
ATOM 2677 C CA . GLY A 1 337 ? 2.305 -3.047 -20.006 1.00 94.62 337 GLY A CA 1
ATOM 2678 C C . GLY A 1 337 ? 3.618 -3.289 -20.748 1.00 94.62 337 GLY A C 1
ATOM 2679 O O . GLY A 1 337 ? 4.454 -4.085 -20.330 1.00 94.62 337 GLY A O 1
ATOM 2680 N N . LYS A 1 338 ? 3.792 -2.596 -21.879 1.00 93.62 338 LYS A N 1
ATOM 2681 C CA . LYS A 1 338 ? 5.003 -2.640 -22.714 1.00 93.62 338 LYS A CA 1
ATOM 2682 C C . LYS A 1 338 ? 5.593 -1.239 -22.861 1.00 93.62 338 LYS A C 1
ATOM 2684 O O . LYS A 1 338 ? 4.849 -0.275 -23.025 1.00 93.62 338 LYS A O 1
ATOM 2689 N N . TRP A 1 339 ? 6.913 -1.141 -22.874 1.00 90.69 339 TRP A N 1
ATOM 2690 C CA . TRP A 1 339 ? 7.677 0.072 -23.174 1.00 90.69 339 TRP A CA 1
ATOM 2691 C C . TRP A 1 339 ? 8.816 -0.278 -24.147 1.00 90.69 339 TRP A C 1
ATOM 2693 O O . TRP A 1 339 ? 9.051 -1.460 -24.408 1.00 90.69 339 TRP A O 1
ATOM 2703 N N . PRO A 1 340 ? 9.512 0.699 -24.756 1.00 89.25 340 PRO A N 1
ATOM 2704 C CA . PRO A 1 340 ? 10.632 0.381 -25.637 1.00 89.25 340 PRO A CA 1
ATOM 2705 C C . PRO A 1 340 ? 11.647 -0.511 -24.913 1.00 89.25 340 PRO A C 1
ATOM 2707 O O . PRO A 1 340 ? 12.091 -0.149 -23.831 1.00 89.25 340 PRO A O 1
ATOM 2710 N N . LEU A 1 341 ? 11.990 -1.661 -25.504 1.00 89.00 341 LEU A N 1
ATOM 2711 C CA . LEU A 1 341 ? 12.954 -2.643 -24.977 1.00 89.00 341 LEU A CA 1
ATOM 2712 C C . LEU A 1 341 ? 12.548 -3.370 -23.679 1.00 89.00 341 LEU A C 1
ATOM 2714 O O . LEU A 1 341 ? 13.366 -4.077 -23.100 1.00 89.00 341 LEU A O 1
ATOM 2718 N N . GLY A 1 342 ? 11.294 -3.268 -23.231 1.00 92.12 342 GLY A N 1
ATOM 2719 C CA . GLY A 1 342 ? 10.866 -3.962 -22.019 1.00 92.12 342 GLY A CA 1
ATOM 2720 C C . GLY A 1 342 ? 9.357 -4.051 -21.838 1.00 92.12 342 GLY A C 1
ATOM 2721 O O . GLY A 1 342 ? 8.562 -3.583 -22.657 1.00 92.12 342 GLY A O 1
ATOM 2722 N N . ARG A 1 343 ? 8.951 -4.748 -20.784 1.00 95.44 343 ARG A N 1
ATOM 2723 C CA . ARG A 1 343 ? 7.550 -5.037 -20.468 1.00 95.44 343 ARG A CA 1
ATOM 2724 C C . ARG A 1 343 ? 7.445 -5.638 -19.077 1.00 95.44 343 ARG A C 1
ATOM 2726 O O . ARG A 1 343 ? 8.354 -6.347 -18.670 1.00 95.44 343 ARG A O 1
ATOM 2733 N N . GLY A 1 344 ? 6.321 -5.421 -18.411 1.00 96.81 344 GLY A N 1
ATOM 2734 C CA . GLY A 1 344 ? 6.099 -5.884 -17.046 1.00 96.81 344 GLY A CA 1
ATOM 2735 C C . GLY A 1 344 ? 4.885 -5.225 -16.406 1.00 96.81 344 GLY A C 1
ATOM 2736 O O . GLY A 1 344 ? 4.229 -4.361 -17.011 1.00 96.81 344 GLY A O 1
ATOM 2737 N N . ASN A 1 345 ? 4.601 -5.618 -15.166 1.00 97.94 345 ASN A N 1
ATOM 2738 C CA . ASN A 1 345 ? 3.626 -4.914 -14.345 1.00 97.94 345 ASN A CA 1
ATOM 2739 C C . ASN A 1 345 ? 4.137 -3.505 -14.061 1.00 97.94 345 ASN A C 1
ATOM 2741 O O . ASN A 1 345 ? 5.338 -3.296 -13.894 1.00 97.94 345 ASN A O 1
ATOM 2745 N N . ASN A 1 346 ? 3.247 -2.517 -14.085 1.00 96.81 346 ASN A N 1
ATOM 2746 C CA . ASN A 1 346 ? 3.662 -1.131 -13.894 1.00 96.81 346 ASN A CA 1
ATOM 2747 C C . ASN A 1 346 ? 2.573 -0.271 -13.238 1.00 96.81 346 ASN A C 1
ATOM 2749 O O . ASN A 1 346 ? 1.382 -0.561 -13.398 1.00 96.81 346 ASN A O 1
ATOM 2753 N N . PRO A 1 347 ? 2.957 0.842 -12.588 1.00 96.69 347 PRO A N 1
ATOM 2754 C CA . PRO A 1 347 ? 2.025 1.676 -11.835 1.00 96.69 347 PRO A CA 1
ATOM 2755 C C . PRO A 1 347 ? 0.953 2.328 -12.709 1.00 96.69 347 PRO A C 1
ATOM 2757 O O . PRO A 1 347 ? -0.183 2.471 -12.278 1.00 96.69 347 PRO A O 1
ATOM 2760 N N . ALA A 1 348 ? 1.265 2.679 -13.963 1.00 95.44 348 ALA A N 1
ATOM 2761 C CA . ALA A 1 348 ? 0.276 3.288 -14.853 1.00 95.44 348 ALA A CA 1
ATOM 2762 C C . ALA A 1 348 ? -0.888 2.328 -15.133 1.00 95.44 348 ALA A C 1
ATOM 2764 O O . ALA A 1 348 ? -2.051 2.706 -15.021 1.00 95.44 348 ALA A O 1
ATOM 2765 N N . LYS A 1 349 ? -0.574 1.075 -15.475 1.00 97.31 349 LYS A N 1
ATOM 2766 C CA . LYS A 1 349 ? -1.570 0.031 -15.731 1.00 97.31 349 LYS A CA 1
ATOM 2767 C C . LYS A 1 349 ? -2.268 -0.437 -14.458 1.00 97.31 349 LYS A C 1
ATOM 2769 O O . LYS A 1 349 ? -3.482 -0.614 -14.486 1.00 97.31 349 LYS A O 1
ATOM 2774 N N . ALA A 1 350 ? -1.540 -0.570 -13.350 1.00 97.69 350 ALA A N 1
ATOM 2775 C CA . ALA A 1 350 ? -2.132 -0.892 -12.055 1.00 97.69 350 ALA A CA 1
ATOM 2776 C C . ALA A 1 350 ? -3.142 0.177 -11.608 1.00 97.69 350 ALA A C 1
ATOM 2778 O O . ALA A 1 350 ? -4.275 -0.168 -11.289 1.00 97.69 350 ALA A O 1
ATOM 2779 N N . GLY A 1 351 ? -2.780 1.462 -11.681 1.00 96.12 351 GLY A N 1
ATOM 2780 C CA . GLY A 1 351 ? -3.666 2.566 -11.303 1.00 96.12 351 GLY A CA 1
ATOM 2781 C C . GLY A 1 351 ? -4.915 2.617 -12.178 1.00 96.12 351 GLY A C 1
ATOM 2782 O O . GLY A 1 351 ? -6.030 2.652 -11.671 1.00 96.12 351 GLY A O 1
ATOM 2783 N N . MET A 1 352 ? -4.760 2.452 -13.500 1.00 96.00 352 MET A N 1
ATOM 2784 C CA . MET A 1 352 ? -5.915 2.368 -14.402 1.00 96.00 352 MET A CA 1
ATOM 2785 C C . MET A 1 352 ? -6.828 1.194 -14.073 1.00 96.00 352 MET A C 1
ATOM 2787 O O . MET A 1 352 ? -8.040 1.325 -14.166 1.00 96.00 352 MET A O 1
ATOM 2791 N N . SER A 1 353 ? -6.263 0.065 -13.661 1.00 96.38 353 SER A N 1
ATOM 2792 C CA . SER A 1 353 ? -7.053 -1.103 -13.281 1.00 96.38 353 SER A CA 1
ATOM 2793 C C . SER A 1 353 ? -7.871 -0.836 -12.020 1.00 96.38 353 SER A C 1
ATOM 2795 O O . SER A 1 353 ? -9.031 -1.235 -11.955 1.00 96.38 353 SER A O 1
ATOM 2797 N N . VAL A 1 354 ? -7.331 -0.080 -11.059 1.00 94.81 354 VAL A N 1
ATOM 2798 C CA . VAL A 1 354 ? -8.106 0.400 -9.905 1.00 94.81 354 VAL A CA 1
ATOM 2799 C C . VAL A 1 354 ? -9.225 1.350 -10.339 1.00 94.81 354 VAL A C 1
ATOM 2801 O O . VAL A 1 354 ? -10.373 1.154 -9.940 1.00 94.81 354 VAL A O 1
ATOM 2804 N N . LEU A 1 355 ? -8.928 2.327 -11.201 1.00 92.12 355 LEU A N 1
ATOM 2805 C CA . LEU A 1 355 ? -9.917 3.290 -11.707 1.00 92.12 355 LEU A CA 1
ATOM 2806 C C . LEU A 1 355 ? -11.034 2.632 -12.532 1.00 92.12 355 LEU A C 1
ATOM 2808 O O . LEU A 1 355 ? -12.183 3.060 -12.469 1.00 92.12 355 LEU A O 1
ATOM 2812 N N . GLU A 1 356 ? -10.711 1.577 -13.277 1.00 93.12 356 GLU A N 1
ATOM 2813 C CA . GLU A 1 356 ? -11.652 0.791 -14.084 1.00 93.12 356 GLU A CA 1
ATOM 2814 C C . GLU A 1 356 ? -12.417 -0.262 -13.260 1.00 93.12 356 GLU A C 1
ATOM 2816 O O . GLU A 1 356 ? -13.218 -1.011 -13.816 1.00 93.12 356 GLU A O 1
ATOM 2821 N N . GLY A 1 357 ? -12.182 -0.348 -11.944 1.00 90.88 357 GLY A N 1
ATOM 2822 C CA . GLY A 1 357 ? -12.852 -1.312 -11.066 1.00 90.88 357 GLY A CA 1
ATOM 2823 C C . GLY A 1 357 ? -12.384 -2.759 -11.249 1.00 90.88 357 GLY A C 1
ATOM 2824 O O . GLY A 1 357 ? -13.064 -3.688 -10.820 1.00 90.88 357 GLY A O 1
ATOM 2825 N N . LYS A 1 358 ? -11.213 -2.978 -11.853 1.00 94.81 358 LYS A N 1
ATOM 2826 C CA . LYS A 1 358 ? -10.599 -4.296 -12.088 1.00 94.81 358 LYS A CA 1
ATOM 2827 C C . LYS A 1 358 ? -9.842 -4.795 -10.860 1.00 94.81 358 LYS A C 1
ATOM 2829 O O . LYS A 1 358 ? -8.686 -5.220 -10.932 1.00 94.81 358 LYS A O 1
ATOM 2834 N N . VAL A 1 359 ? -10.505 -4.703 -9.715 1.00 93.50 359 VAL A N 1
ATOM 2835 C CA . VAL A 1 359 ? -9.965 -5.065 -8.411 1.00 93.50 359 VAL A CA 1
ATOM 2836 C C . VAL A 1 359 ? -10.955 -5.986 -7.725 1.00 93.50 359 VAL A C 1
ATOM 2838 O O . VAL A 1 359 ? -12.116 -5.630 -7.540 1.00 93.50 359 VAL A O 1
ATOM 2841 N N . VAL A 1 360 ? -10.485 -7.163 -7.328 1.00 92.81 360 VAL A N 1
ATOM 2842 C CA . VAL A 1 360 ? -11.317 -8.212 -6.738 1.00 92.81 360 VAL A CA 1
ATOM 2843 C C . VAL A 1 360 ? -10.786 -8.568 -5.358 1.00 92.81 360 VAL A C 1
ATOM 2845 O O . VAL A 1 360 ? -9.582 -8.729 -5.154 1.00 92.81 360 VAL A O 1
ATOM 2848 N N . ASN A 1 361 ? -11.695 -8.711 -4.400 1.00 92.88 361 ASN A N 1
ATOM 2849 C CA . ASN A 1 361 ? -11.394 -9.347 -3.129 1.00 92.88 361 ASN A CA 1
ATOM 2850 C C . ASN A 1 361 ? -11.470 -10.866 -3.324 1.00 92.88 361 ASN A C 1
ATOM 2852 O O . ASN A 1 361 ? -12.548 -11.406 -3.533 1.00 92.88 361 ASN A O 1
ATOM 2856 N N . SER A 1 362 ? -10.340 -11.567 -3.263 1.00 90.75 362 SER A N 1
ATOM 2857 C CA . SER A 1 362 ? -10.319 -13.014 -3.518 1.00 90.75 362 SER A CA 1
ATOM 2858 C C . SER A 1 362 ? -10.808 -13.865 -2.344 1.00 90.75 362 SER A C 1
ATOM 2860 O O . SER A 1 362 ? -10.934 -15.077 -2.487 1.00 90.75 362 SER A O 1
ATOM 2862 N N . ASP A 1 363 ? -11.107 -13.254 -1.193 1.00 85.56 363 ASP A N 1
ATOM 2863 C CA . ASP A 1 363 ? -11.723 -13.959 -0.059 1.00 85.56 363 ASP A CA 1
ATOM 2864 C C . ASP A 1 363 ? -13.240 -14.017 -0.147 1.00 85.56 363 ASP A C 1
ATOM 2866 O O . ASP A 1 363 ? -13.868 -14.942 0.360 1.00 85.56 363 ASP A O 1
ATOM 2870 N N . THR A 1 364 ? -13.824 -12.969 -0.712 1.00 71.62 364 THR A N 1
ATOM 2871 C CA . THR A 1 364 ? -15.260 -12.785 -0.843 1.00 71.62 364 THR A CA 1
ATOM 2872 C C . THR A 1 364 ? -15.436 -12.092 -2.177 1.00 71.62 364 THR A C 1
ATOM 2874 O O . THR A 1 364 ? -15.114 -10.911 -2.285 1.00 71.62 364 THR A O 1
ATOM 2877 N N . GLU A 1 365 ? -15.882 -12.836 -3.190 1.00 55.53 365 GLU A N 1
ATOM 2878 C CA . GLU A 1 365 ? -15.971 -12.365 -4.582 1.00 55.53 365 GLU A CA 1
ATOM 2879 C C . GLU A 1 365 ? -16.778 -11.054 -4.733 1.00 55.53 365 GLU A C 1
ATOM 2881 O O . GLU A 1 365 ? -16.605 -10.361 -5.730 1.00 55.53 365 GLU A O 1
ATOM 2886 N N . ASP A 1 366 ? -17.535 -10.646 -3.700 1.00 48.41 366 ASP A N 1
ATOM 2887 C CA . ASP A 1 366 ? -18.178 -9.338 -3.567 1.00 48.41 366 ASP A CA 1
ATOM 2888 C C . ASP A 1 366 ? -17.780 -8.576 -2.286 1.00 48.41 366 ASP A C 1
ATOM 2890 O O . ASP A 1 366 ? -17.875 -9.088 -1.166 1.00 48.41 366 ASP A O 1
ATOM 2894 N N . GLY A 1 367 ? -17.433 -7.290 -2.450 1.00 60.66 367 GLY A N 1
ATOM 2895 C CA . GLY A 1 367 ? -17.304 -6.308 -1.365 1.00 60.66 367 GLY A CA 1
ATOM 2896 C C . GLY A 1 367 ? -16.138 -6.546 -0.392 1.00 60.66 367 GLY A C 1
ATOM 2897 O O . GLY A 1 367 ? -15.476 -7.579 -0.386 1.00 60.66 367 GLY A O 1
ATOM 2898 N N . GLY A 1 368 ? -15.819 -5.551 0.439 1.00 78.44 368 GLY A N 1
ATOM 2899 C CA . GLY A 1 368 ? -14.781 -5.699 1.476 1.00 78.44 368 GLY A CA 1
ATOM 2900 C C . GLY A 1 368 ? -13.392 -5.137 1.139 1.00 78.44 368 GLY A C 1
ATOM 2901 O O . GLY A 1 368 ? -12.446 -5.381 1.892 1.00 78.44 368 GLY A O 1
ATOM 2902 N N . LEU A 1 369 ? -13.273 -4.328 0.077 1.00 89.50 369 LEU A N 1
ATOM 2903 C CA . LEU A 1 369 ? -12.105 -3.469 -0.156 1.00 89.50 369 LEU A CA 1
ATOM 2904 C C . LEU A 1 369 ? -12.415 -2.007 0.183 1.00 89.50 369 LEU A C 1
ATOM 2906 O O . LEU A 1 369 ? -13.490 -1.490 -0.119 1.00 89.50 369 LEU A O 1
ATOM 2910 N N . PHE A 1 370 ? -11.459 -1.338 0.814 1.00 91.69 370 PHE A N 1
ATOM 2911 C CA . PHE A 1 370 ? -11.351 0.112 0.828 1.00 91.69 370 PHE A CA 1
ATOM 2912 C C . PHE A 1 370 ? -10.700 0.542 -0.483 1.00 91.69 370 PHE A C 1
ATOM 2914 O O . PHE A 1 370 ? -9.612 0.064 -0.790 1.00 91.69 370 PHE A O 1
ATOM 2921 N N . ILE A 1 371 ? -11.349 1.427 -1.237 1.00 91.50 371 ILE A N 1
ATOM 2922 C CA . ILE A 1 371 ? -10.798 2.013 -2.461 1.00 91.50 371 ILE A CA 1
ATOM 2923 C C . ILE A 1 371 ? -10.957 3.528 -2.363 1.00 91.50 371 ILE A C 1
ATOM 2925 O O . ILE A 1 371 ? -12.055 4.025 -2.093 1.00 91.50 371 ILE A O 1
ATOM 2929 N N . TYR A 1 372 ? -9.863 4.255 -2.561 1.00 90.50 372 TYR A N 1
ATOM 2930 C CA . TYR A 1 372 ? -9.849 5.712 -2.631 1.00 90.50 372 TYR A CA 1
ATOM 2931 C C . TYR A 1 372 ? -8.914 6.162 -3.748 1.00 90.50 372 TYR A C 1
ATOM 2933 O O . TYR A 1 372 ? -7.825 5.616 -3.899 1.00 90.50 372 TYR A O 1
ATOM 2941 N N . ASN A 1 373 ? -9.350 7.166 -4.504 1.00 87.56 373 ASN A N 1
ATOM 2942 C CA . ASN A 1 373 ? -8.602 7.730 -5.616 1.00 87.56 373 ASN A CA 1
ATOM 2943 C C . ASN A 1 373 ? -8.493 9.245 -5.393 1.00 87.56 373 ASN A C 1
ATOM 2945 O O . ASN A 1 373 ? -9.514 9.894 -5.166 1.00 87.56 373 ASN A O 1
ATOM 2949 N N . ASP A 1 374 ? -7.283 9.794 -5.470 1.00 81.44 374 ASP A N 1
ATOM 2950 C CA . ASP A 1 374 ? -6.963 11.227 -5.367 1.00 81.44 374 ASP A CA 1
ATOM 2951 C C . ASP A 1 374 ? -6.541 11.784 -6.737 1.00 81.44 374 ASP A C 1
ATOM 2953 O O . ASP A 1 374 ? -5.633 12.606 -6.845 1.00 81.44 374 ASP A O 1
ATOM 2957 N N . VAL A 1 375 ? -7.175 11.289 -7.809 1.00 77.38 375 VAL A N 1
ATOM 2958 C CA . VAL A 1 375 ? -6.830 11.657 -9.187 1.00 77.38 375 VAL A CA 1
ATOM 2959 C C . VAL A 1 375 ? -6.961 13.165 -9.370 1.00 77.38 375 VAL A C 1
ATOM 2961 O O . VAL A 1 375 ? -8.032 13.748 -9.188 1.00 77.38 375 VAL A O 1
ATOM 2964 N N . ILE A 1 376 ? -5.864 13.795 -9.783 1.00 66.69 376 ILE A N 1
ATOM 2965 C CA . ILE A 1 376 ? -5.850 15.214 -10.118 1.00 66.69 376 ILE A CA 1
ATOM 2966 C C . ILE A 1 376 ? -6.348 15.346 -11.558 1.00 66.69 376 ILE A C 1
ATOM 2968 O O . ILE A 1 376 ? -5.630 15.031 -12.509 1.00 66.69 376 ILE A O 1
ATOM 2972 N N . GLU A 1 377 ? -7.584 15.812 -11.731 1.00 56.34 377 GLU A N 1
ATOM 2973 C CA . GLU A 1 377 ? -8.104 16.161 -13.052 1.00 56.34 377 GLU A CA 1
ATOM 2974 C C . GLU A 1 377 ? -7.350 17.389 -13.597 1.00 56.34 377 GLU A C 1
ATOM 2976 O O . GLU A 1 377 ? -7.409 18.481 -13.023 1.00 56.34 377 GLU A O 1
ATOM 2981 N N . ASP A 1 378 ? -6.620 17.212 -14.705 1.00 50.69 378 ASP A N 1
ATOM 2982 C CA . ASP A 1 378 ? -6.082 18.331 -15.488 1.00 50.69 378 ASP A CA 1
ATOM 2983 C C . ASP A 1 378 ? -7.281 19.168 -15.991 1.00 50.69 378 ASP A C 1
ATOM 2985 O O . ASP A 1 378 ? -8.050 18.684 -16.825 1.00 50.69 378 ASP A O 1
ATOM 2989 N N . LYS A 1 379 ? -7.450 20.391 -15.465 1.00 36.16 379 LYS A N 1
ATOM 2990 C CA . LYS A 1 379 ? -8.426 21.378 -15.962 1.00 36.16 379 LYS A CA 1
ATOM 2991 C C . LYS A 1 379 ? -8.064 21.915 -17.339 1.00 36.16 379 LYS A C 1
ATOM 2993 O O . LYS A 1 379 ? -6.856 22.154 -17.574 1.00 36.16 379 LYS A O 1
#

Sequence (379 aa):
MKLTVIRVLTFSLFFITIGQQLSAQGKQGYLLASVKISPSANASYPASPAIAKDNDELKVLADLENSFNKKPSRKLLLSFLRELNNKPDIDARQRGSKLNLHLARLFAKLRLYPLVMKCYFKNNVPGDDIYRKGYFIKQHVAGSDSVKMMNDSLDNTGLLAINSRDSILLKTDSGFYNHDGKNIQSAPVESVDIINPFEDGKTGVKYALLVHIQQPKSGRPKIFIRLNKVGHTFITLIKYNSDSTYVARTFGFYPDKESFLSATPIFPSADPLFKNDERHDFDEVVGKFISKRRFQKILQLVKQYNSHPYNLNNNNCTDFGLDAATIGGINILDTYGKWPLGRGNNPAKAGMSVLEGKVVNSDTEDGGLFIYNDVIEDK

Organism: NCBI:txid1550579

pLDDT: mean 71.74, std 25.29, range [23.77, 98.75]

Secondary structure (DSSP, 8-state):
--PPPP------PPP-------------PPP--------------PPP-----HHHHHHHHHHHHHHTTSHHHHHHHHHHHHHHHH---S-HHHHHHHHHHHHHHHHHHTT-HHHHHHHHHHHH---STT---S-S--------------------TTTTS--TTHHHHHHH-TT----SS---PPEEE-HHHHHGGGGSSS-EEEEEEEEEEE-SSTTS--S-BTTTB--EEEEEEEEEETTS-EEEEEEEEEE--SSTTBTSSSB-EE-EEEEE-TT---SEEEEEEE-HHHHHHHHHHHHHHTTS-EETTTBSHHHHHHHHHHHHTEEE---EEEETTEEEE-HHHHHHHHHTT-EEESSSSSS--EEEE------

Foldseek 3Di:
DDDDDDDDDDDDDDDDDDDDDDDDDDDDDDDDDDDDDDDDDDDDDDDDDPDDDLVRLLVLLVVLLVPVLDPVSLVVVLVSVVVVQVDPDDPCQVSLQSVLLSQLQSCVVQLVNLSNQLSVVSNPPDPPPPDPDDDDPDDDDDDDDDDDDDDPPPPCNVLSDDDPVVSVCSPVVPVRQNPPVDFDDFAFDDLCRQQVVVVVVFAFDWKKKKKFFAQLAFPALDQHDPLPRGIAIWMKIKTRGPVSDIDIFIKFKAFDPPDSCDCHLVHFWHQITMTGCSNGDGFKMKMFIADPVLSVVLSVLSVVLNVDIGGNAENHRQNNSQVNCVSRQKHQPQQWDDDVNHIHGGRSRSSVSLVVVVMARRVDRDDGMDMHGPGDDDD